Protein AF-A0A959CTS1-F1 (afdb_monomer_lite)

Structure (mmCIF, N/CA/C/O backbone):
data_AF-A0A959CTS1-F1
#
_entry.id   AF-A0A959CTS1-F1
#
loop_
_atom_site.group_PDB
_atom_site.id
_atom_site.type_symbol
_atom_site.label_atom_id
_atom_site.label_alt_id
_atom_site.label_comp_id
_atom_site.label_asym_id
_atom_site.label_entity_id
_atom_site.label_seq_id
_atom_site.pdbx_PDB_ins_code
_atom_site.Cartn_x
_atom_site.Cartn_y
_atom_site.Cartn_z
_atom_site.occupancy
_atom_site.B_iso_or_equiv
_atom_site.auth_seq_id
_atom_site.auth_comp_id
_atom_site.auth_asym_id
_atom_site.auth_atom_id
_atom_site.pdbx_PDB_model_num
ATOM 1 N N . MET A 1 1 ? -26.932 -37.177 -55.170 1.00 55.19 1 MET A N 1
ATOM 2 C CA . MET A 1 1 ? -25.486 -37.437 -55.421 1.00 55.19 1 MET A CA 1
ATOM 3 C C . MET A 1 1 ? -25.008 -38.273 -54.249 1.00 55.19 1 MET A C 1
ATOM 5 O O . MET A 1 1 ? -25.279 -37.885 -53.121 1.00 55.19 1 MET A O 1
ATOM 9 N N . GLN A 1 2 ? -24.387 -39.423 -54.513 1.00 57.25 2 GLN A N 1
ATOM 10 C CA . GLN A 1 2 ? -24.033 -40.409 -53.486 1.00 57.25 2 GLN A CA 1
ATOM 11 C C . GLN A 1 2 ? -22.601 -40.176 -52.992 1.00 57.25 2 GLN A C 1
ATOM 13 O O . GLN A 1 2 ? -21.675 -40.120 -53.804 1.00 57.25 2 GLN A O 1
ATOM 18 N N . TYR A 1 3 ? -22.421 -40.042 -51.678 1.00 61.25 3 TYR A N 1
ATOM 19 C CA . TYR A 1 3 ? -21.113 -39.843 -51.053 1.00 61.25 3 TYR A CA 1
ATOM 20 C C . TYR A 1 3 ? -20.567 -41.145 -50.492 1.00 61.25 3 TYR A C 1
ATOM 22 O O . TYR A 1 3 ? -21.161 -41.728 -49.591 1.00 61.25 3 TYR A O 1
ATOM 30 N N . TYR A 1 4 ? -19.418 -41.577 -51.005 1.00 59.66 4 TYR A N 1
ATOM 31 C CA . TYR A 1 4 ? -18.782 -42.829 -50.610 1.00 59.66 4 TYR A CA 1
ATOM 32 C C . TYR A 1 4 ? -17.663 -42.598 -49.591 1.00 59.66 4 TYR A C 1
ATOM 34 O O . TYR A 1 4 ? -16.793 -41.746 -49.786 1.00 59.66 4 TYR A O 1
ATOM 42 N N . CYS A 1 5 ? -17.616 -43.425 -48.546 1.00 59.94 5 CYS A N 1
ATOM 43 C CA . CYS A 1 5 ? -16.468 -43.496 -47.643 1.00 59.94 5 CYS A CA 1
ATOM 44 C C . CYS A 1 5 ? -15.209 -43.953 -48.412 1.00 59.94 5 CYS A C 1
ATOM 46 O O . CYS A 1 5 ? -15.248 -44.930 -49.162 1.00 59.94 5 CYS A O 1
ATOM 48 N N . LYS A 1 6 ? -14.064 -43.283 -48.207 1.00 58.62 6 LYS A N 1
ATOM 49 C CA . LYS A 1 6 ? -12.810 -43.431 -48.990 1.00 58.62 6 LYS A CA 1
ATOM 50 C C . LYS A 1 6 ? -12.077 -44.793 -48.868 1.00 58.62 6 LYS A C 1
ATOM 52 O O . LYS A 1 6 ? -10.918 -44.893 -49.256 1.00 58.62 6 LYS A O 1
ATOM 57 N N . ASN A 1 7 ? -12.722 -45.859 -48.381 1.00 66.62 7 ASN A N 1
ATOM 58 C CA . ASN A 1 7 ? -12.091 -47.140 -48.021 1.00 66.62 7 ASN A CA 1
ATOM 59 C C . ASN A 1 7 ? -12.757 -48.367 -48.687 1.00 66.62 7 ASN A C 1
ATOM 61 O O . ASN A 1 7 ? -13.314 -49.233 -48.008 1.00 66.62 7 ASN A O 1
ATOM 65 N N . LEU A 1 8 ? -12.672 -48.473 -50.020 1.00 68.12 8 LEU A N 1
ATOM 66 C CA . LEU A 1 8 ? -13.325 -49.532 -50.818 1.00 68.12 8 LEU A CA 1
ATOM 67 C C . LEU A 1 8 ? -12.950 -50.967 -50.394 1.00 68.12 8 LEU A C 1
ATOM 69 O O . LEU A 1 8 ? -13.828 -51.816 -50.253 1.00 68.12 8 LEU A O 1
ATOM 73 N N . GLU A 1 9 ? -11.670 -51.253 -50.135 1.00 75.81 9 GLU A N 1
ATOM 74 C CA . GLU A 1 9 ? -11.243 -52.601 -49.721 1.00 75.81 9 GLU A CA 1
ATOM 75 C C . GLU A 1 9 ? -11.728 -52.977 -48.314 1.00 75.81 9 GLU A C 1
ATOM 77 O O . GLU A 1 9 ? -12.069 -54.133 -48.057 1.00 75.81 9 GLU A O 1
ATOM 82 N N . ARG A 1 10 ? -11.775 -52.009 -47.390 1.00 78.31 10 ARG A N 1
ATOM 83 C CA . ARG A 1 10 ? -12.283 -52.227 -46.029 1.00 78.31 10 ARG A CA 1
ATOM 84 C C . ARG A 1 10 ? -13.792 -52.440 -46.044 1.00 78.31 10 ARG A C 1
ATOM 86 O O . ARG A 1 10 ? -14.276 -53.333 -45.361 1.00 78.31 10 ARG A O 1
ATOM 93 N N . ARG A 1 11 ? -14.510 -51.692 -46.884 1.00 77.25 11 ARG A N 1
ATOM 94 C CA . ARG A 1 11 ? -15.945 -51.860 -47.123 1.00 77.25 11 ARG A CA 1
ATOM 95 C C . ARG A 1 11 ? -16.284 -53.265 -47.627 1.00 77.25 11 ARG A C 1
ATOM 97 O O . ARG A 1 11 ? -17.176 -53.893 -47.071 1.00 77.25 11 ARG A O 1
ATOM 104 N N . LEU A 1 12 ? -15.545 -53.781 -48.616 1.00 75.94 12 LEU A N 1
ATOM 105 C CA . LEU A 1 12 ? -15.721 -55.155 -49.117 1.00 75.94 12 LEU A CA 1
ATOM 106 C C . LEU A 1 12 ? -15.462 -56.217 -48.041 1.00 75.94 12 LEU A C 1
ATOM 108 O O . LEU A 1 12 ? -16.138 -57.242 -47.997 1.00 75.94 12 LEU A O 1
ATOM 112 N N . LYS A 1 13 ? -14.484 -55.984 -47.160 1.00 79.94 13 LYS A N 1
ATOM 113 C CA . LYS A 1 13 ? -14.218 -56.877 -46.026 1.00 79.94 13 LYS A CA 1
ATOM 114 C C . LYS A 1 13 ? -15.348 -56.833 -44.999 1.00 79.94 13 LYS A C 1
ATOM 116 O O . LYS A 1 13 ? -15.823 -57.886 -44.605 1.00 79.94 13 LYS A O 1
ATOM 121 N N . VAL A 1 14 ? -15.823 -55.651 -44.608 1.00 80.44 14 VAL A N 1
ATOM 122 C CA . VAL A 1 14 ? -16.937 -55.500 -43.652 1.00 80.44 14 VAL A CA 1
ATOM 123 C C . VAL A 1 14 ? -18.252 -56.062 -44.214 1.00 80.44 14 VAL A C 1
ATOM 125 O O . VAL A 1 14 ? -19.011 -56.687 -43.478 1.00 80.44 14 VAL A O 1
ATOM 128 N N . SER A 1 15 ? -18.503 -55.946 -45.522 1.00 76.44 15 SER A N 1
ATOM 129 C CA . SER A 1 15 ? -19.715 -56.503 -46.140 1.00 76.44 15 SER A CA 1
ATOM 130 C C . SER A 1 15 ? -19.718 -58.033 -46.264 1.00 76.44 15 SER A C 1
ATOM 132 O O . SER A 1 15 ? -20.784 -58.621 -46.417 1.00 76.44 15 SER A O 1
ATOM 134 N N . THR A 1 16 ? -18.555 -58.691 -46.198 1.00 78.75 16 THR A N 1
ATOM 135 C CA . THR A 1 16 ? -18.416 -60.149 -46.393 1.00 78.75 16 THR A CA 1
ATOM 136 C C . THR A 1 16 ? -17.989 -60.912 -45.138 1.00 78.75 16 THR A C 1
ATOM 138 O O . THR A 1 16 ? -18.051 -62.140 -45.124 1.00 78.75 16 THR A O 1
ATOM 141 N N . LEU A 1 17 ? -17.563 -60.216 -44.079 1.00 79.06 17 LEU 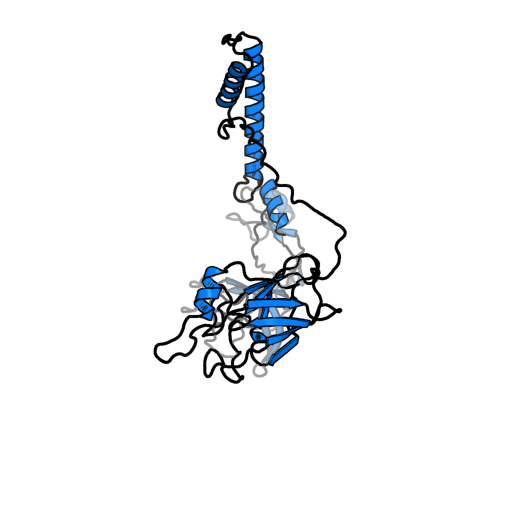A N 1
ATOM 142 C CA . LEU A 1 17 ? -17.059 -60.832 -42.854 1.00 79.06 17 LEU A CA 1
ATOM 143 C C . LEU A 1 17 ? -18.199 -61.456 -42.035 1.00 79.06 17 LEU A C 1
ATOM 145 O O . LEU A 1 17 ? -19.020 -60.741 -41.458 1.00 79.06 17 LEU A O 1
ATOM 149 N N . GLN A 1 18 ? -18.201 -62.788 -41.954 1.00 77.69 18 GLN A N 1
ATOM 150 C CA . GLN A 1 18 ? -19.162 -63.583 -41.187 1.00 77.69 18 GLN A CA 1
ATOM 151 C C . GLN A 1 18 ? -18.480 -64.354 -40.047 1.00 77.69 18 GLN A C 1
ATOM 153 O O . GLN A 1 18 ? -17.307 -64.724 -40.146 1.00 77.69 18 GLN A O 1
ATOM 158 N N . ASP A 1 19 ? -19.215 -64.598 -38.964 1.00 72.69 19 ASP A N 1
ATOM 159 C CA . ASP A 1 19 ? -18.812 -65.490 -37.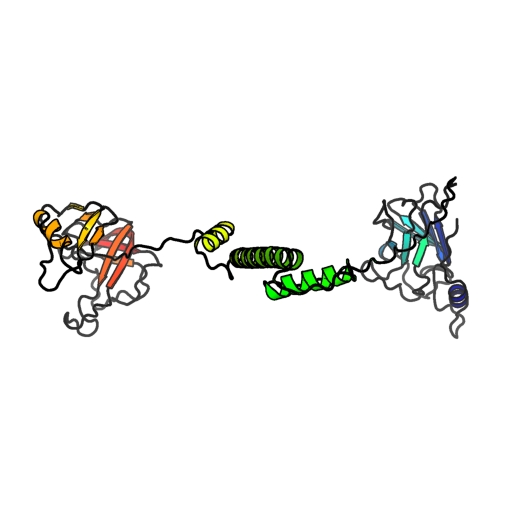881 1.00 72.69 19 ASP A CA 1
ATOM 160 C C . ASP A 1 19 ? -18.908 -66.973 -38.299 1.00 72.69 19 ASP A C 1
ATOM 162 O O . ASP A 1 19 ? -19.404 -67.321 -39.372 1.00 72.69 19 ASP A O 1
ATOM 166 N N . GLY A 1 20 ? -18.436 -67.886 -37.441 1.00 62.38 20 GLY A N 1
ATOM 167 C CA . GLY A 1 20 ? -18.503 -69.333 -37.696 1.00 62.38 20 GLY A CA 1
ATOM 168 C C . GLY A 1 20 ? -19.927 -69.907 -37.811 1.00 62.38 20 GLY A C 1
ATOM 169 O O . GLY A 1 20 ? -20.068 -71.085 -38.134 1.00 62.38 20 GLY A O 1
ATOM 170 N N . GLY A 1 21 ? -20.962 -69.098 -37.547 1.00 63.62 21 GLY A N 1
ATOM 171 C CA . GLY A 1 21 ? -22.381 -69.414 -37.708 1.00 63.62 21 GLY A CA 1
ATOM 172 C C . GLY A 1 21 ? -23.039 -68.766 -38.936 1.00 63.62 21 GLY A C 1
ATOM 173 O O . GLY A 1 21 ? -24.224 -69.001 -39.156 1.00 63.62 21 GLY A O 1
ATOM 174 N N . GLY A 1 22 ? -22.295 -67.999 -39.745 1.00 68.19 22 GLY A N 1
ATOM 175 C CA . GLY A 1 22 ? -22.786 -67.340 -40.960 1.00 68.19 22 GLY A CA 1
ATOM 176 C C . GLY A 1 22 ? -23.405 -65.951 -40.751 1.00 68.19 22 GLY A C 1
ATOM 177 O O . GLY A 1 22 ? -23.967 -65.405 -41.700 1.00 68.19 22 GLY A O 1
ATOM 178 N N . ASN A 1 23 ? -23.306 -65.359 -39.556 1.00 73.81 23 ASN A N 1
ATOM 179 C CA . ASN A 1 23 ? -23.830 -64.018 -39.268 1.00 73.81 23 ASN A CA 1
ATOM 180 C C . ASN A 1 23 ? -22.762 -62.945 -39.491 1.00 73.81 23 ASN A C 1
ATOM 182 O O . ASN A 1 23 ? -21.593 -63.154 -39.173 1.00 73.81 23 ASN A O 1
ATOM 186 N N . PHE A 1 24 ? -23.148 -61.774 -39.995 1.00 79.12 24 PHE A N 1
ATOM 187 C CA . PHE A 1 24 ? -22.215 -60.661 -40.179 1.00 79.12 24 PHE A CA 1
ATOM 188 C C . PHE A 1 24 ? -21.793 -60.041 -38.840 1.00 79.12 24 PHE A C 1
ATOM 190 O O . PHE A 1 24 ? -22.606 -59.888 -37.931 1.00 79.12 24 PHE A O 1
ATOM 197 N N . ILE A 1 25 ? -20.510 -59.686 -38.726 1.00 77.75 25 ILE A N 1
ATOM 198 C CA . ILE A 1 25 ? -19.901 -59.263 -37.449 1.00 77.75 25 ILE A CA 1
ATOM 199 C C . ILE A 1 25 ? -19.929 -57.739 -37.262 1.00 77.75 25 ILE A C 1
ATOM 201 O O . ILE A 1 25 ? -20.053 -57.256 -36.138 1.00 77.75 25 ILE A O 1
ATOM 205 N N . LEU A 1 26 ? -19.774 -56.976 -38.349 1.00 82.25 26 LEU A N 1
ATOM 206 C CA . LEU A 1 26 ? -19.629 -55.520 -38.316 1.00 82.25 26 LEU A CA 1
ATOM 207 C C . LEU A 1 26 ? -20.550 -54.853 -39.334 1.00 82.25 26 LEU A C 1
ATOM 209 O O . LEU A 1 26 ? -20.695 -55.338 -40.456 1.00 82.25 26 LEU A O 1
ATOM 213 N N . ASN A 1 27 ? -21.100 -53.704 -38.957 1.00 83.88 27 ASN A N 1
ATOM 214 C CA . ASN A 1 27 ? -21.840 -52.808 -39.832 1.00 83.88 27 ASN A CA 1
ATOM 215 C C . ASN A 1 27 ? -21.045 -51.514 -40.091 1.00 83.88 27 ASN A C 1
ATOM 217 O O . ASN A 1 27 ? -20.070 -51.197 -39.404 1.00 83.88 27 ASN A O 1
ATOM 221 N N . GLY A 1 28 ? -21.437 -50.766 -41.113 1.00 85.94 28 GLY A N 1
ATOM 222 C CA . GLY A 1 28 ? -20.795 -49.515 -41.498 1.00 85.94 28 GLY A CA 1
ATOM 223 C C . GLY A 1 28 ? -21.607 -48.774 -42.548 1.00 85.94 28 GLY A C 1
ATOM 224 O O . GLY A 1 28 ? -22.454 -49.367 -43.220 1.00 85.94 28 GLY A O 1
ATOM 225 N N . ILE A 1 29 ? -21.337 -47.479 -42.684 1.00 87.06 29 ILE A N 1
ATOM 226 C CA . ILE A 1 29 ? -21.952 -46.633 -43.703 1.00 87.06 29 ILE A CA 1
ATOM 227 C C . ILE A 1 29 ? -21.437 -47.075 -45.077 1.00 87.06 29 ILE A C 1
ATOM 229 O O . ILE A 1 29 ? -20.227 -47.167 -45.307 1.00 87.06 29 ILE A O 1
ATOM 233 N N . ASP A 1 30 ? -22.363 -47.341 -45.994 1.00 82.56 30 ASP A N 1
ATOM 234 C CA . ASP A 1 30 ? -22.070 -47.537 -47.410 1.00 82.56 30 ASP A CA 1
ATOM 235 C C . ASP A 1 30 ? -21.902 -46.170 -48.089 1.00 82.56 30 ASP A C 1
ATOM 237 O O . ASP A 1 30 ? -20.810 -45.814 -48.552 1.00 82.56 30 ASP A O 1
ATOM 241 N N . TYR A 1 31 ? -22.985 -45.392 -48.088 1.00 82.94 31 TYR A N 1
ATOM 242 C CA . TYR A 1 31 ? -23.016 -44.038 -48.613 1.00 82.94 31 TYR A CA 1
ATOM 243 C C . TYR A 1 31 ? -24.092 -43.197 -47.927 1.00 82.94 31 TYR A C 1
ATOM 245 O O . TYR A 1 31 ? -25.035 -43.716 -47.328 1.00 82.94 31 TYR A O 1
ATOM 253 N N . LEU A 1 32 ? -23.949 -41.881 -48.046 1.00 86.25 32 LEU A N 1
ATOM 254 C CA . LEU A 1 32 ? -24.951 -40.907 -47.620 1.00 86.25 32 LEU A CA 1
ATOM 255 C C . LEU A 1 32 ? -25.483 -40.156 -48.839 1.00 86.25 32 LEU A C 1
ATOM 257 O O . LEU A 1 32 ? -24.717 -39.786 -49.735 1.00 86.25 32 LEU A O 1
ATOM 261 N N . GLU A 1 33 ? -26.790 -39.920 -48.866 1.00 85.81 33 GLU A N 1
ATOM 262 C CA . GLU A 1 33 ? -27.458 -39.064 -49.839 1.00 85.81 33 GLU A CA 1
ATOM 263 C C . GLU A 1 33 ? -28.292 -37.979 -49.140 1.00 85.81 33 GLU A C 1
ATOM 265 O O . GLU A 1 33 ? -28.895 -38.193 -48.094 1.00 85.81 33 GLU A O 1
ATOM 270 N N . VAL A 1 34 ? -28.312 -36.778 -49.718 1.00 85.56 34 VAL A N 1
ATOM 271 C CA . VAL A 1 34 ? -29.203 -35.693 -49.290 1.00 85.56 34 VAL A CA 1
ATOM 272 C C . VAL A 1 34 ? -30.479 -35.811 -50.121 1.00 85.56 34 VAL A C 1
ATOM 274 O O . VAL A 1 34 ? -30.475 -35.460 -51.302 1.00 85.56 34 VAL A O 1
ATOM 277 N N . ALA A 1 35 ? -31.539 -36.358 -49.528 1.00 82.00 35 ALA A N 1
ATOM 278 C CA . ALA A 1 35 ? -32.724 -36.816 -50.256 1.00 82.00 35 ALA A CA 1
ATOM 279 C C . ALA A 1 35 ? -33.737 -35.700 -50.548 1.00 82.00 35 ALA A C 1
ATOM 281 O O . ALA A 1 35 ? -34.434 -35.727 -51.564 1.00 82.00 35 ALA A O 1
ATOM 282 N N . SER A 1 36 ? -33.837 -34.700 -49.670 1.00 78.88 36 SER A N 1
ATOM 283 C CA . SER A 1 36 ? -34.871 -33.671 -49.773 1.00 78.88 36 SER A CA 1
ATOM 284 C C . SER A 1 36 ? -34.406 -32.404 -50.497 1.00 78.88 36 SER A C 1
ATOM 286 O O . SER A 1 36 ? -33.254 -31.978 -50.407 1.00 78.88 36 SER A O 1
ATOM 288 N N . THR A 1 37 ? -35.336 -31.736 -51.188 1.00 73.12 37 THR A N 1
ATOM 289 C CA . THR A 1 37 ? -35.076 -30.465 -51.893 1.00 73.12 37 THR A CA 1
ATOM 290 C C . THR A 1 37 ? -34.772 -29.301 -50.951 1.00 73.12 37 THR A C 1
ATOM 292 O O . THR A 1 37 ? -34.119 -28.343 -51.354 1.00 73.12 37 THR A O 1
ATOM 295 N N . ASP A 1 38 ? -35.238 -29.376 -49.702 1.00 78.81 38 ASP A N 1
ATOM 296 C CA . ASP A 1 38 ? -34.898 -28.433 -48.630 1.00 78.81 38 ASP A CA 1
ATOM 297 C C . ASP A 1 38 ? -33.564 -28.771 -47.936 1.00 78.81 38 ASP A C 1
ATOM 299 O O . ASP A 1 38 ? -33.119 -28.008 -47.083 1.00 78.81 38 ASP A O 1
ATOM 303 N N . GLN A 1 39 ? -32.912 -29.875 -48.333 1.00 82.25 39 GLN A N 1
ATOM 304 C CA . GLN A 1 39 ? -31.601 -30.330 -47.859 1.00 82.25 39 GLN A CA 1
ATOM 305 C C . GLN A 1 39 ? -31.537 -30.585 -46.346 1.00 82.25 39 GLN A C 1
ATOM 307 O O . GLN A 1 39 ? -30.468 -30.517 -45.748 1.00 82.25 39 GLN A O 1
ATOM 312 N N . LYS A 1 40 ? -32.682 -30.882 -45.723 1.00 86.44 40 LYS A N 1
ATOM 313 C CA . LYS A 1 40 ? -32.780 -31.217 -44.295 1.00 86.44 40 LYS A CA 1
ATOM 314 C C . LYS A 1 40 ? -32.941 -32.708 -44.017 1.00 86.44 40 LYS A C 1
ATOM 316 O O . LYS A 1 40 ? -32.849 -33.116 -42.865 1.00 86.44 40 LYS A O 1
ATOM 321 N N . THR A 1 41 ? -33.181 -33.518 -45.044 1.00 88.00 41 THR A N 1
ATOM 322 C CA . THR A 1 41 ? -33.335 -34.971 -44.911 1.00 88.00 41 THR A CA 1
ATOM 323 C C . THR A 1 41 ? -32.107 -35.665 -45.481 1.00 88.00 41 THR A C 1
ATOM 325 O O . THR A 1 41 ? -31.831 -35.563 -46.680 1.00 88.00 41 THR A O 1
ATOM 328 N N . LEU A 1 42 ? -31.374 -36.357 -44.614 1.00 88.62 42 LEU A N 1
ATOM 329 C CA . LEU A 1 42 ? -30.211 -37.166 -44.957 1.00 88.62 42 LEU A CA 1
ATOM 330 C C . LEU A 1 42 ? -30.611 -38.643 -44.922 1.00 88.62 42 LEU A C 1
ATOM 332 O O . LEU A 1 42 ? -31.155 -39.128 -43.932 1.00 88.62 42 LEU A O 1
ATOM 336 N N . GLU A 1 43 ? -30.330 -39.355 -46.002 1.00 89.75 43 GLU A N 1
ATOM 337 C CA . GLU A 1 43 ? -30.519 -40.793 -46.136 1.00 89.75 43 GLU A CA 1
ATOM 338 C C . GLU A 1 43 ? -29.154 -41.471 -46.032 1.00 89.75 43 GLU A C 1
ATOM 340 O O . GLU A 1 43 ? -28.308 -41.363 -46.922 1.00 89.75 43 GLU A O 1
ATOM 345 N N . VAL A 1 44 ? -28.911 -42.133 -44.902 1.00 89.00 44 VAL A N 1
ATOM 346 C CA . VAL A 1 44 ? -27.665 -42.853 -44.639 1.00 89.00 44 VAL A CA 1
ATOM 347 C C . VAL A 1 44 ? -27.905 -44.333 -44.890 1.00 89.00 44 VAL A C 1
ATOM 349 O O . VAL A 1 44 ? -28.671 -44.981 -44.175 1.00 89.00 44 VAL A O 1
ATOM 352 N N . HIS A 1 45 ? -27.251 -44.872 -45.911 1.00 88.50 45 HIS A N 1
ATOM 353 C CA . HIS A 1 45 ? -27.349 -46.279 -46.270 1.00 88.50 45 HIS A CA 1
ATOM 354 C C . HIS A 1 45 ? -26.237 -47.075 -45.602 1.00 88.50 45 HIS A C 1
ATOM 356 O O . HIS A 1 45 ? -25.061 -46.713 -45.672 1.00 88.50 45 HIS A O 1
ATOM 362 N N . PHE A 1 46 ? -26.612 -48.190 -44.991 1.00 87.62 46 PHE A N 1
ATOM 363 C CA . PHE A 1 46 ? -25.706 -49.113 -44.323 1.00 87.62 46 PHE A CA 1
ATOM 364 C C . PHE A 1 46 ? -25.480 -50.372 -45.156 1.00 87.62 46 PHE A C 1
ATOM 366 O O . PHE A 1 46 ? -26.313 -50.766 -45.980 1.00 87.62 46 PHE A O 1
ATOM 373 N N . LEU A 1 47 ? -24.335 -51.014 -44.920 1.00 85.69 47 LEU A N 1
ATOM 374 C CA . LEU A 1 47 ? -23.965 -52.266 -45.585 1.00 85.69 47 LEU A CA 1
ATOM 375 C C . LEU A 1 47 ? -24.901 -53.419 -45.207 1.00 85.69 47 LEU A C 1
ATOM 377 O O . LEU A 1 47 ? -25.181 -54.269 -46.050 1.00 85.69 47 LEU A O 1
ATOM 381 N N . HIS A 1 48 ? -25.396 -53.425 -43.968 1.00 85.62 48 HIS A N 1
ATOM 382 C CA . HIS A 1 48 ? -26.300 -54.444 -43.432 1.00 85.62 48 HIS A CA 1
ATOM 383 C C . HIS A 1 48 ? -27.513 -53.804 -42.738 1.00 85.62 48 HIS A C 1
ATOM 385 O O . HIS A 1 48 ? -27.425 -52.636 -42.340 1.00 85.62 48 HIS A O 1
ATOM 391 N N . PRO A 1 49 ? -28.635 -54.536 -42.566 1.00 84.50 49 PRO A N 1
ATOM 392 C CA . PRO A 1 49 ? -29.802 -54.038 -41.843 1.00 84.50 49 PRO A CA 1
ATOM 393 C C . PRO A 1 49 ? -29.454 -53.562 -40.430 1.00 84.50 49 PRO A C 1
ATOM 395 O O . PRO A 1 49 ? -28.623 -54.156 -39.739 1.00 84.50 49 PRO A O 1
ATOM 398 N N . LEU A 1 50 ? -30.079 -52.467 -40.016 1.00 84.38 50 LEU A N 1
ATOM 399 C CA . LEU A 1 50 ? -29.821 -51.808 -38.744 1.00 84.38 50 LEU A CA 1
ATOM 400 C C . LEU A 1 50 ? -30.434 -52.574 -37.561 1.00 84.38 50 LEU A C 1
ATOM 402 O O . LEU A 1 50 ? -31.390 -53.329 -37.749 1.00 84.38 50 LEU A O 1
ATOM 406 N N . PRO A 1 51 ? -29.919 -52.366 -36.337 1.00 78.25 51 PRO A N 1
ATOM 407 C CA . PRO A 1 51 ? -30.536 -52.894 -35.123 1.00 78.25 51 PRO A CA 1
ATOM 408 C C . PRO A 1 51 ? -32.003 -52.463 -34.972 1.00 78.25 51 PRO A C 1
ATOM 410 O O . PRO A 1 51 ? -32.319 -51.282 -35.116 1.00 78.25 51 PRO A O 1
ATOM 413 N N . GLY A 1 52 ? -32.889 -53.418 -34.685 1.00 72.25 52 GLY A N 1
ATOM 414 C CA . GLY A 1 52 ? -34.347 -53.259 -34.644 1.00 72.25 52 GLY A CA 1
ATOM 415 C C . GLY A 1 52 ? -35.092 -53.801 -35.874 1.00 72.25 52 GLY A C 1
ATOM 416 O O . GLY A 1 52 ? -36.321 -53.882 -35.846 1.00 72.25 52 GLY A O 1
ATOM 417 N N . GLU A 1 53 ? -34.377 -54.211 -36.926 1.00 78.31 53 GLU A N 1
ATOM 418 C CA . GLU A 1 53 ? -34.939 -54.681 -38.201 1.00 78.31 53 GLU A CA 1
ATOM 419 C C . GLU A 1 53 ? -34.691 -56.185 -38.445 1.00 78.31 53 GLU A C 1
ATOM 421 O O . GLU A 1 53 ? -33.849 -56.832 -37.819 1.00 78.31 53 GLU A O 1
ATOM 426 N N . ALA A 1 54 ? -35.425 -56.782 -39.391 1.00 71.06 54 ALA A N 1
ATOM 427 C CA . ALA A 1 54 ? -35.235 -58.189 -39.746 1.00 71.06 54 ALA A CA 1
ATOM 428 C C . ALA A 1 54 ? -33.854 -58.416 -40.398 1.00 71.06 54 ALA A C 1
ATOM 430 O O . ALA A 1 54 ? -33.579 -57.895 -41.478 1.00 71.06 54 ALA A O 1
ATOM 431 N N . GLY A 1 55 ? -33.002 -59.231 -39.764 1.00 70.44 55 GLY A N 1
ATOM 432 C CA . GLY A 1 55 ? -31.622 -59.463 -40.216 1.00 70.44 55 GLY A CA 1
ATOM 433 C C . GLY A 1 55 ? -30.617 -58.422 -39.710 1.00 70.44 55 GLY A C 1
ATOM 434 O O . GLY A 1 55 ? -29.605 -58.195 -40.369 1.00 70.44 55 GLY A O 1
ATOM 435 N N . GLU A 1 56 ? -30.919 -57.784 -38.576 1.00 78.94 56 GLU A N 1
ATOM 436 C CA . GLU A 1 56 ? -30.093 -56.771 -37.916 1.00 78.94 56 GLU A CA 1
ATOM 437 C C . GLU A 1 56 ? -28.631 -57.177 -37.677 1.00 78.94 56 GLU A C 1
ATOM 439 O O . GLU A 1 56 ? -28.313 -58.293 -37.255 1.00 78.94 56 GLU A O 1
ATOM 444 N N . VAL A 1 57 ? -27.737 -56.211 -37.892 1.00 77.62 57 VAL A N 1
ATOM 445 C CA . VAL A 1 57 ? -26.309 -56.317 -37.595 1.00 77.62 57 VAL A CA 1
ATOM 446 C C . VAL A 1 57 ? -25.871 -55.061 -36.833 1.00 77.62 57 VAL A C 1
ATOM 448 O O . VAL A 1 57 ? -25.903 -53.964 -37.406 1.00 77.62 57 VAL A O 1
ATOM 451 N N . PRO A 1 58 ? -25.417 -55.195 -35.572 1.00 72.00 58 PRO A N 1
ATOM 452 C CA . PRO A 1 58 ? -25.270 -56.433 -34.786 1.00 72.00 58 PRO A CA 1
ATOM 453 C C . PRO A 1 58 ? -26.603 -57.031 -34.290 1.00 72.00 58 PRO A C 1
ATOM 455 O O . PRO A 1 58 ? -27.534 -56.301 -33.955 1.00 72.00 58 PRO A O 1
ATOM 458 N N . ALA A 1 59 ? -26.666 -58.363 -34.176 1.00 70.25 59 ALA A N 1
ATOM 459 C CA . ALA A 1 59 ? -27.835 -59.070 -33.646 1.00 70.25 59 ALA A CA 1
ATOM 460 C C . ALA A 1 59 ? -28.105 -58.704 -32.173 1.00 70.25 59 ALA A C 1
ATOM 462 O O . ALA A 1 59 ? -27.212 -58.815 -31.329 1.00 70.25 59 ALA A O 1
ATOM 463 N N . GLY A 1 60 ? -29.333 -58.287 -31.857 1.00 66.62 60 GLY A N 1
ATOM 464 C CA . GLY A 1 60 ? -29.754 -57.819 -30.536 1.00 66.62 60 GLY A CA 1
ATOM 465 C C . GLY A 1 60 ? -29.245 -56.424 -30.156 1.00 66.62 60 GLY A C 1
ATOM 466 O O . GLY A 1 60 ? -29.247 -56.087 -28.970 1.00 66.62 60 GLY A O 1
ATOM 467 N N . GLY A 1 61 ? -28.762 -55.634 -31.120 1.00 69.62 61 GLY A N 1
ATOM 468 C CA . GLY A 1 61 ? -28.307 -54.264 -30.885 1.00 69.62 61 GLY A CA 1
ATOM 469 C C . GLY A 1 61 ? -29.450 -53.309 -30.514 1.00 69.62 61 GLY A C 1
ATOM 470 O O . GLY A 1 61 ? -30.606 -53.522 -30.872 1.00 69.62 61 GLY A O 1
ATOM 471 N N . ALA A 1 62 ? -29.126 -52.225 -29.807 1.00 77.19 62 ALA A N 1
ATOM 472 C CA . ALA A 1 62 ? -30.080 -51.139 -29.583 1.00 77.19 62 ALA A CA 1
ATOM 473 C C . ALA A 1 62 ? -30.269 -50.316 -30.876 1.00 77.19 62 ALA A C 1
ATOM 475 O O . ALA A 1 62 ? -29.278 -50.092 -31.582 1.00 77.19 62 ALA A O 1
ATOM 476 N N . PRO A 1 63 ? -31.497 -49.856 -31.188 1.00 80.88 63 PRO A N 1
ATOM 477 C CA . PRO A 1 63 ? -31.740 -48.991 -32.338 1.00 80.88 63 PRO A CA 1
ATOM 478 C C . PRO A 1 63 ? -30.968 -47.673 -32.195 1.00 80.88 63 PRO A C 1
ATOM 480 O O . PRO A 1 63 ? -30.778 -47.172 -31.087 1.00 80.88 63 PRO A O 1
ATOM 483 N N . LEU A 1 64 ? -30.513 -47.116 -33.319 1.00 82.94 64 LEU A N 1
ATOM 484 C CA . LEU A 1 64 ? -29.784 -45.846 -33.334 1.00 82.94 64 LEU A CA 1
ATOM 485 C C . LEU A 1 64 ? -30.732 -44.686 -33.014 1.00 82.94 64 LEU A C 1
ATOM 487 O O . LEU A 1 64 ? -31.744 -44.497 -33.690 1.00 82.94 64 LEU A O 1
ATOM 491 N N . GLU A 1 65 ? -30.374 -43.882 -32.019 1.00 85.75 65 GLU A N 1
ATOM 492 C CA . GLU A 1 65 ? -31.137 -42.708 -31.606 1.00 85.75 65 GLU A CA 1
ATOM 493 C C . GLU A 1 65 ? -30.458 -41.409 -32.065 1.00 85.75 65 GLU A C 1
ATOM 495 O O . GLU A 1 65 ? -29.308 -41.389 -32.504 1.00 85.75 65 GLU A O 1
ATOM 500 N N . VAL A 1 66 ? -31.166 -40.285 -31.918 1.00 85.25 66 VAL A N 1
ATOM 501 C CA . VAL A 1 66 ? -30.653 -38.938 -32.228 1.00 85.25 66 VAL A CA 1
ATOM 502 C C . VAL A 1 66 ? -29.311 -38.663 -31.535 1.00 85.25 66 VAL A C 1
ATOM 504 O O . VAL A 1 66 ? -28.407 -38.098 -32.142 1.00 85.25 66 VAL A O 1
ATOM 507 N N . GLY A 1 67 ? -29.152 -39.115 -30.286 1.00 81.62 67 GLY A N 1
ATOM 508 C CA . GLY A 1 67 ? -27.928 -38.919 -29.501 1.00 81.62 67 GLY A CA 1
ATOM 509 C C . GLY A 1 67 ? -26.695 -39.659 -30.029 1.00 81.62 67 GLY A C 1
ATOM 510 O O . GLY A 1 67 ? -25.596 -39.405 -29.540 1.00 81.62 67 GLY A O 1
ATOM 511 N N . ASN A 1 68 ? -26.861 -40.551 -31.011 1.00 84.88 68 ASN A N 1
ATOM 512 C CA . ASN A 1 68 ? -25.768 -41.268 -31.659 1.00 84.88 68 ASN A CA 1
ATOM 513 C C . ASN A 1 68 ? -25.248 -40.572 -32.918 1.00 84.88 68 ASN A C 1
ATOM 515 O O . ASN A 1 68 ? -24.329 -41.093 -33.544 1.00 84.88 68 ASN A O 1
ATOM 519 N N . ILE A 1 69 ? -25.835 -39.444 -33.325 1.00 87.88 69 ILE A N 1
ATOM 520 C CA . ILE A 1 69 ? -25.479 -38.746 -34.561 1.00 87.88 69 ILE A CA 1
ATOM 521 C C . ILE A 1 69 ? -24.793 -37.433 -34.221 1.00 87.88 69 ILE A C 1
ATOM 523 O O . ILE A 1 69 ? -25.373 -36.562 -33.577 1.00 87.88 69 ILE A O 1
ATOM 527 N N . GLN A 1 70 ? -23.577 -37.268 -34.727 1.00 88.12 70 GLN A N 1
ATOM 528 C CA . GLN A 1 70 ? -22.827 -36.030 -34.620 1.00 88.12 70 GLN A CA 1
ATOM 529 C C . GLN A 1 70 ? -22.455 -35.538 -36.018 1.00 88.12 70 GLN A C 1
ATOM 531 O O . GLN A 1 70 ? -21.887 -36.284 -36.814 1.00 88.12 70 GLN A O 1
ATOM 536 N N . ILE A 1 71 ? -22.780 -34.283 -36.327 1.00 88.00 71 ILE A N 1
ATOM 537 C CA . ILE A 1 71 ? -22.412 -33.646 -37.593 1.00 88.00 71 ILE A CA 1
ATOM 538 C C . ILE A 1 71 ? -21.411 -32.538 -37.280 1.00 88.00 71 ILE A C 1
ATOM 540 O O . ILE A 1 71 ? -21.728 -31.564 -36.600 1.00 88.00 71 ILE A O 1
ATOM 544 N N . GLU A 1 72 ? -20.191 -32.697 -37.776 1.00 85.38 72 GLU A N 1
ATOM 545 C CA . GLU A 1 72 ? -19.094 -31.750 -37.585 1.00 85.38 72 GLU A CA 1
ATOM 546 C C . GLU A 1 72 ? -18.727 -31.092 -38.919 1.00 85.38 72 GLU A C 1
ATOM 548 O O . GLU A 1 72 ? -18.893 -31.679 -39.987 1.00 85.38 72 GLU A O 1
ATOM 553 N N . GLY A 1 73 ? -18.216 -29.863 -38.876 1.00 84.06 73 GLY A N 1
ATOM 554 C CA . GLY A 1 73 ? -17.806 -29.116 -40.066 1.00 84.06 73 GLY A CA 1
ATOM 555 C C . GLY A 1 73 ? -18.672 -27.890 -40.345 1.00 84.06 73 GLY A C 1
ATOM 556 O O . GLY A 1 73 ? -19.417 -27.417 -39.486 1.00 84.06 73 GLY A O 1
ATOM 557 N N . GLY A 1 74 ? -18.529 -27.351 -41.556 1.00 78.75 74 GLY A N 1
ATOM 558 C CA . GLY A 1 74 ? -19.129 -26.076 -41.946 1.00 78.75 74 GLY A CA 1
ATOM 559 C C . GLY A 1 74 ? -18.265 -24.861 -41.598 1.00 78.75 74 GLY A C 1
ATOM 560 O O . GLY A 1 74 ? -17.713 -24.739 -40.502 1.00 78.75 74 GLY A O 1
ATOM 561 N N . VAL A 1 75 ? -18.149 -23.925 -42.543 1.00 77.88 75 VAL A N 1
ATOM 562 C CA . VAL A 1 75 ? -17.433 -22.653 -42.327 1.00 77.88 75 VAL A CA 1
ATOM 563 C C . VAL A 1 75 ? -18.402 -21.550 -41.904 1.00 77.88 75 VAL A C 1
ATOM 565 O O . VAL A 1 75 ? -18.077 -20.754 -41.027 1.00 77.88 75 VAL A O 1
ATOM 568 N N . ARG A 1 76 ? -19.593 -21.485 -42.512 1.00 78.19 76 ARG A N 1
ATOM 569 C CA . ARG A 1 76 ? -20.602 -20.447 -42.237 1.00 78.19 76 ARG A CA 1
ATOM 570 C C . ARG A 1 76 ? -21.758 -20.950 -41.386 1.00 78.19 76 ARG A C 1
ATOM 572 O O . ARG A 1 76 ? -22.300 -20.176 -40.605 1.00 78.19 76 ARG A O 1
ATOM 579 N N . ILE A 1 77 ? -22.150 -22.210 -41.560 1.00 80.50 77 ILE A N 1
ATOM 580 C CA . ILE A 1 77 ? -23.231 -22.843 -40.797 1.00 80.50 77 ILE A CA 1
ATOM 581 C C . ILE A 1 77 ? -22.621 -24.012 -40.032 1.00 80.50 77 ILE A C 1
ATOM 583 O O . ILE A 1 77 ? -22.258 -25.018 -40.637 1.00 80.50 77 ILE A O 1
ATOM 587 N N . GLN A 1 78 ? -22.476 -23.839 -38.722 1.00 82.94 78 GLN A N 1
ATOM 588 C CA . GLN A 1 78 ? -21.887 -24.806 -37.793 1.00 82.94 78 GLN A CA 1
ATOM 589 C C . GLN A 1 78 ? -22.950 -25.306 -36.813 1.00 82.94 78 GLN A C 1
ATOM 591 O O . GLN A 1 78 ? -23.991 -24.667 -36.667 1.00 82.94 78 GLN A O 1
ATOM 596 N N . ASN A 1 79 ? -22.649 -26.403 -36.114 1.00 83.75 79 ASN A N 1
ATOM 597 C CA . ASN A 1 79 ? -23.506 -27.003 -35.084 1.00 83.75 79 ASN A CA 1
ATOM 598 C C . ASN A 1 79 ? -24.880 -27.434 -35.621 1.00 83.75 79 ASN A C 1
ATOM 600 O O . ASN A 1 79 ? -25.912 -27.059 -35.078 1.00 83.75 79 ASN A O 1
ATOM 604 N N . ILE A 1 80 ? -24.878 -28.192 -36.719 1.00 86.19 80 ILE A N 1
ATOM 605 C CA . ILE A 1 80 ? -26.097 -28.803 -37.257 1.00 86.19 80 ILE A CA 1
ATOM 606 C C . ILE A 1 80 ? -26.431 -30.021 -36.398 1.00 86.19 80 ILE A C 1
ATOM 608 O O . ILE A 1 80 ? -25.592 -30.907 -36.227 1.00 86.19 80 ILE A O 1
ATOM 612 N N . GLU A 1 81 ? -27.654 -30.075 -35.884 1.00 87.62 81 GLU A N 1
ATOM 613 C CA . GLU A 1 81 ? -28.106 -31.140 -34.992 1.00 87.62 81 GLU A CA 1
ATOM 614 C C . GLU A 1 81 ? -29.149 -32.027 -35.677 1.00 87.62 81 GLU A C 1
ATOM 616 O O . GLU A 1 81 ? -29.989 -31.572 -36.462 1.00 87.62 81 GLU A O 1
ATOM 621 N N . ALA A 1 82 ? -29.109 -33.324 -35.366 1.00 86.81 82 ALA A N 1
ATOM 622 C CA . ALA A 1 82 ? -30.169 -34.242 -35.749 1.00 86.81 82 ALA A CA 1
ATOM 623 C C . ALA A 1 82 ? -31.404 -33.992 -34.865 1.00 86.81 82 ALA A C 1
ATOM 625 O O . ALA A 1 82 ? -31.318 -33.961 -33.644 1.00 86.81 82 ALA A O 1
ATOM 626 N N . VAL A 1 83 ? -32.568 -33.819 -35.488 1.00 89.06 83 VAL A N 1
ATOM 627 C CA . VAL A 1 83 ? -33.860 -33.582 -34.824 1.00 89.06 83 VAL A CA 1
ATOM 628 C C . VAL A 1 83 ? -34.637 -34.882 -34.665 1.00 89.06 83 VAL A C 1
ATOM 630 O O . VAL A 1 83 ? -35.294 -35.105 -33.651 1.00 89.06 83 VAL A O 1
ATOM 633 N N . SER A 1 84 ? -34.588 -35.749 -35.675 1.00 87.44 84 SER A N 1
ATOM 634 C CA . SER A 1 84 ? -35.240 -37.056 -35.617 1.00 87.44 84 SER A CA 1
ATOM 635 C C . SER A 1 84 ? -34.525 -38.071 -36.490 1.00 87.44 84 SER A C 1
ATOM 637 O O . SER A 1 84 ? -33.877 -37.715 -37.476 1.00 87.44 84 SER A O 1
ATOM 639 N N . VAL A 1 85 ? -34.653 -39.334 -36.096 1.00 88.81 85 VAL A N 1
ATOM 640 C CA . VAL A 1 85 ? -34.022 -40.477 -36.743 1.00 88.81 85 VAL A CA 1
ATOM 641 C C . VAL A 1 85 ? -35.069 -41.571 -36.902 1.00 88.81 85 VAL A C 1
ATOM 643 O O . VAL A 1 85 ? -35.811 -41.856 -35.963 1.00 88.81 85 VAL A O 1
ATOM 646 N N . ALA A 1 86 ? -35.136 -42.169 -38.087 1.00 87.38 86 ALA A N 1
ATOM 647 C CA . ALA A 1 86 ? -35.986 -43.317 -38.374 1.00 87.38 86 ALA A CA 1
ATOM 648 C C . ALA A 1 86 ? -35.186 -44.374 -39.142 1.00 87.38 86 ALA A C 1
ATOM 650 O O . ALA A 1 86 ? -34.545 -44.060 -40.143 1.00 87.38 86 ALA A O 1
ATOM 651 N N . SER A 1 87 ? -35.223 -45.621 -38.679 1.00 85.81 87 SER A N 1
ATOM 652 C CA . SER A 1 87 ? -34.612 -46.766 -39.355 1.00 85.81 87 SER A CA 1
ATOM 653 C C . SER A 1 87 ? -35.652 -47.539 -40.165 1.00 85.81 87 SER A C 1
ATOM 655 O O . SER A 1 87 ? -36.796 -47.685 -39.738 1.00 85.81 87 SER A O 1
ATOM 657 N N . SER A 1 88 ? -35.256 -48.040 -41.333 1.00 85.81 88 SER A N 1
ATOM 658 C CA . SER A 1 88 ? -36.035 -48.999 -42.118 1.00 85.81 88 SER A CA 1
ATOM 659 C C . SER A 1 88 ? -35.083 -49.912 -42.887 1.00 85.81 88 SER A C 1
ATOM 661 O O . SER A 1 88 ? -34.372 -49.464 -43.788 1.00 85.81 88 SER A O 1
ATOM 663 N N . GLY A 1 89 ? -35.023 -51.195 -42.523 1.00 85.19 89 GLY A N 1
ATOM 664 C CA . GLY A 1 89 ? -34.034 -52.125 -43.073 1.00 85.19 89 GLY A CA 1
ATOM 665 C C . GLY A 1 89 ? -32.591 -51.624 -42.908 1.00 85.19 89 GLY A C 1
ATOM 666 O O . GLY A 1 89 ? -32.085 -51.523 -41.796 1.00 85.19 89 GLY A O 1
ATOM 667 N N . ASN A 1 90 ? -31.909 -51.323 -44.018 1.00 86.94 90 ASN A N 1
ATOM 668 C CA . ASN A 1 90 ? -30.533 -50.799 -44.050 1.00 86.94 90 ASN A CA 1
ATOM 669 C C . ASN A 1 90 ? -30.449 -49.278 -44.287 1.00 86.94 90 ASN A C 1
ATOM 671 O O . ASN A 1 90 ? -29.371 -48.761 -44.582 1.00 86.94 90 ASN A O 1
ATOM 675 N N . LEU A 1 91 ? -31.575 -48.571 -44.202 1.00 87.81 91 LEU A N 1
ATOM 676 C CA . LEU A 1 91 ? -31.662 -47.130 -44.393 1.00 87.81 91 LEU A CA 1
ATOM 677 C C . LEU A 1 91 ? -31.932 -46.437 -43.058 1.00 87.81 91 LEU A C 1
ATOM 679 O O . LEU A 1 91 ? -32.860 -46.805 -42.337 1.00 87.81 91 LEU A O 1
ATOM 683 N N . LEU A 1 92 ? -31.148 -45.402 -42.763 1.00 89.06 92 LEU A N 1
ATOM 684 C CA . LEU A 1 92 ? -31.403 -44.465 -41.678 1.00 89.06 92 LEU A CA 1
ATOM 685 C C . LEU A 1 92 ? -31.766 -43.099 -42.259 1.00 89.06 92 LEU A C 1
ATOM 687 O O . LEU A 1 92 ? -30.939 -42.445 -42.895 1.00 89.06 92 LEU A O 1
ATOM 691 N N . THR A 1 93 ? -32.993 -42.657 -42.015 1.00 89.94 93 THR A N 1
ATOM 692 C CA . THR A 1 93 ? -33.443 -41.308 -42.349 1.00 89.94 93 THR A CA 1
ATOM 693 C C . THR A 1 93 ? -33.170 -40.388 -41.167 1.00 89.94 93 THR A C 1
ATOM 695 O O . THR A 1 93 ? -33.714 -40.584 -40.081 1.00 89.94 93 THR A O 1
ATOM 698 N N . VAL A 1 94 ? -32.338 -39.373 -41.384 1.00 89.44 94 VAL A N 1
ATOM 699 C CA . VAL A 1 94 ? -31.943 -38.378 -40.385 1.00 89.44 94 VAL A CA 1
ATOM 700 C C . VAL A 1 94 ? -32.470 -37.019 -40.823 1.00 89.44 94 VAL A C 1
ATOM 702 O O . VAL A 1 94 ? -32.103 -36.515 -41.884 1.00 89.44 94 VAL A O 1
ATOM 705 N N . ILE A 1 95 ? -33.329 -36.414 -40.008 1.00 90.50 95 ILE A N 1
ATOM 706 C CA . ILE A 1 95 ? -33.811 -35.048 -40.230 1.00 90.50 95 ILE A CA 1
ATOM 707 C C . ILE A 1 95 ? -32.963 -34.109 -39.386 1.00 90.50 95 ILE A C 1
ATOM 709 O O . ILE A 1 95 ? -32.909 -34.279 -38.169 1.00 90.50 95 ILE A O 1
ATOM 713 N N . VAL A 1 96 ? -32.335 -33.120 -40.016 1.00 90.94 96 VAL A N 1
ATOM 714 C CA . VAL A 1 96 ? -31.526 -32.096 -39.343 1.00 90.94 96 VAL A CA 1
ATOM 715 C C . VAL A 1 96 ? -32.290 -30.784 -39.169 1.00 90.94 96 VAL A C 1
ATOM 717 O O . VAL A 1 96 ? -33.234 -30.480 -39.904 1.00 90.94 96 VAL A O 1
ATOM 720 N N . ASP A 1 97 ? -31.882 -29.989 -38.187 1.00 88.81 97 ASP A N 1
ATOM 721 C CA . ASP A 1 97 ? -32.507 -28.709 -37.847 1.00 88.81 97 ASP A CA 1
ATOM 722 C C . ASP A 1 97 ? -32.317 -27.651 -38.954 1.00 88.81 97 ASP A C 1
ATOM 724 O O . ASP A 1 97 ? -33.254 -26.924 -39.321 1.00 88.81 97 ASP A O 1
ATOM 728 N N . ASN A 1 98 ? -31.128 -27.618 -39.556 1.00 84.94 98 ASN A N 1
ATOM 729 C CA . ASN A 1 98 ? -30.707 -26.639 -40.547 1.00 84.94 98 ASN A CA 1
ATOM 730 C C . ASN A 1 98 ? -29.993 -27.287 -41.742 1.00 84.94 98 ASN A C 1
ATOM 732 O O . ASN A 1 98 ? -29.264 -28.263 -41.606 1.00 84.94 98 ASN A O 1
ATOM 736 N N . ALA A 1 99 ? -30.181 -26.707 -42.931 1.00 83.50 99 ALA A N 1
ATOM 737 C CA . ALA A 1 99 ? -29.409 -27.086 -44.113 1.00 83.50 99 ALA A CA 1
ATOM 738 C C . ALA A 1 99 ? -28.045 -26.376 -44.085 1.00 83.50 99 ALA A C 1
ATOM 740 O O . ALA A 1 99 ? -27.992 -25.160 -43.887 1.00 83.50 99 ALA A O 1
ATOM 741 N N . GLY A 1 100 ? -26.956 -27.116 -44.300 1.00 82.56 100 GLY A N 1
ATOM 742 C CA . GLY A 1 100 ? -25.597 -26.566 -44.307 1.00 82.56 100 GLY A CA 1
ATOM 743 C C . GLY A 1 100 ? -25.226 -25.752 -45.555 1.00 82.56 100 GLY A C 1
ATOM 744 O O . GLY A 1 100 ? -26.037 -25.512 -46.458 1.00 82.56 100 GLY A O 1
ATOM 745 N N . ASP A 1 101 ? -23.970 -25.304 -45.596 1.00 80.94 101 ASP A N 1
ATOM 746 C CA . ASP A 1 101 ? -23.381 -24.524 -46.692 1.00 80.94 101 ASP A CA 1
ATOM 747 C C . ASP A 1 101 ? -22.632 -25.405 -47.730 1.00 80.94 101 ASP A C 1
ATOM 749 O O . ASP A 1 101 ? -22.849 -26.614 -47.808 1.00 80.94 101 ASP A O 1
ATOM 753 N N . PHE A 1 102 ? -21.799 -24.796 -48.588 1.00 77.62 102 PHE A N 1
ATOM 754 C CA . PHE A 1 102 ? -20.995 -25.488 -49.617 1.00 77.62 102 PHE A CA 1
ATOM 755 C C . PHE A 1 102 ? -19.744 -26.192 -49.070 1.00 77.62 102 PHE A C 1
ATOM 757 O O . PHE A 1 102 ? -18.979 -26.770 -49.838 1.00 77.62 102 PHE A O 1
ATOM 764 N N . SER A 1 103 ? -19.510 -26.124 -47.764 1.00 81.94 103 SER A N 1
ATOM 765 C CA . SER A 1 103 ? -18.369 -26.758 -47.116 1.00 81.94 103 SER A CA 1
ATOM 766 C C . SER A 1 103 ? -18.601 -28.265 -46.979 1.00 81.94 103 SER A C 1
ATOM 768 O O . SER A 1 103 ? -19.718 -28.773 -47.137 1.00 81.94 103 SER A O 1
ATOM 770 N N . THR A 1 104 ? -17.524 -28.984 -46.682 1.00 83.69 104 THR A N 1
ATOM 771 C CA . THR A 1 104 ? -17.579 -30.401 -46.322 1.00 83.69 104 THR A CA 1
ATOM 772 C C . THR A 1 104 ? -17.994 -30.529 -44.858 1.00 83.69 104 THR A C 1
ATOM 774 O O . THR A 1 104 ? -17.420 -29.880 -43.981 1.00 83.69 104 THR A O 1
ATOM 777 N N . TYR A 1 105 ? -18.994 -31.365 -44.614 1.00 86.62 105 TYR A N 1
ATOM 778 C CA . TYR A 1 105 ? -19.470 -31.790 -43.305 1.00 86.62 105 TYR A CA 1
ATOM 779 C C . TYR A 1 105 ? -19.144 -33.268 -43.125 1.00 86.62 105 TYR A C 1
ATOM 781 O O . TYR A 1 105 ? -19.185 -34.033 -44.083 1.00 86.62 105 TYR A O 1
ATOM 789 N N . THR A 1 106 ? -18.862 -33.686 -41.903 1.00 88.44 106 THR A N 1
ATOM 790 C CA . THR A 1 106 ? -18.629 -35.084 -41.555 1.00 88.44 106 THR A CA 1
ATOM 791 C C . THR A 1 106 ? -19.752 -35.532 -40.632 1.00 88.44 106 THR A C 1
ATOM 793 O O . THR A 1 106 ? -19.878 -35.027 -39.518 1.00 88.44 106 THR A O 1
ATOM 796 N N . LEU A 1 107 ? -20.574 -36.480 -41.086 1.00 88.19 107 LEU A N 1
ATOM 797 C CA . LEU A 1 107 ? -21.521 -37.178 -40.217 1.00 88.19 107 LEU A CA 1
ATOM 798 C C . LEU A 1 107 ? -20.792 -38.351 -39.573 1.00 88.19 107 LEU A C 1
ATOM 800 O O . LEU A 1 107 ? -20.230 -39.183 -40.284 1.00 88.19 107 LEU A O 1
ATOM 804 N N . ARG A 1 108 ? -20.813 -38.426 -38.243 1.00 88.56 108 ARG A N 1
ATOM 805 C CA . ARG A 1 108 ? -20.195 -39.480 -37.437 1.00 88.56 108 ARG A CA 1
ATOM 806 C C . ARG A 1 108 ? -21.229 -40.122 -36.517 1.00 88.56 108 ARG A C 1
ATOM 808 O O . ARG A 1 108 ? -22.016 -39.420 -35.887 1.00 88.56 108 ARG A O 1
ATOM 815 N N . PHE A 1 109 ? -21.172 -41.446 -36.401 1.00 85.06 109 PHE A N 1
ATOM 816 C CA . PHE A 1 109 ? -21.901 -42.184 -35.376 1.00 85.06 109 PHE A CA 1
ATOM 817 C C . PHE A 1 109 ? -21.059 -42.346 -34.116 1.00 85.06 109 PHE A C 1
ATOM 819 O O . PHE A 1 109 ? -19.930 -42.836 -34.177 1.00 85.06 109 PHE A O 1
ATOM 826 N N . THR A 1 110 ? -21.624 -41.949 -32.982 1.00 84.88 110 THR A N 1
ATOM 827 C CA . THR A 1 110 ? -20.971 -41.945 -31.672 1.00 84.88 110 THR A CA 1
ATOM 828 C C . THR A 1 110 ? -21.826 -42.665 -30.629 1.00 84.88 110 THR A C 1
ATOM 830 O O . THR A 1 110 ? -23.043 -42.806 -30.765 1.00 84.88 110 THR A O 1
ATOM 833 N N . LEU A 1 111 ? -21.191 -43.187 -29.581 1.00 80.56 111 LEU A N 1
ATOM 834 C CA . LEU A 1 111 ? -21.870 -43.899 -28.498 1.00 80.56 111 LEU A CA 1
ATOM 835 C C . LEU A 1 111 ? -22.656 -42.934 -27.597 1.00 80.56 111 LEU A C 1
ATOM 837 O O . LEU A 1 111 ? -23.717 -43.283 -27.085 1.00 80.56 111 LEU A O 1
ATOM 841 N N . SER A 1 112 ? -22.148 -41.714 -27.433 1.00 73.38 112 SER A N 1
ATOM 842 C CA . SER A 1 112 ? -22.843 -40.591 -26.805 1.00 73.38 112 SER A CA 1
ATOM 843 C C . SER A 1 112 ? -22.259 -39.265 -27.318 1.00 73.38 112 SER A C 1
ATOM 845 O O . SER A 1 112 ? -21.140 -39.257 -27.834 1.00 73.38 112 SER A O 1
ATOM 847 N N . PRO A 1 113 ? -22.920 -38.113 -27.095 1.00 67.44 113 PRO A N 1
ATOM 848 C CA . PRO A 1 113 ? -22.370 -36.800 -27.463 1.00 67.44 113 PRO A CA 1
ATOM 849 C C . PRO A 1 113 ? -21.011 -36.476 -26.816 1.00 67.44 113 PRO A C 1
ATOM 851 O O . PRO A 1 113 ? -20.318 -35.558 -27.239 1.00 67.44 113 PRO A O 1
ATOM 854 N N . THR A 1 114 ? -20.633 -37.207 -25.764 1.00 72.06 114 THR A N 1
ATOM 855 C CA . THR A 1 114 ? -19.378 -37.040 -25.021 1.00 72.06 114 THR A CA 1
ATOM 856 C C . THR A 1 114 ? -18.354 -38.144 -25.288 1.00 72.06 114 THR A C 1
ATOM 858 O O . THR A 1 114 ? -17.221 -38.030 -24.822 1.00 72.06 114 THR A O 1
ATOM 861 N N . ASN A 1 115 ? -18.721 -39.200 -26.022 1.00 77.56 115 ASN A N 1
ATOM 862 C CA . ASN A 1 115 ? -17.832 -40.298 -26.384 1.00 77.56 115 ASN A CA 1
ATOM 863 C C . ASN A 1 115 ? -17.852 -40.514 -27.901 1.00 77.56 115 ASN A C 1
ATOM 865 O O . ASN A 1 115 ? -18.813 -41.053 -28.445 1.00 77.56 115 ASN A O 1
ATOM 869 N N . SER A 1 116 ? -16.761 -40.128 -28.563 1.00 75.44 116 SER A N 1
ATOM 870 C CA . SER A 1 116 ? -16.598 -40.190 -30.017 1.00 75.44 116 SER A CA 1
ATOM 871 C C . SER A 1 116 ? -16.347 -41.597 -30.577 1.00 75.44 116 SER A C 1
ATOM 873 O O . SER A 1 116 ? -16.197 -41.747 -31.792 1.00 75.44 116 SER A O 1
ATOM 875 N N . GLU A 1 117 ? -16.304 -42.629 -29.728 1.00 81.19 117 GLU A N 1
ATOM 876 C CA . GLU A 1 117 ? -16.250 -44.021 -30.174 1.00 81.19 117 GLU A CA 1
ATOM 877 C C . GLU A 1 117 ? -17.580 -44.453 -30.812 1.00 81.19 117 GLU A C 1
ATOM 879 O O . GLU A 1 117 ? -18.648 -44.070 -30.330 1.00 81.19 117 GLU A O 1
ATOM 884 N N . PRO A 1 118 ? -17.548 -45.260 -31.887 1.00 81.31 118 PRO A N 1
ATOM 885 C CA . PRO A 1 118 ? -18.764 -45.762 -32.513 1.00 81.31 118 PRO A CA 1
ATOM 886 C C . PRO A 1 118 ? -19.487 -46.777 -31.606 1.00 81.31 118 PRO A C 1
ATOM 888 O O . PRO A 1 118 ? -18.840 -47.457 -30.802 1.00 81.31 118 PRO A O 1
ATOM 891 N N . PRO A 1 119 ? -20.813 -46.951 -31.759 1.00 81.19 119 PRO A N 1
ATOM 892 C CA . PRO A 1 119 ? -21.548 -48.010 -31.075 1.00 81.19 119 PRO A CA 1
ATOM 893 C C . PRO A 1 119 ? -20.969 -49.407 -31.358 1.00 81.19 119 PRO A C 1
ATOM 895 O O . PRO A 1 119 ? -20.406 -49.669 -32.426 1.00 81.19 119 PRO A O 1
ATOM 898 N N . ALA A 1 120 ? -21.123 -50.328 -30.403 1.00 78.44 120 ALA A N 1
ATOM 899 C CA . ALA A 1 120 ? -20.628 -51.695 -30.545 1.00 78.44 120 ALA A CA 1
ATOM 900 C C . ALA A 1 120 ? -21.209 -52.366 -31.805 1.00 78.44 120 ALA A C 1
ATOM 902 O O . ALA A 1 120 ? -22.402 -52.262 -32.074 1.00 78.44 120 ALA A O 1
ATOM 903 N N . GLY A 1 121 ? -20.362 -53.056 -32.574 1.00 77.38 121 GLY A N 1
ATOM 904 C CA . GLY A 1 121 ? -20.757 -53.689 -33.838 1.00 77.38 121 GLY A CA 1
ATOM 905 C C . GLY A 1 121 ? -20.641 -52.793 -35.077 1.00 77.38 121 GLY A C 1
ATOM 906 O O . GLY A 1 121 ? -20.908 -53.276 -36.173 1.00 77.38 121 GLY A O 1
ATOM 907 N N . PHE A 1 122 ? -20.193 -51.538 -34.948 1.00 82.62 122 PHE A N 1
ATOM 908 C CA . PHE A 1 122 ? -19.871 -50.665 -36.084 1.00 82.62 122 PHE A CA 1
ATOM 909 C C . PHE A 1 122 ? -18.355 -50.533 -36.296 1.00 82.62 122 PHE A C 1
ATOM 911 O O . PHE A 1 122 ? -17.584 -50.430 -35.342 1.00 82.62 122 PHE A O 1
ATOM 918 N N . ASP A 1 123 ? -17.907 -50.528 -37.555 1.00 83.44 123 ASP A N 1
ATOM 919 C CA . ASP A 1 123 ? -16.492 -50.323 -37.887 1.00 83.44 123 ASP A CA 1
ATOM 920 C C . ASP A 1 123 ? -16.086 -48.844 -37.693 1.00 83.44 123 ASP A C 1
ATOM 922 O O . ASP A 1 123 ? -16.672 -47.970 -38.336 1.00 83.44 123 ASP A O 1
ATOM 926 N N . PRO A 1 124 ? -15.047 -48.526 -36.891 1.00 82.19 124 PRO A N 1
ATOM 927 C CA . PRO A 1 124 ? -14.661 -47.139 -36.608 1.00 82.19 124 PRO A CA 1
ATOM 928 C C . PRO A 1 124 ? -14.261 -46.302 -37.826 1.00 82.19 124 PRO A C 1
ATOM 930 O O . PRO A 1 124 ? -14.347 -45.077 -37.779 1.00 82.19 124 PRO A O 1
ATOM 933 N N . GLN A 1 125 ? -13.813 -46.933 -38.915 1.00 80.56 125 GLN A N 1
ATOM 934 C CA . GLN A 1 125 ? -13.446 -46.226 -40.145 1.00 80.56 125 GLN A CA 1
ATOM 935 C C . GLN A 1 125 ? -14.619 -46.070 -41.114 1.00 80.56 125 GLN A C 1
ATOM 937 O O . GLN A 1 125 ? -14.528 -45.253 -42.028 1.00 80.56 125 GLN A O 1
ATOM 942 N N . LEU A 1 126 ? -15.695 -46.841 -40.938 1.00 83.38 126 LEU A N 1
ATOM 943 C CA . LEU A 1 126 ? -16.937 -46.727 -41.709 1.00 83.38 126 LEU A CA 1
ATOM 944 C C . LEU A 1 126 ? -18.081 -46.115 -40.884 1.00 83.38 126 LEU A C 1
ATOM 946 O O . LEU A 1 126 ? -19.214 -46.087 -41.348 1.00 83.38 126 LEU A O 1
ATOM 950 N N . ALA A 1 127 ? -17.794 -45.615 -39.680 1.00 84.25 127 ALA A N 1
ATOM 951 C CA . ALA A 1 127 ? -18.739 -44.908 -38.817 1.00 84.25 127 ALA A CA 1
ATOM 952 C C . ALA A 1 127 ? -18.788 -43.391 -39.078 1.00 84.25 127 ALA A C 1
ATOM 954 O O . ALA A 1 127 ? -19.506 -42.680 -38.379 1.00 84.25 127 ALA A O 1
ATOM 955 N N . ALA A 1 128 ? -18.023 -42.885 -40.051 1.00 86.44 128 ALA A N 1
ATOM 956 C CA . ALA A 1 128 ? -18.046 -41.484 -40.451 1.00 86.44 128 ALA A CA 1
ATOM 957 C C . ALA A 1 128 ? -18.037 -41.333 -41.975 1.00 86.44 128 ALA A C 1
ATOM 959 O O . ALA A 1 128 ? -17.344 -42.082 -42.665 1.00 86.44 128 ALA A O 1
ATOM 960 N N . VAL A 1 129 ? -18.777 -40.349 -42.482 1.00 86.62 129 VAL A N 1
ATOM 961 C CA . VAL A 1 129 ? -18.864 -40.027 -43.909 1.00 86.62 129 VAL A CA 1
ATOM 962 C C . VAL A 1 129 ? -18.809 -38.518 -44.120 1.00 86.62 129 VAL A C 1
ATOM 964 O O . VAL A 1 129 ? -19.528 -37.757 -43.471 1.00 86.62 129 VAL A O 1
ATOM 967 N N . ASP A 1 130 ? -17.953 -38.096 -45.049 1.00 86.06 130 ASP A N 1
ATOM 968 C CA . ASP A 1 130 ? -17.865 -36.706 -45.485 1.00 86.06 130 ASP A CA 1
ATOM 969 C C . ASP A 1 130 ? -18.906 -36.453 -46.582 1.00 86.06 130 ASP A C 1
ATOM 971 O O . ASP A 1 130 ? -18.954 -37.169 -47.585 1.00 86.06 130 ASP A O 1
ATOM 975 N N . PHE A 1 131 ? -19.729 -35.425 -46.410 1.00 85.56 131 PHE A N 1
ATOM 976 C CA . PHE A 1 131 ? -20.766 -35.022 -47.348 1.00 85.56 131 PHE A CA 1
ATOM 977 C C . PHE A 1 131 ? -20.884 -33.495 -47.414 1.00 85.56 131 PHE A C 1
ATOM 979 O O . PHE A 1 131 ? -20.423 -32.768 -46.542 1.00 85.56 131 PHE A O 1
ATOM 986 N N . SER A 1 132 ? -21.519 -32.985 -48.463 1.00 84.00 132 SER A N 1
ATOM 987 C CA . SER A 1 132 ? -21.907 -31.577 -48.579 1.00 84.00 132 SER A CA 1
ATOM 988 C C . SER A 1 132 ? -23.405 -31.460 -48.847 1.00 84.00 132 SER A C 1
ATOM 990 O O . SER A 1 132 ? -23.977 -32.197 -49.659 1.00 84.00 132 SER A O 1
ATOM 992 N N . PHE A 1 133 ? -24.052 -30.489 -48.205 1.00 79.38 133 PHE A N 1
ATOM 993 C CA . PHE A 1 133 ? -25.476 -30.214 -48.399 1.00 79.38 133 PHE A CA 1
ATOM 994 C C . PHE A 1 133 ? -25.797 -29.718 -49.817 1.00 79.38 133 PHE A C 1
ATOM 996 O O . PHE A 1 133 ? -26.930 -29.852 -50.278 1.00 79.38 133 PHE A O 1
ATOM 1003 N N . LYS A 1 134 ? -24.808 -29.166 -50.538 1.00 74.81 134 LYS A N 1
ATOM 1004 C CA . LYS A 1 134 ? -25.005 -28.495 -51.835 1.00 74.81 134 LYS A CA 1
ATOM 1005 C C . LYS A 1 134 ? -24.574 -29.299 -53.068 1.00 74.81 134 LYS A C 1
ATOM 1007 O O . LYS A 1 134 ? -24.650 -28.766 -54.168 1.00 74.81 134 LYS A O 1
ATOM 1012 N N . ALA A 1 135 ? -24.200 -30.577 -52.955 1.00 61.59 135 ALA A N 1
ATOM 1013 C CA . ALA A 1 135 ? -23.774 -31.373 -54.125 1.00 61.59 135 ALA A CA 1
ATOM 1014 C C . ALA A 1 135 ? -24.841 -31.639 -55.192 1.00 61.59 135 ALA A C 1
ATOM 1016 O O . ALA A 1 135 ? -24.508 -31.991 -56.320 1.00 61.59 135 ALA A O 1
ATOM 1017 N N . GLY A 1 136 ? -26.124 -31.526 -54.846 1.00 57.16 136 GLY A N 1
ATOM 1018 C CA . GLY A 1 136 ? -27.212 -31.614 -55.822 1.00 57.16 136 GLY A CA 1
ATOM 1019 C C . GLY A 1 136 ? -27.442 -30.316 -56.599 1.00 57.16 136 GLY A C 1
ATOM 1020 O O . GLY A 1 136 ? -28.274 -30.294 -57.503 1.00 57.16 136 GLY A O 1
ATOM 1021 N N . CYS A 1 137 ? -26.755 -29.224 -56.247 1.00 58.75 137 CYS A N 1
ATOM 1022 C CA . CYS A 1 137 ? -26.886 -27.962 -56.958 1.00 58.75 137 CYS A CA 1
ATOM 1023 C C . CYS A 1 137 ? -26.052 -28.014 -58.250 1.00 58.75 137 CYS A C 1
ATOM 1025 O O . CYS A 1 137 ? -24.855 -28.290 -58.173 1.00 58.75 137 CYS A O 1
ATOM 1027 N N . PRO A 1 138 ? -26.628 -27.721 -59.431 1.00 51.59 138 PRO A N 1
ATOM 1028 C CA . PRO A 1 138 ? -25.828 -27.503 -60.630 1.00 51.59 138 PRO A CA 1
ATOM 1029 C C . PRO A 1 138 ? -24.914 -26.296 -60.378 1.00 51.59 138 PRO A C 1
ATOM 1031 O O . PRO A 1 138 ? -25.398 -25.179 -60.196 1.00 51.59 138 PRO A O 1
ATOM 1034 N N . SER A 1 139 ? -23.604 -26.521 -60.280 1.00 52.81 139 SER A N 1
ATOM 1035 C CA . SER A 1 139 ? -22.624 -25.451 -60.092 1.00 52.81 139 SER A CA 1
ATOM 1036 C C . SER A 1 139 ? -21.961 -25.113 -61.426 1.00 52.81 139 SER A C 1
ATOM 1038 O O . SER A 1 139 ? -21.215 -25.927 -61.961 1.00 52.81 139 SER A O 1
ATOM 1040 N N . ASP A 1 140 ? -22.163 -23.891 -61.919 1.00 50.81 140 ASP A N 1
ATOM 1041 C CA . ASP A 1 140 ? -21.478 -23.337 -63.103 1.00 50.81 140 ASP A CA 1
ATOM 1042 C C . ASP A 1 140 ? -20.007 -22.927 -62.829 1.00 50.81 140 ASP A C 1
ATOM 1044 O O . ASP A 1 140 ? -19.399 -22.208 -63.620 1.00 50.81 140 ASP A O 1
ATOM 1048 N N . PHE A 1 141 ? -19.420 -23.343 -61.699 1.00 47.69 141 PHE A N 1
ATOM 1049 C CA . PHE A 1 141 ? -18.099 -22.897 -61.243 1.00 47.69 141 PHE A CA 1
ATOM 1050 C C . PHE A 1 141 ? -17.112 -24.065 -61.104 1.00 47.69 141 PHE A C 1
ATOM 1052 O O . PHE A 1 141 ? -17.183 -24.851 -60.163 1.00 47.69 141 PHE A O 1
ATOM 1059 N N . ASP A 1 142 ? -16.180 -24.138 -62.055 1.00 51.38 142 ASP A N 1
ATOM 1060 C CA . ASP A 1 142 ? -15.032 -25.048 -62.107 1.00 51.38 142 ASP A CA 1
ATOM 1061 C C . ASP A 1 142 ? -13.829 -24.397 -61.398 1.00 51.38 142 ASP A C 1
ATOM 1063 O O . ASP A 1 142 ? -13.059 -23.644 -61.999 1.00 51.38 142 ASP A O 1
ATOM 1067 N N . CYS A 1 143 ? -13.701 -24.604 -60.085 1.00 55.97 143 CYS A N 1
ATOM 1068 C CA . CYS A 1 143 ? -12.605 -24.035 -59.299 1.00 55.97 143 CYS A CA 1
ATOM 1069 C C . CYS A 1 143 ? -11.529 -25.093 -59.028 1.00 55.97 143 CYS A C 1
ATOM 1071 O O . CYS A 1 143 ? -11.642 -25.898 -58.106 1.00 55.97 143 CYS A O 1
ATOM 1073 N N . LYS A 1 144 ? -10.459 -25.059 -59.827 1.00 50.19 144 LYS A N 1
ATOM 1074 C CA . LYS A 1 144 ? -9.210 -25.797 -59.602 1.00 50.19 144 LYS A CA 1
ATOM 1075 C C . LYS A 1 144 ? -8.482 -25.223 -58.378 1.00 50.19 144 LYS A C 1
ATOM 1077 O O . LYS A 1 144 ? -8.197 -24.030 -58.350 1.00 50.19 144 LYS A O 1
ATOM 1082 N N . GLU A 1 145 ? -8.168 -26.053 -57.385 1.00 55.78 145 GLU A N 1
ATOM 1083 C CA . GLU A 1 145 ? -7.409 -25.632 -56.198 1.00 55.78 145 GLU A CA 1
ATOM 1084 C C . GLU A 1 145 ? -5.961 -25.259 -56.569 1.00 55.78 145 GLU A C 1
ATOM 1086 O O . GLU A 1 145 ? -5.230 -26.056 -57.163 1.00 55.78 145 GLU A O 1
ATOM 1091 N N . GLU A 1 146 ? -5.538 -24.039 -56.226 1.00 56.44 146 GLU A N 1
ATOM 1092 C CA . GLU A 1 146 ? -4.155 -23.581 -56.385 1.00 56.44 146 GLU A CA 1
ATOM 1093 C C . GLU A 1 146 ? -3.323 -23.946 -55.146 1.00 56.44 146 GLU A C 1
ATOM 1095 O O . GLU A 1 146 ? -3.562 -23.462 -54.041 1.00 56.44 146 GLU A O 1
ATOM 1100 N N . THR A 1 147 ? -2.310 -24.796 -55.325 1.00 52.78 147 THR A N 1
ATOM 1101 C CA . THR A 1 147 ? -1.277 -25.065 -54.314 1.00 52.78 147 THR A CA 1
ATOM 1102 C C . THR A 1 147 ? -0.195 -23.986 -54.352 1.00 52.78 147 THR A C 1
ATOM 1104 O O . THR A 1 147 ? 0.517 -23.871 -55.351 1.00 52.78 147 THR A O 1
ATOM 1107 N N . PHE A 1 148 ? -0.030 -23.237 -53.260 1.00 58.91 148 PHE A N 1
ATOM 1108 C CA . PHE A 1 148 ? 1.052 -22.259 -53.095 1.00 58.91 148 PHE A CA 1
ATOM 1109 C C . PHE A 1 148 ? 2.357 -22.926 -52.626 1.00 58.91 148 PHE A C 1
ATOM 1111 O O . PHE A 1 148 ? 2.342 -23.768 -51.728 1.00 58.91 148 PHE A O 1
ATOM 1118 N N . CYS A 1 149 ? 3.493 -22.517 -53.202 1.00 60.56 149 CYS A N 1
ATOM 1119 C CA . CYS A 1 149 ? 4.826 -22.883 -52.712 1.00 60.56 149 CYS A CA 1
ATOM 1120 C C . CYS A 1 149 ? 5.254 -21.940 -51.570 1.00 60.56 149 CYS A C 1
ATOM 1122 O O . CYS A 1 149 ? 5.052 -20.732 -51.703 1.00 60.56 149 CYS A O 1
ATOM 1124 N N . PRO A 1 150 ? 5.863 -22.443 -50.478 1.00 71.31 150 PRO A N 1
ATOM 1125 C CA . PRO A 1 150 ? 6.415 -21.583 -49.431 1.00 71.31 150 PRO A CA 1
ATOM 1126 C C . PRO A 1 150 ? 7.622 -20.785 -49.953 1.00 71.31 150 PRO A C 1
ATOM 1128 O O . PRO A 1 150 ? 8.422 -21.311 -50.728 1.00 71.31 150 PRO A O 1
ATOM 1131 N N . GLU A 1 151 ? 7.747 -19.523 -49.532 1.00 77.06 151 GLU A N 1
ATOM 1132 C CA . GLU A 1 151 ? 8.891 -18.664 -49.870 1.00 77.06 151 GLU A CA 1
ATOM 1133 C C . GLU A 1 151 ? 10.198 -19.198 -49.258 1.00 77.06 151 GLU A C 1
ATOM 1135 O O . GLU A 1 151 ? 10.204 -19.757 -48.157 1.00 77.06 151 GLU A O 1
ATOM 1140 N N . GLU A 1 152 ? 11.317 -19.020 -49.971 1.00 75.19 152 GLU A N 1
ATOM 1141 C CA . GLU A 1 152 ? 12.647 -19.339 -49.442 1.00 75.19 152 GLU A CA 1
ATOM 1142 C C . GLU A 1 152 ? 12.981 -18.417 -48.256 1.00 75.19 152 GLU A C 1
ATOM 1144 O O . GLU A 1 152 ? 12.859 -17.194 -48.377 1.00 75.19 152 GLU A O 1
ATOM 1149 N N . PRO A 1 153 ? 13.416 -18.967 -47.108 1.00 70.25 153 PRO A N 1
ATOM 1150 C CA . PRO A 1 153 ? 13.780 -18.154 -45.958 1.00 70.25 153 PRO A CA 1
ATOM 1151 C C . PRO A 1 153 ? 15.023 -17.309 -46.266 1.00 70.25 153 PRO A C 1
ATOM 1153 O O . PRO A 1 153 ? 16.022 -17.808 -46.785 1.00 70.25 153 PRO A O 1
ATOM 1156 N N . VAL A 1 154 ? 14.967 -16.023 -45.917 1.00 75.31 154 VAL A N 1
ATOM 1157 C CA . VAL A 1 154 ? 16.109 -15.103 -46.003 1.00 75.31 154 VAL A CA 1
ATOM 1158 C C . VAL A 1 154 ? 17.048 -15.360 -44.820 1.00 75.31 154 VAL A C 1
ATOM 1160 O O . VAL A 1 154 ? 16.593 -15.462 -43.683 1.00 75.31 154 VAL A O 1
ATOM 1163 N N . ASP A 1 155 ? 18.356 -15.444 -45.076 1.00 73.88 155 ASP A N 1
ATOM 1164 C CA . ASP A 1 155 ? 19.367 -15.545 -44.016 1.00 73.88 155 ASP A CA 1
ATOM 1165 C C . ASP A 1 155 ? 19.455 -14.220 -43.236 1.00 73.88 155 ASP A C 1
ATOM 1167 O O . ASP A 1 155 ? 19.962 -13.208 -43.736 1.00 73.88 155 ASP A O 1
ATOM 1171 N N . ASP A 1 156 ? 18.969 -14.228 -41.995 1.00 71.81 156 ASP A N 1
ATOM 1172 C CA . ASP A 1 156 ? 19.041 -13.075 -41.100 1.00 71.81 156 ASP A CA 1
ATOM 1173 C C . ASP A 1 156 ? 20.492 -12.758 -40.691 1.00 71.81 156 ASP A C 1
ATOM 1175 O O . ASP A 1 156 ? 21.325 -13.657 -40.503 1.00 71.81 156 ASP A O 1
ATOM 1179 N N . PRO A 1 157 ? 20.835 -11.470 -40.496 1.00 73.12 157 PRO A N 1
ATOM 1180 C CA . PRO A 1 157 ? 22.140 -11.111 -39.964 1.00 73.12 157 PRO A CA 1
ATOM 1181 C C . PRO A 1 157 ? 22.329 -11.733 -38.575 1.00 73.12 157 PRO A C 1
ATOM 1183 O O . PRO A 1 157 ? 21.452 -11.663 -37.717 1.00 73.12 157 PRO A O 1
ATOM 1186 N N . ARG A 1 158 ? 23.515 -12.297 -38.313 1.00 74.12 158 ARG A N 1
ATOM 1187 C CA . ARG A 1 158 ? 23.869 -12.777 -36.970 1.00 74.12 158 ARG A CA 1
ATOM 1188 C C . ARG A 1 158 ? 23.988 -11.590 -36.011 1.00 74.12 158 ARG A C 1
ATOM 1190 O O . ARG A 1 158 ? 24.975 -10.859 -36.058 1.00 74.12 158 ARG A O 1
ATOM 1197 N N . ILE A 1 159 ? 22.986 -11.412 -35.154 1.00 78.44 159 ILE A N 1
ATOM 1198 C CA . ILE A 1 159 ? 22.969 -10.397 -34.097 1.00 78.44 159 ILE A CA 1
ATOM 1199 C C . ILE A 1 159 ? 23.565 -11.008 -32.826 1.00 78.44 159 ILE A C 1
ATOM 1201 O O . ILE A 1 159 ? 23.050 -11.996 -32.304 1.00 78.44 159 ILE A O 1
ATOM 1205 N N . ASP A 1 160 ? 24.648 -10.417 -32.320 1.00 81.75 160 ASP A N 1
ATOM 1206 C CA . ASP A 1 160 ? 25.180 -10.736 -30.995 1.00 81.75 160 ASP A CA 1
ATOM 1207 C C . ASP A 1 160 ? 24.510 -9.839 -29.946 1.00 81.75 160 ASP A C 1
ATOM 1209 O O . ASP A 1 160 ? 24.814 -8.653 -29.832 1.00 81.75 160 ASP A O 1
ATOM 1213 N N . TYR A 1 161 ? 23.582 -10.408 -29.180 1.00 81.38 161 TYR A N 1
ATOM 1214 C CA . TYR A 1 161 ? 22.824 -9.688 -28.152 1.00 81.38 161 TYR A CA 1
ATOM 1215 C C . TYR A 1 161 ? 23.647 -9.342 -26.900 1.00 81.38 161 TYR A C 1
ATOM 1217 O O . TYR A 1 161 ? 23.175 -8.575 -26.059 1.00 81.38 161 TYR A O 1
ATOM 1225 N N . LEU A 1 162 ? 24.854 -9.901 -26.758 1.00 86.31 162 LEU A N 1
ATOM 1226 C CA . LEU A 1 162 ? 25.770 -9.583 -25.661 1.00 86.31 162 LEU A CA 1
ATOM 1227 C C . LEU A 1 162 ? 26.708 -8.420 -26.004 1.00 86.31 162 LEU A C 1
ATOM 1229 O O . LEU A 1 162 ? 27.335 -7.864 -25.102 1.00 86.31 162 LEU A O 1
ATOM 1233 N N . ALA A 1 163 ? 26.791 -8.027 -27.279 1.00 87.00 163 ALA A N 1
ATOM 1234 C CA . ALA A 1 163 ? 27.578 -6.882 -27.714 1.00 87.00 163 ALA A CA 1
ATOM 1235 C C . ALA A 1 163 ? 26.903 -5.573 -27.275 1.00 87.00 163 ALA A C 1
ATOM 1237 O O . ALA A 1 163 ? 26.022 -5.044 -27.953 1.00 87.00 163 ALA A O 1
ATOM 1238 N N . LYS A 1 164 ? 27.297 -5.084 -26.098 1.00 90.69 164 LYS A N 1
ATOM 1239 C CA . LYS A 1 164 ? 26.687 -3.928 -25.430 1.00 90.69 164 LYS A CA 1
ATOM 1240 C C . LYS A 1 164 ? 27.679 -2.883 -24.931 1.00 90.69 164 LYS A C 1
ATOM 1242 O O . LYS A 1 164 ? 27.236 -1.884 -24.371 1.00 90.69 164 LYS A O 1
ATOM 1247 N N . ASP A 1 165 ? 28.973 -3.110 -25.127 1.00 93.25 165 ASP A N 1
ATOM 1248 C CA . ASP A 1 165 ? 30.049 -2.221 -24.689 1.00 93.25 165 ASP A CA 1
ATOM 1249 C C . ASP A 1 165 ? 30.827 -1.646 -25.882 1.00 93.25 165 ASP A C 1
ATOM 1251 O O . ASP A 1 165 ? 30.718 -2.111 -27.021 1.00 93.25 165 ASP A O 1
ATOM 1255 N N . TYR A 1 166 ? 31.648 -0.627 -25.630 1.00 95.88 166 TYR A N 1
ATOM 1256 C CA . TYR A 1 166 ? 32.461 0.013 -26.666 1.00 95.88 166 TYR A CA 1
ATOM 1257 C C . TYR A 1 166 ? 33.287 -0.986 -27.497 1.00 95.88 166 TYR A C 1
ATOM 1259 O O . TYR A 1 166 ? 33.331 -0.901 -28.728 1.00 95.88 166 TYR A O 1
ATOM 1267 N N . ALA A 1 167 ? 33.951 -1.940 -26.838 1.00 94.94 167 ALA A N 1
ATOM 1268 C CA . ALA A 1 167 ? 34.859 -2.872 -27.500 1.00 94.94 167 ALA A CA 1
ATOM 1269 C C . ALA A 1 167 ? 34.107 -3.833 -28.433 1.00 94.94 167 ALA A C 1
ATOM 1271 O O . ALA A 1 167 ? 34.547 -4.077 -29.560 1.00 94.94 167 ALA A O 1
ATOM 1272 N N . SER A 1 168 ? 32.963 -4.343 -27.982 1.00 93.94 168 SER A N 1
ATOM 1273 C CA . SER A 1 168 ? 32.091 -5.228 -28.748 1.00 93.94 168 SER A CA 1
ATOM 1274 C C . SER A 1 168 ? 31.401 -4.497 -29.898 1.00 93.94 168 SER A C 1
ATOM 1276 O O . SER A 1 168 ? 31.415 -5.018 -31.013 1.00 93.94 168 SER A O 1
ATOM 1278 N N . PHE A 1 169 ? 30.915 -3.263 -29.708 1.00 93.69 169 PHE A N 1
ATOM 1279 C CA . PHE A 1 169 ? 30.367 -2.457 -30.807 1.00 93.69 169 PHE A CA 1
ATOM 1280 C C . PHE A 1 169 ? 31.415 -2.119 -31.865 1.00 93.69 169 PHE A C 1
ATOM 1282 O O . PHE A 1 169 ? 31.165 -2.298 -33.058 1.00 93.69 169 PHE A O 1
ATOM 1289 N N . ARG A 1 170 ? 32.611 -1.689 -31.445 1.00 93.88 170 ARG A N 1
ATOM 1290 C CA . ARG A 1 170 ? 33.728 -1.415 -32.359 1.00 93.88 170 ARG A CA 1
ATOM 1291 C C . ARG A 1 170 ? 34.077 -2.657 -33.174 1.00 93.88 170 ARG A C 1
ATOM 1293 O O . ARG A 1 170 ? 34.223 -2.570 -34.391 1.00 93.88 170 ARG A O 1
ATOM 1300 N N . ARG A 1 171 ? 34.185 -3.816 -32.518 1.00 91.50 171 ARG A N 1
ATOM 1301 C CA . ARG A 1 171 ? 34.455 -5.094 -33.186 1.00 91.50 171 ARG A CA 1
ATOM 1302 C C . ARG A 1 171 ? 33.356 -5.448 -34.187 1.00 91.50 171 ARG A C 1
ATOM 1304 O O . ARG A 1 171 ? 33.673 -5.719 -35.337 1.00 91.50 171 ARG A O 1
ATOM 1311 N N . LEU A 1 172 ? 32.089 -5.382 -33.781 1.00 91.19 172 LEU A N 1
ATOM 1312 C CA . LEU A 1 172 ? 30.941 -5.700 -34.634 1.00 91.19 172 LEU A CA 1
ATOM 1313 C C . LEU A 1 172 ? 30.930 -4.833 -35.898 1.00 91.19 172 LEU A C 1
ATOM 1315 O O . LEU A 1 172 ? 30.764 -5.347 -37.005 1.00 91.19 172 LEU A O 1
ATOM 1319 N N . MET A 1 173 ? 31.153 -3.526 -35.750 1.00 90.75 173 MET A N 1
ATOM 1320 C CA . MET A 1 173 ? 31.187 -2.599 -36.881 1.00 90.75 173 MET A CA 1
ATOM 1321 C C . MET A 1 173 ? 32.369 -2.874 -37.821 1.00 90.75 173 MET A C 1
ATOM 1323 O O . MET A 1 173 ? 32.177 -2.885 -39.036 1.00 90.75 173 MET A O 1
ATOM 1327 N N . LEU A 1 174 ? 33.569 -3.148 -37.294 1.00 90.56 174 LEU A N 1
ATOM 1328 C CA . LEU A 1 174 ? 34.746 -3.487 -38.110 1.00 90.56 174 LEU A CA 1
ATOM 1329 C C . LEU A 1 174 ? 34.601 -4.839 -38.827 1.00 90.56 174 LEU A C 1
ATOM 1331 O O . LEU A 1 174 ? 34.970 -4.958 -40.001 1.00 90.56 174 LEU A O 1
ATOM 1335 N N . ASP A 1 175 ? 34.039 -5.842 -38.152 1.00 89.12 175 ASP A N 1
ATOM 1336 C CA . ASP A 1 175 ? 33.764 -7.162 -38.726 1.00 89.12 175 ASP A CA 1
ATOM 1337 C C . ASP A 1 175 ? 32.740 -7.029 -39.864 1.00 89.12 175 ASP A C 1
ATOM 1339 O O . ASP A 1 175 ? 32.945 -7.548 -40.965 1.00 89.12 175 ASP A O 1
ATOM 1343 N N . ARG A 1 176 ? 31.678 -6.236 -39.656 1.00 88.75 176 ARG A N 1
ATOM 1344 C CA . ARG A 1 176 ? 30.681 -5.949 -40.695 1.00 88.75 176 ARG A CA 1
ATOM 1345 C C . ARG A 1 176 ? 31.275 -5.178 -41.872 1.00 88.75 176 ARG A C 1
ATOM 1347 O O . ARG A 1 176 ? 30.958 -5.494 -43.019 1.00 88.75 176 ARG A O 1
ATOM 1354 N N . LEU A 1 177 ? 32.138 -4.198 -41.615 1.00 88.50 177 LEU A N 1
ATOM 1355 C CA . LEU A 1 177 ? 32.767 -3.406 -42.670 1.00 88.50 177 LEU A CA 1
ATOM 1356 C C . LEU A 1 177 ? 33.718 -4.254 -43.526 1.00 88.50 177 LEU A C 1
ATOM 1358 O O . LEU A 1 177 ? 33.753 -4.076 -44.740 1.00 88.50 177 LEU A O 1
ATOM 1362 N N . SER A 1 178 ? 34.385 -5.244 -42.927 1.00 88.12 178 SER A N 1
ATOM 1363 C CA . SER A 1 178 ? 35.231 -6.208 -43.648 1.00 88.12 178 SER A CA 1
ATOM 1364 C C . SER A 1 178 ? 34.434 -7.108 -44.607 1.00 88.12 178 SER A C 1
ATOM 1366 O O . SER A 1 178 ? 34.970 -7.538 -45.625 1.00 88.12 178 SER A O 1
ATOM 1368 N N . LEU A 1 179 ? 33.152 -7.371 -44.320 1.00 88.12 179 LEU A N 1
ATOM 1369 C CA . LEU A 1 179 ? 32.257 -8.116 -45.217 1.00 88.12 179 LEU A CA 1
ATOM 1370 C C . LEU A 1 179 ? 31.709 -7.246 -46.355 1.00 88.12 179 LEU A C 1
ATOM 1372 O O . LEU A 1 179 ? 31.592 -7.715 -47.483 1.00 88.12 179 LEU A O 1
ATOM 1376 N N . ILE A 1 180 ? 31.351 -5.993 -46.059 1.00 89.69 180 ILE A N 1
ATOM 1377 C CA . ILE A 1 180 ? 30.763 -5.071 -47.044 1.00 89.69 180 ILE A CA 1
ATOM 1378 C C . ILE A 1 180 ? 31.833 -4.529 -48.000 1.00 89.69 180 ILE A C 1
ATOM 1380 O O . ILE A 1 180 ? 31.573 -4.374 -49.191 1.00 89.69 180 ILE A O 1
ATOM 1384 N N . ASN A 1 181 ? 33.036 -4.249 -47.492 1.00 88.62 181 ASN A N 1
ATOM 1385 C CA . ASN A 1 181 ? 34.152 -3.730 -48.274 1.00 88.62 181 ASN A CA 1
ATOM 1386 C C . ASN A 1 181 ? 35.449 -4.517 -47.997 1.00 88.62 181 ASN A C 1
ATOM 1388 O O . ASN A 1 181 ? 36.321 -4.035 -47.270 1.00 88.62 181 ASN A O 1
ATOM 1392 N N . PRO A 1 182 ? 35.622 -5.705 -48.611 1.00 87.06 182 PRO A N 1
ATOM 1393 C CA . PRO A 1 182 ? 36.802 -6.550 -48.398 1.00 87.06 182 PRO A CA 1
ATOM 1394 C C . PRO A 1 182 ? 38.133 -5.903 -48.813 1.00 87.06 182 PRO A C 1
ATOM 1396 O O . PRO A 1 182 ? 39.192 -6.335 -48.367 1.00 87.06 182 PRO A O 1
ATOM 1399 N N . GLY A 1 183 ? 38.096 -4.874 -49.669 1.00 86.94 183 GLY A N 1
ATOM 1400 C CA . GLY A 1 183 ? 39.285 -4.134 -50.103 1.00 86.94 183 GLY A CA 1
ATOM 1401 C C . GLY A 1 183 ? 39.828 -3.157 -49.057 1.00 86.94 183 GLY A C 1
ATOM 1402 O O . GLY A 1 183 ? 40.932 -2.642 -49.224 1.00 86.94 183 GLY A O 1
ATOM 1403 N N . TRP A 1 184 ? 39.080 -2.892 -47.982 1.00 85.06 184 TRP A N 1
ATOM 1404 C CA . TRP A 1 184 ? 39.525 -2.021 -46.902 1.00 85.06 184 TRP A CA 1
ATOM 1405 C C . TRP A 1 184 ? 40.235 -2.814 -45.799 1.00 85.06 184 TRP A C 1
ATOM 1407 O O . TRP A 1 184 ? 39.621 -3.518 -44.994 1.00 85.06 184 TRP A O 1
ATOM 1417 N N . THR A 1 185 ? 41.557 -2.669 -45.742 1.00 85.00 185 THR A N 1
ATOM 1418 C CA . THR A 1 185 ? 42.425 -3.385 -44.793 1.00 85.00 185 THR A CA 1
ATOM 1419 C C . THR A 1 185 ? 43.026 -2.487 -43.715 1.00 85.00 185 THR A C 1
ATOM 1421 O O . THR A 1 185 ? 43.818 -2.969 -42.908 1.00 85.00 185 THR A O 1
ATOM 1424 N N . GLU A 1 186 ? 42.694 -1.194 -43.697 1.00 84.00 186 GLU A N 1
ATOM 1425 C CA . GLU A 1 186 ? 43.282 -0.242 -42.752 1.00 84.00 186 GLU A CA 1
ATOM 1426 C C . GLU A 1 186 ? 42.827 -0.545 -41.318 1.00 84.00 186 GLU A C 1
ATOM 1428 O O . GLU A 1 186 ? 41.677 -0.923 -41.069 1.00 84.00 186 GLU A O 1
ATOM 1433 N N . ARG A 1 187 ? 43.761 -0.455 -40.368 1.00 82.69 187 ARG A N 1
ATOM 1434 C CA . ARG A 1 187 ? 43.535 -0.771 -38.945 1.00 82.69 187 ARG A CA 1
ATOM 1435 C C . ARG A 1 187 ? 44.186 0.249 -38.010 1.00 82.69 187 ARG A C 1
ATOM 1437 O O . ARG A 1 187 ? 44.100 0.094 -36.792 1.00 82.69 187 ARG A O 1
ATOM 1444 N N . ASN A 1 188 ? 44.846 1.269 -38.555 1.00 89.31 188 ASN A N 1
ATOM 1445 C CA . ASN A 1 188 ? 45.472 2.321 -37.775 1.00 89.31 188 ASN A CA 1
ATOM 1446 C C . ASN A 1 188 ? 44.415 3.187 -37.075 1.00 89.31 188 ASN A C 1
ATOM 1448 O O . ASN A 1 188 ? 43.457 3.634 -37.696 1.00 89.31 188 ASN A O 1
ATOM 1452 N N . ALA A 1 189 ? 44.622 3.473 -35.791 1.00 86.38 189 ALA A N 1
ATOM 1453 C CA . ALA A 1 189 ? 43.758 4.366 -35.020 1.00 86.38 189 ALA A CA 1
ATOM 1454 C C . ALA A 1 189 ? 43.729 5.805 -35.575 1.00 86.38 189 ALA A C 1
ATOM 1456 O O . ALA A 1 189 ? 42.771 6.532 -35.349 1.00 86.38 189 ALA A O 1
ATOM 1457 N N . ALA A 1 190 ? 44.767 6.219 -36.311 1.00 90.38 190 ALA A N 1
ATOM 1458 C CA . ALA A 1 190 ? 44.817 7.526 -36.965 1.00 90.38 190 ALA A CA 1
ATOM 1459 C C . ALA A 1 190 ? 44.015 7.595 -38.280 1.00 90.38 190 ALA A C 1
ATOM 1461 O O . ALA A 1 190 ? 43.916 8.673 -38.867 1.00 90.38 190 ALA A O 1
ATOM 1462 N N . ASP A 1 191 ? 43.471 6.474 -38.767 1.00 92.62 191 ASP A N 1
ATOM 1463 C CA . ASP A 1 191 ? 42.619 6.474 -39.952 1.00 92.62 191 ASP A CA 1
ATOM 1464 C C . ASP A 1 191 ? 41.248 7.098 -39.655 1.00 92.62 191 ASP A C 1
ATOM 1466 O O . ASP A 1 191 ? 40.631 6.856 -38.616 1.00 92.62 191 ASP A O 1
ATOM 1470 N N . LEU A 1 192 ? 40.740 7.880 -40.608 1.00 90.94 192 LEU A N 1
ATOM 1471 C CA . LEU A 1 192 ? 39.473 8.589 -40.461 1.00 90.94 192 LEU A CA 1
ATOM 1472 C C . LEU A 1 192 ? 38.285 7.624 -40.340 1.00 90.94 192 LEU A C 1
ATOM 1474 O O . LEU A 1 192 ? 37.344 7.904 -39.596 1.00 90.94 192 LEU A O 1
ATOM 1478 N N . GLN A 1 193 ? 38.306 6.497 -41.060 1.00 89.38 193 GLN A N 1
ATOM 1479 C CA . GLN A 1 193 ? 37.203 5.534 -41.020 1.00 89.38 193 GLN A CA 1
ATOM 1480 C C . GLN A 1 193 ? 37.204 4.771 -39.696 1.00 89.38 193 GLN A C 1
ATOM 1482 O O . GLN A 1 193 ? 36.143 4.585 -39.101 1.00 89.38 193 GLN A O 1
ATOM 1487 N N . VAL A 1 194 ? 38.387 4.412 -39.186 1.00 92.62 194 VAL A N 1
ATOM 1488 C CA . VAL A 1 194 ? 38.532 3.844 -37.837 1.00 92.62 194 VAL A CA 1
ATOM 1489 C C . VAL A 1 194 ? 38.025 4.827 -36.779 1.00 92.62 194 VAL A C 1
ATOM 1491 O O . VAL A 1 194 ? 37.199 4.438 -35.957 1.00 92.62 194 VAL A O 1
ATOM 1494 N N . ALA A 1 195 ? 38.412 6.104 -36.844 1.00 93.88 195 ALA A N 1
ATOM 1495 C CA . ALA A 1 195 ? 37.935 7.124 -35.908 1.00 93.88 195 ALA A CA 1
ATOM 1496 C C . ALA A 1 195 ? 36.402 7.290 -35.933 1.00 93.88 195 ALA A C 1
ATOM 1498 O O . ALA A 1 195 ? 35.774 7.451 -34.885 1.00 93.88 195 ALA A O 1
ATOM 1499 N N . LEU A 1 196 ? 35.773 7.209 -37.113 1.00 94.12 196 LEU A N 1
ATOM 1500 C CA . LEU A 1 196 ? 34.313 7.250 -37.236 1.00 94.12 196 LEU A CA 1
ATOM 1501 C C . LEU A 1 196 ? 33.651 6.030 -36.580 1.00 94.12 196 LEU A C 1
ATOM 1503 O O . LEU A 1 196 ? 32.659 6.182 -35.867 1.00 94.12 196 LEU A O 1
ATOM 1507 N N . VAL A 1 197 ? 34.203 4.831 -36.789 1.00 94.44 197 VAL A N 1
ATOM 1508 C CA . VAL A 1 197 ? 33.715 3.605 -36.139 1.00 94.44 197 VAL A CA 1
ATOM 1509 C C . VAL A 1 197 ? 33.841 3.707 -34.620 1.00 94.44 197 VAL A C 1
ATOM 1511 O O . VAL A 1 197 ? 32.916 3.339 -33.902 1.00 94.44 197 VAL A O 1
ATOM 1514 N N . GLU A 1 198 ? 34.947 4.248 -34.118 1.00 94.88 198 GLU A N 1
ATOM 1515 C CA . GLU A 1 198 ? 35.160 4.457 -32.684 1.00 94.88 198 GLU A CA 1
ATOM 1516 C C . GLU A 1 198 ? 34.166 5.470 -32.099 1.00 94.88 198 GLU A C 1
ATOM 1518 O O . GLU A 1 198 ? 33.587 5.220 -31.043 1.00 94.88 198 GLU A O 1
ATOM 1523 N N . LEU A 1 199 ? 33.870 6.563 -32.807 1.00 96.62 199 LEU A N 1
ATOM 1524 C CA . LEU A 1 199 ? 32.853 7.532 -32.385 1.00 96.62 199 LEU A CA 1
ATOM 1525 C C . LEU A 1 199 ? 31.449 6.907 -32.308 1.00 96.62 199 LEU A C 1
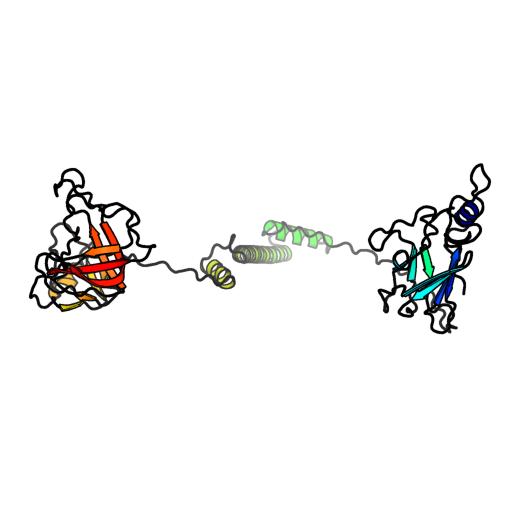ATOM 1527 O O . LEU A 1 199 ? 30.692 7.160 -31.362 1.00 96.62 199 LEU A O 1
ATOM 1531 N N . LEU A 1 200 ? 31.098 6.078 -33.295 1.00 96.44 200 LEU A N 1
ATOM 1532 C CA . LEU A 1 200 ? 29.826 5.359 -33.316 1.00 96.44 200 LEU A CA 1
ATOM 1533 C C . LEU A 1 200 ? 29.757 4.322 -32.192 1.00 96.44 200 LEU A C 1
ATOM 1535 O O . LEU A 1 200 ? 28.739 4.249 -31.507 1.00 96.44 200 LEU A O 1
ATOM 1539 N N . ALA A 1 201 ? 30.835 3.574 -31.955 1.00 96.19 201 ALA A N 1
ATOM 1540 C CA . ALA A 1 201 ? 30.922 2.610 -30.862 1.00 96.19 201 ALA A CA 1
ATOM 1541 C C . ALA A 1 201 ? 30.808 3.285 -29.487 1.00 96.19 201 ALA A C 1
ATOM 1543 O O . ALA A 1 201 ? 30.091 2.790 -28.622 1.00 96.19 201 ALA A O 1
ATOM 1544 N N . TYR A 1 202 ? 31.450 4.443 -29.299 1.00 96.69 202 TYR A N 1
ATOM 1545 C CA . TYR A 1 202 ? 31.337 5.246 -28.077 1.00 96.69 202 TYR A CA 1
ATOM 1546 C C . TYR A 1 202 ? 29.895 5.701 -27.830 1.00 96.69 202 TYR A C 1
ATOM 1548 O O . TYR A 1 202 ? 29.365 5.572 -26.727 1.00 96.69 202 TYR A O 1
ATOM 1556 N N . THR A 1 203 ? 29.229 6.188 -28.878 1.00 97.50 203 THR A N 1
ATOM 1557 C CA . THR A 1 203 ? 27.820 6.590 -28.788 1.00 97.50 203 THR A CA 1
ATOM 1558 C C . THR A 1 203 ? 26.916 5.384 -28.508 1.00 97.50 203 THR A C 1
ATOM 1560 O O . THR A 1 203 ? 26.003 5.477 -27.690 1.00 97.50 203 THR A O 1
ATOM 1563 N N . GLY A 1 204 ? 27.188 4.243 -29.148 1.00 95.44 204 GLY A N 1
ATOM 1564 C CA . GLY A 1 204 ? 26.480 2.982 -28.930 1.00 95.44 204 GLY A CA 1
ATOM 1565 C C . GLY A 1 204 ? 26.567 2.494 -27.485 1.00 95.44 204 GLY A C 1
ATOM 1566 O O . GLY A 1 204 ? 25.541 2.157 -26.903 1.00 95.44 204 GLY A O 1
ATOM 1567 N N . ASP A 1 205 ? 27.755 2.538 -26.880 1.00 95.88 205 ASP A N 1
ATOM 1568 C CA . ASP A 1 205 ? 27.978 2.182 -25.473 1.00 95.88 205 ASP A CA 1
ATOM 1569 C C . ASP A 1 205 ? 27.160 3.075 -24.523 1.00 95.88 205 ASP A C 1
ATOM 1571 O O . ASP A 1 205 ? 26.396 2.594 -23.684 1.00 95.88 205 ASP A O 1
ATOM 1575 N N . HIS A 1 206 ? 27.199 4.395 -24.730 1.00 96.31 206 HIS A N 1
ATOM 1576 C CA . HIS A 1 206 ? 26.398 5.336 -23.942 1.00 96.31 206 HIS A CA 1
ATOM 1577 C C . HIS A 1 206 ? 24.886 5.090 -24.053 1.00 96.31 206 HIS A C 1
ATOM 1579 O O . HIS A 1 206 ? 24.169 5.176 -23.050 1.00 96.31 206 HIS A O 1
ATOM 1585 N N . LEU A 1 207 ? 24.390 4.790 -25.256 1.00 96.31 207 LEU A N 1
ATOM 1586 C CA . LEU A 1 207 ? 22.979 4.469 -25.477 1.00 96.31 207 LEU A CA 1
ATOM 1587 C C . LEU A 1 207 ? 22.597 3.125 -24.847 1.00 96.31 207 LEU A C 1
ATOM 1589 O O . LEU A 1 207 ? 21.543 3.036 -24.219 1.00 96.31 207 LEU A O 1
ATOM 1593 N N . SER A 1 208 ? 23.460 2.117 -24.969 1.00 94.81 208 SER A N 1
ATOM 1594 C CA . SER A 1 208 ? 23.299 0.794 -24.358 1.00 94.81 208 SER A CA 1
ATOM 1595 C C . SER A 1 208 ? 23.188 0.903 -22.835 1.00 94.81 208 SER A C 1
ATOM 1597 O O . SER A 1 208 ? 22.206 0.450 -22.241 1.00 94.81 208 SER A O 1
ATOM 1599 N N . TYR A 1 209 ? 24.105 1.642 -22.202 1.00 94.19 209 TYR A N 1
ATOM 1600 C CA . TYR A 1 209 ? 24.043 1.930 -20.770 1.00 94.19 209 TYR A CA 1
ATOM 1601 C C . TYR A 1 209 ? 22.739 2.637 -20.374 1.00 94.19 209 TYR A C 1
ATOM 1603 O O . TYR A 1 209 ? 22.112 2.291 -19.369 1.00 94.19 209 TYR A O 1
ATOM 1611 N N . TYR A 1 210 ? 22.306 3.630 -21.157 1.00 95.38 210 TYR A N 1
ATOM 1612 C CA . TYR A 1 210 ? 21.070 4.357 -20.875 1.00 95.38 210 TYR A CA 1
ATOM 1613 C C . TYR A 1 210 ? 19.837 3.446 -20.947 1.00 95.38 210 TYR A C 1
ATOM 1615 O O . TYR A 1 210 ? 18.969 3.527 -20.077 1.00 95.38 210 TYR A O 1
ATOM 1623 N N . GLN A 1 211 ? 19.771 2.555 -21.939 1.00 94.12 211 GLN A N 1
ATOM 1624 C CA . GLN A 1 211 ? 18.695 1.570 -22.063 1.00 94.12 211 GLN A CA 1
ATOM 1625 C C . GLN A 1 211 ? 18.638 0.645 -20.845 1.00 94.12 211 GLN A C 1
ATOM 1627 O O . GLN A 1 211 ? 17.565 0.480 -20.265 1.00 94.12 211 GLN A O 1
ATOM 1632 N N . ASP A 1 212 ? 19.778 0.111 -20.407 1.00 92.75 212 ASP A N 1
ATOM 1633 C CA . ASP A 1 212 ? 19.841 -0.778 -19.243 1.00 92.75 212 ASP A CA 1
ATOM 1634 C C . ASP A 1 212 ? 19.464 -0.040 -17.943 1.00 92.75 212 ASP A C 1
ATOM 1636 O O . ASP A 1 212 ? 18.747 -0.577 -17.091 1.00 92.75 212 ASP A O 1
ATOM 1640 N N . ALA A 1 213 ? 19.866 1.228 -17.801 1.00 94.06 213 ALA A N 1
ATOM 1641 C CA . ALA A 1 213 ? 19.476 2.067 -16.670 1.00 94.06 213 ALA A CA 1
ATOM 1642 C C . ALA A 1 213 ? 17.961 2.342 -16.644 1.00 94.06 213 ALA A C 1
ATOM 1644 O O . ALA A 1 213 ? 17.342 2.287 -15.580 1.00 94.06 213 ALA A O 1
ATOM 1645 N N . VAL A 1 214 ? 17.345 2.609 -17.799 1.00 95.50 214 VAL A N 1
ATOM 1646 C CA . VAL A 1 214 ? 15.888 2.790 -17.912 1.00 95.50 214 VAL A CA 1
ATOM 1647 C C . VAL A 1 214 ? 15.152 1.476 -17.645 1.00 95.50 214 VAL A C 1
ATOM 1649 O O . VAL A 1 214 ? 14.185 1.474 -16.885 1.00 95.50 214 VAL A O 1
ATOM 1652 N N . ALA A 1 215 ? 15.628 0.357 -18.197 1.00 94.31 215 ALA A N 1
ATOM 1653 C CA . ALA A 1 215 ? 15.048 -0.966 -17.977 1.00 94.31 215 ALA A CA 1
ATOM 1654 C C . ALA A 1 215 ? 15.107 -1.382 -16.499 1.00 94.31 215 ALA A C 1
ATOM 1656 O O . ALA A 1 215 ? 14.142 -1.929 -15.969 1.00 94.31 215 ALA A O 1
ATOM 1657 N N . THR A 1 216 ? 16.196 -1.044 -15.802 1.00 95.62 216 THR A N 1
ATOM 1658 C CA . THR A 1 216 ? 16.326 -1.260 -14.354 1.00 95.62 216 THR A CA 1
ATOM 1659 C C . THR A 1 216 ? 15.231 -0.524 -13.577 1.00 95.62 216 THR A C 1
ATOM 1661 O O . THR A 1 216 ? 14.665 -1.072 -12.638 1.00 95.62 216 THR A O 1
ATOM 1664 N N . GLU A 1 217 ? 14.871 0.696 -13.976 1.00 97.00 217 GLU A N 1
ATOM 1665 C CA . GLU A 1 217 ? 13.812 1.483 -13.327 1.00 97.00 217 GLU A CA 1
ATOM 1666 C C . GLU A 1 217 ? 12.386 1.082 -13.757 1.00 97.00 217 GLU A C 1
ATOM 1668 O O . GLU A 1 217 ? 11.411 1.505 -13.126 1.00 97.00 217 GLU A O 1
ATOM 1673 N N . ALA A 1 218 ? 12.241 0.266 -14.806 1.00 94.81 218 ALA A N 1
ATOM 1674 C CA . ALA A 1 218 ? 10.948 -0.117 -15.374 1.00 94.81 218 ALA A CA 1
ATOM 1675 C C . ALA A 1 218 ? 10.141 -1.081 -14.488 1.00 94.81 218 ALA A C 1
ATOM 1677 O O . ALA A 1 218 ? 8.927 -1.162 -14.650 1.00 94.81 218 ALA A O 1
ATOM 1678 N N . TYR A 1 219 ? 10.776 -1.753 -13.525 1.00 91.50 219 TYR A N 1
ATOM 1679 C CA . TYR A 1 219 ? 10.112 -2.689 -12.617 1.00 91.50 219 TYR A CA 1
ATOM 1680 C C . TYR A 1 219 ? 10.380 -2.337 -11.154 1.00 91.50 219 TYR A C 1
ATOM 1682 O O . TYR A 1 219 ? 11.460 -1.868 -10.796 1.00 91.50 219 TYR A O 1
ATOM 1690 N N . LEU A 1 220 ? 9.402 -2.596 -10.281 1.00 90.94 220 LEU A N 1
ATOM 1691 C CA . LEU A 1 220 ? 9.493 -2.246 -8.860 1.00 90.94 220 LEU A CA 1
ATOM 1692 C C . LEU A 1 220 ? 10.637 -2.978 -8.137 1.00 90.94 220 LEU A C 1
ATOM 1694 O O . LEU A 1 220 ? 11.295 -2.380 -7.294 1.00 90.94 220 LEU A O 1
ATOM 1698 N N . PHE A 1 221 ? 10.887 -4.246 -8.480 1.00 92.81 221 PHE A N 1
ATOM 1699 C CA . PHE A 1 221 ? 11.925 -5.061 -7.835 1.00 92.81 221 PHE A CA 1
ATOM 1700 C C . PHE A 1 221 ? 13.351 -4.635 -8.218 1.00 92.81 221 PHE A C 1
ATOM 1702 O O . PHE A 1 221 ? 14.282 -4.806 -7.437 1.00 92.81 221 PHE A O 1
ATOM 1709 N N . THR A 1 222 ? 13.532 -4.077 -9.417 1.00 95.06 222 THR A N 1
ATOM 1710 C CA . THR A 1 222 ? 14.845 -3.661 -9.931 1.00 95.06 222 THR A CA 1
ATOM 1711 C C . THR A 1 222 ? 15.098 -2.161 -9.777 1.00 95.06 222 THR A C 1
ATOM 1713 O O . THR A 1 222 ? 16.254 -1.736 -9.782 1.00 95.06 222 THR A O 1
ATOM 1716 N N . GLY A 1 223 ? 14.041 -1.356 -9.633 1.00 93.50 223 GLY A N 1
ATOM 1717 C CA . GLY A 1 223 ? 14.127 0.098 -9.579 1.00 93.50 223 GLY A CA 1
ATOM 1718 C C . GLY A 1 223 ? 14.912 0.592 -8.370 1.00 93.50 223 GLY A C 1
ATOM 1719 O O . GLY A 1 223 ? 14.665 0.191 -7.235 1.00 93.50 223 GLY A O 1
ATOM 1720 N N . ARG A 1 224 ? 15.859 1.504 -8.604 1.00 94.12 224 ARG A N 1
ATOM 1721 C CA . ARG A 1 224 ? 16.729 2.047 -7.552 1.00 94.12 224 ARG A CA 1
ATOM 1722 C C . ARG A 1 224 ? 16.267 3.419 -7.085 1.00 94.12 224 ARG A C 1
ATOM 1724 O O . ARG A 1 224 ? 16.555 3.824 -5.958 1.00 94.12 224 ARG A O 1
ATOM 1731 N N . LYS A 1 225 ? 15.545 4.165 -7.925 1.00 93.56 225 LYS A N 1
ATOM 1732 C CA . LYS A 1 225 ? 15.058 5.501 -7.571 1.00 93.56 225 LYS A CA 1
ATOM 1733 C C . LYS A 1 225 ? 13.715 5.415 -6.855 1.00 93.56 225 LYS A C 1
ATOM 1735 O O . LYS A 1 225 ? 12.731 4.903 -7.387 1.00 93.56 225 LYS A O 1
ATOM 1740 N N . ARG A 1 226 ? 13.622 6.075 -5.694 1.00 91.94 226 ARG A N 1
ATOM 1741 C CA . ARG A 1 226 ? 12.365 6.222 -4.931 1.00 91.94 226 ARG A CA 1
ATOM 1742 C C . ARG A 1 226 ? 11.229 6.814 -5.774 1.00 91.94 226 ARG A C 1
ATOM 1744 O O . ARG A 1 226 ? 10.073 6.452 -5.587 1.00 91.94 226 ARG A O 1
ATOM 1751 N N . ILE A 1 227 ? 11.546 7.716 -6.709 1.00 93.94 227 ILE A N 1
ATOM 1752 C CA . ILE A 1 227 ? 10.551 8.324 -7.605 1.00 93.94 227 ILE A CA 1
ATOM 1753 C C . ILE A 1 227 ? 9.935 7.272 -8.539 1.00 93.94 227 ILE A C 1
ATOM 1755 O O . ILE A 1 227 ? 8.718 7.286 -8.712 1.00 93.94 227 ILE A O 1
ATOM 1759 N N . SER A 1 228 ? 10.736 6.361 -9.101 1.00 94.75 228 SER A N 1
ATOM 1760 C CA . SER A 1 228 ? 10.246 5.262 -9.944 1.00 94.75 228 SER A CA 1
ATOM 1761 C C . SER A 1 228 ? 9.386 4.303 -9.128 1.00 94.75 228 SER A C 1
ATOM 1763 O O . SER A 1 228 ? 8.249 4.041 -9.506 1.00 94.75 228 SER A O 1
ATOM 1765 N N . ALA A 1 229 ? 9.866 3.887 -7.950 1.00 93.25 229 ALA A N 1
ATOM 1766 C CA . ALA A 1 229 ? 9.107 3.028 -7.042 1.00 93.25 229 ALA A CA 1
ATOM 1767 C C . ALA A 1 229 ? 7.753 3.647 -6.653 1.00 93.25 229 ALA A C 1
ATOM 1769 O O . ALA A 1 229 ? 6.726 2.978 -6.698 1.00 93.25 229 ALA A O 1
ATOM 1770 N N . ARG A 1 230 ? 7.719 4.954 -6.355 1.00 94.00 230 ARG A N 1
ATOM 1771 C CA . ARG A 1 230 ? 6.474 5.675 -6.051 1.00 94.00 230 ARG A CA 1
ATOM 1772 C C . ARG A 1 230 ? 5.519 5.739 -7.248 1.00 94.00 230 ARG A C 1
ATOM 1774 O O . ARG A 1 230 ? 4.311 5.683 -7.050 1.00 94.00 230 ARG A O 1
ATOM 1781 N N . ARG A 1 231 ? 6.032 5.876 -8.477 1.00 93.38 231 ARG A N 1
ATOM 1782 C CA . ARG A 1 231 ? 5.207 5.860 -9.701 1.00 93.38 231 ARG A CA 1
ATOM 1783 C C . ARG A 1 231 ? 4.615 4.476 -9.961 1.00 93.38 231 ARG A C 1
ATOM 1785 O O . ARG A 1 231 ? 3.431 4.403 -10.262 1.00 93.38 231 ARG A O 1
ATOM 1792 N N . HIS A 1 232 ? 5.401 3.416 -9.777 1.00 94.69 232 HIS A N 1
ATOM 1793 C CA . HIS A 1 232 ? 4.925 2.031 -9.867 1.00 94.69 232 HIS A CA 1
ATOM 1794 C C . HIS A 1 232 ? 3.866 1.724 -8.815 1.00 94.69 232 HIS A C 1
ATOM 1796 O O . HIS A 1 232 ? 2.799 1.226 -9.145 1.00 94.69 232 HIS A O 1
ATOM 1802 N N . ALA A 1 233 ? 4.118 2.096 -7.561 1.00 93.88 233 ALA A N 1
ATOM 1803 C CA . ALA A 1 233 ? 3.174 1.888 -6.470 1.00 93.88 233 ALA A CA 1
ATOM 1804 C C . ALA A 1 233 ? 1.824 2.588 -6.700 1.00 93.88 233 ALA A C 1
ATOM 1806 O O . ALA A 1 233 ? 0.778 2.030 -6.384 1.00 93.88 233 ALA A O 1
ATOM 1807 N N . ARG A 1 234 ? 1.837 3.772 -7.328 1.00 93.12 234 ARG A N 1
ATOM 1808 C CA . ARG A 1 234 ? 0.614 4.501 -7.687 1.00 93.12 234 ARG A CA 1
ATOM 1809 C C . ARG A 1 234 ? -0.275 3.736 -8.676 1.00 93.12 234 ARG A C 1
ATOM 1811 O O . ARG A 1 234 ? -1.477 3.945 -8.647 1.00 93.12 234 ARG A O 1
ATOM 1818 N N . LEU A 1 235 ? 0.279 2.865 -9.526 1.00 92.62 235 LEU A N 1
ATOM 1819 C CA . LEU A 1 235 ? -0.521 2.013 -10.424 1.00 92.62 235 LEU A CA 1
ATOM 1820 C C . LEU A 1 235 ? -1.320 0.942 -9.666 1.00 92.62 235 LEU A C 1
ATOM 1822 O O . LEU A 1 235 ? -2.278 0.408 -10.209 1.00 92.62 235 LEU A O 1
ATOM 1826 N N . LEU A 1 236 ? -0.919 0.636 -8.430 1.00 93.50 236 LEU A N 1
ATOM 1827 C CA . LEU A 1 236 ? -1.598 -0.282 -7.513 1.00 93.50 236 LEU A CA 1
ATOM 1828 C C . LEU A 1 236 ? -2.421 0.474 -6.456 1.00 93.50 236 LEU A C 1
ATOM 1830 O O . LEU A 1 236 ? -2.706 -0.075 -5.396 1.00 93.50 236 LEU A O 1
ATOM 1834 N N . ASP A 1 237 ? -2.692 1.765 -6.684 1.00 94.25 237 ASP A N 1
ATOM 1835 C CA . ASP A 1 237 ? -3.324 2.687 -5.730 1.00 94.25 237 ASP A CA 1
ATOM 1836 C C . ASP A 1 237 ? -2.604 2.810 -4.370 1.00 94.25 237 ASP A C 1
ATOM 1838 O O . ASP A 1 237 ? -3.122 3.385 -3.407 1.00 94.25 237 ASP A O 1
ATOM 1842 N N . TYR A 1 238 ? -1.345 2.365 -4.294 1.00 93.56 238 TYR A N 1
ATOM 1843 C CA . TYR A 1 238 ? -0.533 2.452 -3.087 1.00 93.56 238 TYR A CA 1
ATOM 1844 C C . TYR A 1 238 ? 0.244 3.772 -3.023 1.00 93.56 238 TYR A C 1
ATOM 1846 O O . TYR A 1 238 ? 1.162 4.046 -3.804 1.00 93.56 238 TYR A O 1
ATOM 1854 N N . HIS A 1 239 ? -0.089 4.590 -2.026 1.00 90.88 239 HIS A N 1
ATOM 1855 C CA . HIS A 1 239 ? 0.572 5.865 -1.773 1.00 90.88 239 HIS A CA 1
ATOM 1856 C C . HIS A 1 239 ? 1.755 5.683 -0.816 1.00 90.88 239 HIS A C 1
ATOM 1858 O O . HIS A 1 239 ? 1.592 5.584 0.397 1.00 90.88 239 HIS A O 1
ATOM 1864 N N . VAL A 1 240 ? 2.975 5.687 -1.363 1.00 90.44 240 VAL A N 1
ATOM 1865 C CA . VAL A 1 240 ? 4.204 5.619 -0.556 1.00 90.44 240 VAL A CA 1
ATOM 1866 C C . VAL A 1 240 ? 4.312 6.862 0.340 1.00 90.44 240 VAL A C 1
ATOM 1868 O O . VAL A 1 240 ? 4.500 7.975 -0.162 1.00 90.44 240 VAL A O 1
ATOM 1871 N N . HIS A 1 241 ? 4.240 6.675 1.660 1.00 87.62 241 HIS A N 1
ATOM 1872 C CA . HIS A 1 241 ? 4.369 7.758 2.640 1.00 87.62 241 HIS A CA 1
ATOM 1873 C C . HIS A 1 241 ? 5.791 8.344 2.671 1.00 87.62 241 HIS A C 1
ATOM 1875 O O . HIS A 1 241 ? 6.779 7.660 2.397 1.00 87.62 241 HIS A O 1
ATOM 1881 N N . ASN A 1 242 ? 5.928 9.620 3.047 1.00 84.38 242 ASN A N 1
ATOM 1882 C CA . ASN A 1 242 ? 7.236 10.288 3.187 1.00 84.38 242 ASN A CA 1
ATOM 1883 C C . ASN A 1 242 ? 7.899 10.064 4.560 1.00 84.38 242 ASN A C 1
ATOM 1885 O O . ASN A 1 242 ? 8.943 10.644 4.834 1.00 84.38 242 ASN A O 1
ATOM 1889 N N . GLY A 1 243 ? 7.307 9.201 5.387 1.00 84.25 243 GLY A N 1
ATOM 1890 C CA . GLY A 1 243 ? 7.654 9.036 6.799 1.00 84.25 243 GLY A CA 1
ATOM 1891 C C . GLY A 1 243 ? 6.583 9.671 7.685 1.00 84.25 243 GLY A C 1
ATOM 1892 O O . GLY A 1 243 ? 5.761 10.450 7.199 1.00 84.25 243 GLY A O 1
ATOM 1893 N N . CYS A 1 244 ? 6.561 9.298 8.960 1.00 83.38 244 CYS A N 1
ATOM 1894 C CA . CYS A 1 244 ? 5.708 9.898 9.981 1.00 83.38 244 CYS A CA 1
ATOM 1895 C C . CYS A 1 244 ? 6.583 10.583 11.037 1.00 83.38 244 CYS A C 1
ATOM 1897 O O . CYS A 1 244 ? 7.680 10.113 11.342 1.00 83.38 244 CYS A O 1
ATOM 1899 N N . ASN A 1 245 ? 6.101 11.697 11.589 1.00 87.25 245 ASN A N 1
ATOM 1900 C CA . ASN A 1 245 ? 6.722 12.289 12.770 1.00 87.25 245 ASN A CA 1
ATOM 1901 C C . ASN A 1 245 ? 6.505 11.359 13.969 1.00 87.25 245 ASN A C 1
ATOM 1903 O O . ASN A 1 245 ? 5.472 10.687 14.048 1.00 87.25 245 ASN A O 1
ATOM 1907 N N . ALA A 1 246 ? 7.456 11.348 14.903 1.00 88.88 246 ALA A N 1
ATOM 1908 C CA . ALA A 1 246 ? 7.286 10.647 16.169 1.00 88.88 246 ALA A CA 1
ATOM 1909 C C . ALA A 1 246 ? 6.061 11.199 16.914 1.00 88.88 246 ALA A C 1
ATOM 1911 O O . ALA A 1 246 ? 5.818 12.407 16.922 1.00 88.88 246 ALA A O 1
ATOM 1912 N N . ARG A 1 247 ? 5.285 10.307 17.529 1.00 91.38 247 ARG A N 1
ATOM 1913 C CA . ARG A 1 247 ? 4.114 10.644 18.345 1.00 91.38 247 ARG A CA 1
ATOM 1914 C C . ARG A 1 247 ? 4.213 9.890 19.660 1.00 91.38 247 ARG A C 1
ATOM 1916 O O . ARG A 1 247 ? 4.654 8.745 19.673 1.00 91.38 247 ARG A O 1
ATOM 1923 N N . THR A 1 248 ? 3.802 10.539 20.738 1.00 91.12 248 THR A N 1
ATOM 1924 C CA . THR A 1 248 ? 3.732 9.946 22.073 1.00 91.12 248 THR A CA 1
ATOM 1925 C C . THR A 1 248 ? 2.529 10.510 22.809 1.00 91.12 248 THR A C 1
ATOM 1927 O O . THR A 1 248 ? 2.109 11.636 22.538 1.00 91.12 248 THR A O 1
ATOM 1930 N N . TRP A 1 249 ? 1.995 9.734 23.745 1.00 91.75 249 TRP A N 1
ATOM 1931 C CA . TRP A 1 249 ? 1.035 10.229 24.721 1.00 91.75 249 TRP A CA 1
ATOM 1932 C C . TRP A 1 249 ? 1.758 11.032 25.801 1.00 91.75 249 TRP A C 1
ATOM 1934 O O . TRP A 1 249 ? 2.904 10.730 26.144 1.00 91.75 249 TRP A O 1
ATOM 1944 N N . VAL A 1 250 ? 1.089 12.062 26.314 1.00 90.38 250 VAL A N 1
ATOM 1945 C CA . VAL A 1 250 ? 1.563 12.891 27.424 1.00 90.38 250 VAL A CA 1
ATOM 1946 C C . VAL A 1 250 ? 0.395 13.077 28.382 1.00 90.38 250 VAL A C 1
ATOM 1948 O O . VAL A 1 250 ? -0.669 13.529 27.965 1.00 90.38 250 VAL A O 1
ATOM 1951 N N . HIS A 1 251 ? 0.604 12.717 29.645 1.00 90.81 251 HIS A N 1
ATOM 1952 C CA . HIS A 1 251 ? -0.317 13.012 30.736 1.00 90.81 251 HIS A CA 1
ATOM 1953 C C . HIS A 1 251 ? 0.065 14.360 31.358 1.00 90.81 251 HIS A C 1
ATOM 1955 O O . HIS A 1 251 ? 1.251 14.623 31.571 1.00 90.81 251 HIS A O 1
ATOM 1961 N N . LEU A 1 252 ? -0.922 15.223 31.601 1.00 89.50 252 LEU A N 1
ATOM 1962 C CA . LEU A 1 252 ? -0.727 16.558 32.161 1.00 89.50 252 LEU A CA 1
ATOM 1963 C C . LEU A 1 252 ? -1.564 16.683 33.429 1.00 89.50 252 LEU A C 1
ATOM 1965 O O . LEU A 1 252 ? -2.787 16.631 33.361 1.00 89.50 252 LEU A O 1
ATOM 1969 N N . GLU A 1 253 ? -0.904 16.901 34.559 1.00 91.75 253 GLU A N 1
ATOM 1970 C CA . GLU A 1 253 ? -1.578 17.218 35.815 1.00 91.75 253 GLU A CA 1
ATOM 1971 C C . GLU A 1 253 ? -1.886 18.715 35.882 1.00 91.75 253 GLU A C 1
ATOM 1973 O O . GLU A 1 253 ? -1.027 19.565 35.621 1.00 91.75 253 GLU A O 1
ATOM 1978 N N . VAL A 1 254 ? -3.125 19.039 36.239 1.00 92.19 254 VAL A N 1
ATOM 1979 C CA . VAL A 1 254 ? -3.619 20.416 36.315 1.00 92.19 254 VAL A CA 1
ATOM 1980 C C . VAL A 1 254 ? -3.769 20.817 37.774 1.00 92.19 254 VAL A C 1
ATOM 1982 O O . VAL A 1 254 ? -4.447 20.138 38.542 1.00 92.19 254 VAL A O 1
ATOM 1985 N N . GLU A 1 255 ? -3.170 21.937 38.171 1.00 91.88 255 GLU A N 1
ATOM 1986 C CA . GLU A 1 255 ? -3.327 22.458 39.530 1.00 91.88 255 GLU A CA 1
ATOM 1987 C C . GLU A 1 255 ? -4.782 22.931 39.760 1.00 91.88 255 GLU A C 1
ATOM 1989 O O . GLU A 1 255 ? -5.269 23.764 38.978 1.00 91.88 255 GLU A O 1
ATOM 1994 N N . PRO A 1 256 ? -5.486 22.434 40.801 1.00 91.12 256 PRO A N 1
ATOM 1995 C CA . PRO A 1 256 ? -6.873 22.810 41.074 1.00 91.12 256 PRO A CA 1
ATOM 1996 C C . PRO A 1 256 ? -7.056 24.316 41.273 1.00 91.12 256 PRO A C 1
ATOM 1998 O O . PRO A 1 256 ? -6.322 24.948 42.033 1.00 91.12 256 PRO A O 1
ATOM 2001 N N . GLY A 1 257 ? -8.050 24.902 40.598 1.00 87.69 257 GLY A N 1
ATOM 2002 C CA . GLY A 1 257 ? -8.329 26.342 40.672 1.00 87.69 257 GLY A CA 1
ATOM 2003 C C . GLY A 1 257 ? -7.318 27.242 39.946 1.00 87.69 257 GLY A C 1
ATOM 2004 O O . GLY A 1 257 ? -7.411 28.469 40.039 1.00 87.69 257 GLY A O 1
ATOM 2005 N N . SER A 1 258 ? -6.359 26.665 39.215 1.00 89.38 258 SER A N 1
ATOM 2006 C CA . SER A 1 258 ? -5.499 27.422 38.304 1.00 89.38 258 SER A CA 1
ATOM 2007 C C . SER A 1 258 ? -6.286 27.937 37.091 1.00 89.38 258 SER A C 1
ATOM 2009 O O . SER A 1 258 ? -7.367 27.452 36.772 1.00 89.38 258 SER A O 1
ATOM 2011 N N . ALA A 1 259 ? -5.722 28.893 36.346 1.00 87.31 259 ALA A N 1
ATOM 2012 C CA . ALA A 1 259 ? -6.337 29.383 35.105 1.00 87.31 259 ALA A CA 1
ATOM 2013 C C . ALA A 1 259 ? -6.434 28.313 33.996 1.00 87.31 259 ALA A C 1
ATOM 2015 O O . ALA A 1 259 ? -7.112 28.535 32.994 1.00 87.31 259 ALA A O 1
ATOM 2016 N N . ALA A 1 260 ? -5.721 27.192 34.149 1.00 87.94 260 ALA A N 1
ATOM 2017 C CA . ALA A 1 260 ? -5.790 26.058 33.239 1.00 87.94 260 ALA A CA 1
ATOM 2018 C C . ALA A 1 260 ? -6.943 25.103 33.583 1.00 87.94 260 ALA A C 1
ATOM 2020 O O . ALA A 1 260 ? -7.384 24.374 32.700 1.00 87.94 260 ALA A O 1
ATOM 2021 N N . ASP A 1 261 ? -7.443 25.109 34.821 1.00 91.31 261 ASP A N 1
ATOM 2022 C CA . ASP A 1 261 ? -8.558 24.258 35.231 1.00 91.31 261 ASP A CA 1
ATOM 2023 C C . ASP A 1 261 ? -9.851 24.707 34.541 1.00 91.31 261 ASP A C 1
ATOM 2025 O O . ASP A 1 261 ? -10.191 25.891 34.534 1.00 91.31 261 ASP A O 1
ATOM 2029 N N . THR A 1 262 ? -10.543 23.770 33.892 1.00 90.12 262 THR A N 1
ATOM 2030 C CA . THR A 1 262 ? -11.635 23.988 32.919 1.00 90.12 262 THR A CA 1
ATOM 2031 C C . THR A 1 262 ? -11.243 24.788 31.667 1.00 90.12 262 THR A C 1
ATOM 2033 O O . THR A 1 262 ? -12.087 25.097 30.818 1.00 90.12 262 THR A O 1
ATOM 2036 N N . GLY A 1 263 ? -9.956 25.113 31.524 1.00 90.88 263 GLY A N 1
ATOM 2037 C CA . GLY A 1 263 ? -9.388 25.836 30.396 1.00 90.88 263 GLY A CA 1
ATOM 2038 C C . GLY A 1 263 ? -9.184 24.950 29.168 1.00 90.88 263 GLY A C 1
ATOM 2039 O O . GLY A 1 263 ? -9.199 23.720 29.235 1.00 90.88 263 GLY A O 1
ATOM 2040 N N . LEU A 1 264 ? -8.976 25.590 28.017 1.00 92.62 264 LEU A N 1
ATOM 2041 C CA . LEU A 1 264 ? -8.675 24.909 26.760 1.00 92.62 264 LEU A CA 1
ATOM 2042 C C . LEU A 1 264 ? -7.167 24.948 26.493 1.00 92.62 264 LEU A C 1
ATOM 2044 O O . LEU A 1 264 ? -6.583 26.025 26.373 1.00 92.62 264 LEU A O 1
ATOM 2048 N N . LEU A 1 265 ? -6.553 23.777 26.345 1.00 91.75 265 LEU A N 1
ATOM 2049 C CA . LEU A 1 265 ? -5.208 23.619 25.807 1.00 91.75 265 LEU A CA 1
ATOM 2050 C C . LEU A 1 265 ? -5.297 23.620 24.274 1.00 91.75 265 LEU A C 1
ATOM 2052 O O . LEU A 1 265 ? -5.875 22.687 23.714 1.00 91.75 265 LEU A O 1
ATOM 2056 N N . PRO A 1 266 ? -4.759 24.629 23.570 1.00 93.44 266 PRO A N 1
ATOM 2057 C CA . PRO A 1 266 ? -4.839 24.675 22.116 1.00 93.44 266 PRO A CA 1
ATOM 2058 C C . PRO A 1 266 ? -3.937 23.616 21.465 1.00 93.44 266 PRO A C 1
ATOM 2060 O O . PRO A 1 266 ? -2.896 23.229 22.012 1.00 93.44 266 PRO A O 1
ATOM 2063 N N . ALA A 1 267 ? -4.312 23.194 20.255 1.00 94.12 267 ALA A N 1
ATOM 2064 C CA . ALA A 1 267 ? -3.421 22.448 19.368 1.00 94.12 267 ALA A CA 1
ATOM 2065 C C . ALA A 1 267 ? -2.194 23.304 18.996 1.00 94.12 267 ALA A C 1
ATOM 2067 O O . ALA A 1 267 ? -2.293 24.527 18.879 1.00 94.12 267 ALA A O 1
ATOM 2068 N N . GLY A 1 268 ? -1.040 22.669 18.799 1.00 92.25 268 GLY A N 1
ATOM 2069 C CA . GLY A 1 268 ? 0.229 23.348 18.522 1.00 92.25 268 GLY A CA 1
ATOM 2070 C C . GLY A 1 268 ? 0.950 23.880 19.765 1.00 92.25 268 GLY A C 1
ATOM 2071 O O . GLY A 1 268 ? 1.914 24.631 19.635 1.00 92.25 268 GLY A O 1
ATOM 2072 N N . THR A 1 269 ? 0.508 23.522 20.974 1.00 91.81 269 THR A N 1
ATOM 2073 C CA . THR A 1 269 ? 1.214 23.908 22.202 1.00 91.81 269 THR A CA 1
ATOM 2074 C C . THR A 1 269 ? 2.537 23.137 22.285 1.00 91.81 269 THR A C 1
ATOM 2076 O O . THR A 1 269 ? 2.510 21.904 22.216 1.00 91.81 269 THR A O 1
ATOM 2079 N N . PRO A 1 270 ? 3.689 23.819 22.433 1.00 91.25 270 PRO A N 1
ATOM 2080 C CA . PRO A 1 270 ? 4.990 23.168 22.449 1.00 91.25 270 PRO A CA 1
ATOM 2081 C C . PRO A 1 270 ? 5.237 22.449 23.780 1.00 91.25 270 PRO A C 1
ATOM 2083 O O . PRO A 1 270 ? 5.136 23.038 24.856 1.00 91.25 270 PRO A O 1
ATOM 2086 N N . LEU A 1 271 ? 5.629 21.183 23.687 1.00 91.38 271 LEU A N 1
ATOM 2087 C CA . LEU A 1 271 ? 6.097 20.335 24.775 1.00 91.38 271 LEU A CA 1
ATOM 2088 C C . LEU A 1 271 ? 7.563 19.997 24.517 1.00 91.38 271 LEU A C 1
ATOM 2090 O O . LEU A 1 271 ? 7.931 19.591 23.416 1.00 91.38 271 LEU A O 1
ATOM 2094 N N . LEU A 1 272 ? 8.413 20.181 25.520 1.00 90.88 272 LEU A N 1
ATOM 2095 C CA . LEU A 1 272 ? 9.855 19.998 25.381 1.00 90.88 272 LEU A CA 1
ATOM 2096 C C . LEU A 1 272 ? 10.302 18.715 26.073 1.00 90.88 272 LEU A C 1
ATOM 2098 O O . LEU A 1 272 ? 9.811 18.383 27.153 1.00 90.88 272 LEU A O 1
ATOM 2102 N N . THR A 1 273 ? 11.282 18.024 25.494 1.00 88.94 273 THR A N 1
ATOM 2103 C CA . THR A 1 273 ? 12.004 16.987 26.237 1.00 88.94 273 THR A CA 1
ATOM 2104 C C . THR A 1 273 ? 12.775 17.612 27.392 1.00 88.94 273 THR A C 1
ATOM 2106 O O . THR A 1 273 ? 13.351 18.693 27.271 1.00 88.94 273 THR A O 1
ATOM 2109 N N . ARG A 1 274 ? 12.783 16.921 28.531 1.00 83.81 274 ARG A N 1
ATOM 2110 C CA . ARG A 1 274 ? 13.382 17.418 29.769 1.00 83.81 274 ARG A CA 1
ATOM 2111 C C . ARG A 1 274 ? 14.879 17.110 29.821 1.00 83.81 274 ARG A C 1
ATOM 2113 O O . ARG A 1 274 ? 15.252 15.939 29.763 1.00 83.81 274 ARG A O 1
ATOM 2120 N N . ASN A 1 275 ? 15.716 18.128 30.026 1.00 83.19 275 ASN A N 1
ATOM 2121 C CA . ASN A 1 275 ? 17.125 17.927 30.369 1.00 83.19 275 ASN A CA 1
ATOM 2122 C C . ASN A 1 275 ? 17.299 17.692 31.885 1.00 83.19 275 ASN A C 1
ATOM 2124 O O . ASN A 1 275 ? 16.467 18.134 32.688 1.00 83.19 275 ASN A O 1
ATOM 2128 N N . PRO A 1 276 ? 18.370 17.003 32.328 1.00 80.31 276 PRO A N 1
ATOM 2129 C CA . PRO A 1 276 ? 18.641 16.819 33.752 1.00 80.31 276 PRO A CA 1
ATOM 2130 C C . PRO A 1 276 ? 18.713 18.161 34.497 1.00 80.31 276 PRO A C 1
ATOM 2132 O O . PRO A 1 276 ? 19.526 19.019 34.166 1.00 80.31 276 PRO A O 1
ATOM 2135 N N . GLY A 1 277 ? 17.872 18.331 35.522 1.00 79.81 277 GLY A N 1
ATOM 2136 C CA . GLY A 1 277 ? 17.793 19.561 36.322 1.00 79.81 277 GLY A CA 1
ATOM 2137 C C . GLY A 1 277 ? 16.736 20.571 35.865 1.00 79.81 277 GLY A C 1
ATOM 2138 O O . GLY A 1 277 ? 16.492 21.540 36.581 1.00 79.81 277 GLY A O 1
ATOM 2139 N N . ASP A 1 278 ? 16.061 20.334 34.737 1.00 81.88 278 ASP A N 1
ATOM 2140 C CA . ASP A 1 278 ? 14.977 21.206 34.289 1.00 81.88 278 ASP A CA 1
ATOM 2141 C C . ASP A 1 278 ? 13.737 21.096 35.178 1.00 81.88 278 ASP A C 1
ATOM 2143 O O . ASP A 1 278 ? 13.371 20.015 35.663 1.00 81.88 278 ASP A O 1
ATOM 2147 N N . ALA A 1 279 ? 13.073 22.238 35.359 1.00 83.25 279 ALA A N 1
ATOM 2148 C CA . ALA A 1 279 ? 11.739 22.305 35.935 1.00 83.25 279 ALA A CA 1
ATOM 2149 C C . ALA A 1 279 ? 10.713 21.654 34.991 1.00 83.25 279 ALA A C 1
ATOM 2151 O O . ALA A 1 279 ? 10.907 21.619 33.777 1.00 83.25 279 ALA A O 1
ATOM 2152 N N . VAL A 1 280 ? 9.613 21.154 35.559 1.00 83.50 280 VAL A N 1
ATOM 2153 C CA . VAL A 1 280 ? 8.520 20.523 34.794 1.00 83.50 280 VAL A CA 1
ATOM 2154 C C . VAL A 1 280 ? 7.802 21.545 33.906 1.00 83.50 280 VAL A C 1
ATOM 2156 O O . VAL A 1 280 ? 7.366 21.214 32.809 1.00 83.50 280 VAL A O 1
ATOM 2159 N N . THR A 1 281 ? 7.725 22.802 34.347 1.00 85.81 281 THR A N 1
ATOM 2160 C CA . THR A 1 281 ? 7.092 23.894 33.608 1.00 85.81 281 THR A CA 1
ATOM 2161 C C . THR A 1 281 ? 8.123 24.929 33.162 1.00 85.81 281 THR A C 1
ATOM 2163 O O . THR A 1 281 ? 9.034 25.307 33.903 1.00 85.81 281 THR A O 1
ATOM 2166 N N . VAL A 1 282 ? 7.972 25.412 31.927 1.00 85.44 282 VAL A N 1
ATOM 2167 C CA . VAL A 1 282 ? 8.811 26.468 31.352 1.00 85.44 282 VAL A CA 1
ATOM 2168 C C . VAL A 1 282 ? 7.943 27.704 31.121 1.00 85.44 282 VAL A C 1
ATOM 2170 O O . VAL A 1 282 ? 6.999 27.639 30.335 1.00 85.44 282 VAL A O 1
ATOM 2173 N N . PRO A 1 283 ? 8.242 28.852 31.757 1.00 86.00 283 PRO A N 1
ATOM 2174 C CA . PRO A 1 283 ? 7.534 30.093 31.471 1.00 86.00 283 PRO A CA 1
ATOM 2175 C C . PRO A 1 283 ? 7.692 30.480 29.999 1.00 86.00 283 PRO A C 1
ATOM 2177 O O . PRO A 1 283 ? 8.810 30.465 29.481 1.00 86.00 283 PRO A O 1
ATOM 2180 N N . THR A 1 284 ? 6.615 30.922 29.346 1.00 85.25 284 THR A N 1
ATOM 2181 C CA . THR A 1 284 ? 6.605 31.267 27.910 1.00 85.25 284 THR A CA 1
ATOM 2182 C C . THR A 1 284 ? 7.710 32.253 27.521 1.00 85.25 284 THR A C 1
ATOM 2184 O O . THR A 1 284 ? 8.310 32.131 26.458 1.00 85.25 284 THR A O 1
ATOM 2187 N N . ALA A 1 285 ? 8.053 33.191 28.410 1.00 88.31 285 ALA A N 1
ATOM 2188 C CA . ALA A 1 285 ? 9.131 34.157 28.190 1.00 88.31 285 ALA A CA 1
ATOM 2189 C C . ALA A 1 285 ? 10.527 33.516 28.045 1.00 88.31 285 ALA A C 1
ATOM 2191 O O . ALA A 1 285 ? 11.389 34.086 27.385 1.00 88.31 285 ALA A O 1
ATOM 2192 N N . LYS A 1 286 ? 10.753 32.341 28.648 1.00 87.25 286 LYS A N 1
ATOM 2193 C CA . LYS A 1 286 ? 12.021 31.591 28.600 1.00 87.25 286 LYS A CA 1
ATOM 2194 C C . LYS A 1 286 ? 12.034 30.500 27.528 1.00 87.25 286 LYS A C 1
ATOM 2196 O O . LYS A 1 286 ? 13.068 29.870 27.317 1.00 87.25 286 LYS A O 1
ATOM 2201 N N . LEU A 1 287 ? 10.913 30.282 26.837 1.00 86.50 287 LEU A N 1
ATOM 2202 C CA . LEU A 1 287 ? 10.806 29.283 25.777 1.00 86.50 287 LEU A CA 1
ATOM 2203 C C . LEU A 1 287 ? 11.862 29.481 24.668 1.00 86.50 287 LEU A C 1
ATOM 2205 O O . LEU A 1 287 ? 12.515 28.499 24.321 1.00 86.50 287 LEU A O 1
ATOM 2209 N N . PRO A 1 288 ? 12.130 30.704 24.155 1.00 87.94 288 PRO A N 1
ATOM 2210 C CA . PRO A 1 288 ? 13.148 30.897 23.118 1.00 87.94 288 PRO A CA 1
ATOM 2211 C C . PRO A 1 288 ? 14.563 30.519 23.563 1.00 87.94 288 PRO A C 1
ATOM 2213 O O . PRO A 1 288 ? 15.362 30.083 22.739 1.00 87.94 288 PRO A O 1
ATOM 2216 N N . ASP A 1 289 ? 14.880 30.686 24.849 1.00 87.38 289 ASP A N 1
ATOM 2217 C CA . ASP A 1 289 ? 16.185 30.312 25.391 1.00 87.38 289 ASP A CA 1
ATOM 2218 C C . ASP A 1 289 ? 16.302 28.792 25.521 1.00 87.38 289 ASP A C 1
ATOM 2220 O O . ASP A 1 289 ? 17.319 28.230 25.120 1.00 87.38 289 ASP A O 1
ATOM 2224 N N . LYS A 1 290 ? 15.231 28.117 25.964 1.00 85.06 290 LYS A N 1
ATOM 2225 C CA . LYS A 1 290 ? 15.164 26.649 26.000 1.00 85.06 290 LYS A CA 1
ATOM 2226 C C . LYS A 1 290 ? 15.300 26.012 24.622 1.00 85.06 290 LYS A C 1
ATOM 2228 O O . LYS A 1 290 ? 16.028 25.041 24.471 1.00 85.06 290 LYS A O 1
ATOM 2233 N N . LEU A 1 291 ? 14.681 26.598 23.600 1.00 86.31 291 LEU A N 1
ATOM 2234 C CA . LEU A 1 291 ? 14.788 26.116 22.219 1.00 86.31 291 LEU A CA 1
ATOM 2235 C C . LEU A 1 291 ? 16.202 26.241 21.621 1.00 86.31 291 LEU A C 1
ATOM 2237 O O . LEU A 1 291 ? 16.476 25.650 20.580 1.00 86.31 291 LEU A O 1
ATOM 2241 N N . ARG A 1 292 ? 17.098 27.018 22.244 1.00 87.25 292 ARG A N 1
ATOM 2242 C CA . ARG A 1 292 ? 18.509 27.131 21.835 1.00 87.25 292 ARG A CA 1
ATOM 2243 C C . ARG A 1 292 ? 19.419 26.135 22.551 1.00 87.25 292 ARG A C 1
ATOM 2245 O O . ARG A 1 292 ? 20.586 26.022 22.172 1.00 87.25 292 ARG A O 1
ATOM 2252 N N . GLU A 1 293 ? 18.934 25.464 23.594 1.00 86.19 293 GLU A N 1
ATOM 2253 C CA . GLU A 1 293 ? 19.707 24.441 24.292 1.00 86.19 293 GLU A CA 1
ATOM 2254 C C . GLU A 1 293 ? 19.942 23.235 23.375 1.00 86.19 293 GLU A C 1
ATOM 2256 O O . GLU A 1 293 ? 19.145 22.922 22.488 1.00 86.19 293 GLU A O 1
ATOM 2261 N N . LYS A 1 294 ? 21.076 22.557 23.571 1.00 79.88 294 LYS A N 1
ATOM 2262 C CA . LYS A 1 294 ? 21.354 21.316 22.846 1.00 79.88 294 LYS A CA 1
ATOM 2263 C C . LYS A 1 294 ? 20.437 20.206 23.363 1.00 79.88 294 LYS A C 1
ATOM 2265 O O . LYS A 1 294 ? 20.089 20.193 24.540 1.00 79.88 294 LYS A O 1
ATOM 2270 N N . ASP A 1 295 ? 20.075 19.293 22.467 1.00 84.38 295 ASP A N 1
ATOM 2271 C CA . ASP A 1 295 ? 19.318 18.066 22.759 1.00 84.38 295 ASP A CA 1
ATOM 2272 C C . ASP A 1 295 ? 17.871 18.268 23.252 1.00 84.38 295 ASP A C 1
ATOM 2274 O O . ASP A 1 295 ? 17.232 17.331 23.726 1.00 84.38 295 ASP A O 1
ATOM 2278 N N . VAL A 1 296 ? 17.308 19.466 23.066 1.00 87.00 296 VAL A N 1
ATOM 2279 C CA . VAL A 1 296 ? 15.879 19.717 23.289 1.00 87.00 296 VAL A CA 1
ATOM 2280 C C . VAL A 1 296 ? 15.097 19.383 22.021 1.00 87.00 296 VAL A C 1
ATOM 2282 O O . VAL A 1 296 ? 15.244 20.038 20.988 1.00 87.00 296 VAL A O 1
ATOM 2285 N N . LEU A 1 297 ? 14.241 18.366 22.102 1.00 90.44 297 LEU A N 1
ATOM 2286 C CA . LEU A 1 297 ? 13.258 18.053 21.072 1.00 90.44 297 LEU A CA 1
ATOM 2287 C C . LEU A 1 297 ? 11.927 18.717 21.420 1.00 90.44 297 LEU A C 1
ATOM 2289 O O . LEU A 1 297 ? 11.504 18.728 22.578 1.00 90.44 297 LEU A O 1
ATOM 2293 N N . VAL A 1 298 ? 11.266 19.249 20.394 1.00 91.38 298 VAL A N 1
ATOM 2294 C CA . VAL A 1 298 ? 9.958 19.893 20.509 1.00 91.38 298 VAL A CA 1
ATOM 2295 C C . VAL A 1 298 ? 8.900 18.956 19.951 1.00 91.38 298 VAL A C 1
ATOM 2297 O O . VAL A 1 298 ? 8.973 18.539 18.795 1.00 91.38 298 VAL A O 1
ATOM 2300 N N . PHE A 1 299 ? 7.913 18.652 20.778 1.00 93.19 299 PHE A N 1
ATOM 2301 C CA . PHE A 1 299 ? 6.647 18.064 20.378 1.00 93.19 299 PHE A CA 1
ATOM 2302 C C . PHE A 1 299 ? 5.572 19.144 20.405 1.00 93.19 299 PHE A C 1
ATOM 2304 O O . PHE A 1 299 ? 5.687 20.132 21.123 1.00 93.19 299 PHE A O 1
ATOM 2311 N N . GLU A 1 300 ? 4.513 18.949 19.635 1.00 93.25 300 GLU A N 1
ATOM 2312 C CA . GLU A 1 300 ? 3.368 19.852 19.604 1.00 93.25 300 GLU A CA 1
ATOM 2313 C C . GLU A 1 300 ? 2.101 19.055 19.897 1.00 93.25 300 GLU A C 1
ATOM 2315 O O . GLU A 1 300 ? 1.947 17.920 19.430 1.00 93.25 300 GLU A O 1
ATOM 2320 N N . THR A 1 301 ? 1.186 19.638 20.671 1.00 93.75 301 THR A N 1
ATOM 2321 C CA . THR A 1 301 ? -0.129 19.031 20.900 1.00 93.75 301 THR A CA 1
ATOM 2322 C C . THR A 1 301 ? -0.875 18.897 19.572 1.00 93.75 301 THR A C 1
ATOM 2324 O O . THR A 1 301 ? -1.006 19.853 18.809 1.00 93.75 301 THR A O 1
ATOM 2327 N N . MET A 1 302 ? -1.369 17.696 19.267 1.00 92.38 302 MET A N 1
ATOM 2328 C CA . MET A 1 302 ? -2.040 17.439 17.984 1.00 92.38 302 MET A CA 1
ATOM 2329 C C . MET A 1 302 ? -3.475 17.971 17.932 1.00 92.38 302 MET A C 1
ATOM 2331 O O . MET A 1 302 ? -3.984 18.264 16.851 1.00 92.38 302 MET A O 1
ATOM 2335 N N . HIS A 1 303 ? -4.127 18.062 19.088 1.00 90.31 303 HIS A N 1
ATOM 2336 C CA . HIS A 1 303 ? -5.535 18.409 19.220 1.00 90.31 303 HIS A CA 1
ATOM 2337 C C . HIS A 1 303 ? -5.714 19.420 20.345 1.00 90.31 303 HIS A C 1
ATOM 2339 O O . HIS A 1 303 ? -4.893 19.492 21.264 1.00 90.31 303 HIS A O 1
ATOM 2345 N N . GLU A 1 304 ? -6.789 20.195 20.255 1.00 91.94 304 GLU A N 1
ATOM 2346 C CA . GLU A 1 304 ? -7.262 20.965 21.395 1.00 91.94 304 GLU A CA 1
ATOM 2347 C C . GLU A 1 304 ? -7.858 20.021 22.446 1.00 91.94 304 GLU A C 1
ATOM 2349 O O . GLU A 1 304 ? -8.468 19.010 22.096 1.00 91.94 304 GLU A O 1
ATOM 2354 N N . SER A 1 305 ? -7.662 20.328 23.727 1.00 90.75 305 SER A N 1
ATOM 2355 C CA . SER A 1 305 ? -8.210 19.530 24.826 1.00 90.75 305 SER A CA 1
ATOM 2356 C C . SER A 1 305 ? -8.663 20.423 25.970 1.00 90.75 305 SER A C 1
ATOM 2358 O O . SER A 1 305 ? -7.966 21.374 26.329 1.00 90.75 305 SER A O 1
ATOM 2360 N N . LYS A 1 306 ? -9.828 20.129 26.550 1.00 92.00 306 LYS A N 1
ATOM 2361 C CA . LYS A 1 306 ? -10.261 20.766 27.797 1.00 92.00 306 LYS A CA 1
ATOM 2362 C C . LYS A 1 306 ? -9.572 20.079 28.965 1.00 92.00 306 LYS A C 1
ATOM 2364 O O . LYS A 1 306 ? -9.513 18.855 29.019 1.00 92.00 306 LYS A O 1
ATOM 2369 N N . LEU A 1 307 ? -9.048 20.880 29.875 1.00 92.50 307 LEU A N 1
ATOM 2370 C CA . LEU A 1 307 ? -8.306 20.416 31.034 1.00 92.50 307 LEU A CA 1
ATOM 2371 C C . LEU A 1 307 ? -9.208 20.459 32.267 1.00 92.50 307 LEU A C 1
ATOM 2373 O O . LEU A 1 307 ? -9.909 21.443 32.477 1.00 92.50 307 LEU A O 1
ATOM 2377 N N . PHE A 1 308 ? -9.178 19.412 33.085 1.00 92.50 308 PHE A N 1
ATOM 2378 C CA . PHE A 1 308 ? -9.972 19.320 34.308 1.00 92.50 308 PHE A CA 1
ATOM 2379 C C . PHE A 1 308 ? -9.095 18.776 35.429 1.00 92.50 308 PHE A C 1
ATOM 2381 O O . PHE A 1 308 ? -8.684 17.619 35.378 1.00 92.50 308 PHE A O 1
ATOM 2388 N N . SER A 1 309 ? -8.839 19.568 36.473 1.00 93.38 309 SER A N 1
ATOM 2389 C CA . SER A 1 309 ? -8.055 19.069 37.613 1.00 93.38 309 SER A CA 1
ATOM 2390 C C . SER A 1 309 ? -8.778 17.945 38.358 1.00 93.38 309 SER A C 1
ATOM 2392 O O . SER A 1 309 ? -8.144 17.082 38.958 1.00 93.38 309 SER A O 1
ATOM 2394 N N . VAL A 1 310 ? -10.114 17.920 38.275 1.00 91.81 310 VAL A N 1
ATOM 2395 C CA . VAL A 1 310 ? -10.978 16.843 38.790 1.00 91.81 310 VAL A CA 1
ATOM 2396 C C . VAL A 1 310 ? -10.807 15.511 38.046 1.00 91.81 310 VAL A C 1
ATOM 2398 O O . VAL A 1 310 ? -11.460 14.540 38.390 1.00 91.81 310 VAL A O 1
ATOM 2401 N N . GLN A 1 311 ? -9.976 15.435 37.008 1.00 91.69 311 GLN A N 1
ATOM 2402 C CA . GLN A 1 311 ? -9.700 14.196 36.271 1.00 91.69 311 GLN A CA 1
ATOM 2403 C C . GLN A 1 311 ? -8.216 13.813 36.296 1.00 91.69 311 GLN A C 1
ATOM 2405 O O . GLN A 1 311 ? -7.834 12.882 35.596 1.00 91.69 311 GLN A O 1
ATOM 2410 N N . ASN A 1 312 ? -7.388 14.497 37.101 1.00 92.38 312 ASN A N 1
ATOM 2411 C CA . ASN A 1 312 ? -5.982 14.118 37.282 1.00 92.38 312 ASN A CA 1
ATOM 2412 C C . ASN A 1 312 ? -5.851 12.695 37.849 1.00 92.38 312 ASN A C 1
ATOM 2414 O O . ASN A 1 312 ? -4.951 11.959 37.462 1.00 92.38 312 ASN A O 1
ATOM 2418 N N . GLU A 1 313 ? -6.747 12.333 38.771 1.00 92.31 313 GLU A N 1
ATOM 2419 C CA . GLU A 1 313 ? -6.798 11.025 39.422 1.00 92.31 313 GLU A CA 1
ATOM 2420 C C . GLU A 1 313 ? -8.253 10.538 39.471 1.00 92.31 313 GLU A C 1
ATOM 2422 O O . GLU A 1 313 ? -9.165 11.261 39.904 1.00 92.31 313 GLU A O 1
ATOM 2427 N N . ILE A 1 314 ? -8.462 9.313 38.988 1.00 93.12 314 ILE A N 1
ATOM 2428 C CA . ILE A 1 314 ? -9.750 8.619 38.929 1.00 93.12 314 ILE A CA 1
ATOM 2429 C C . ILE A 1 314 ? -9.518 7.193 39.428 1.00 93.12 314 ILE A C 1
ATOM 2431 O O . ILE A 1 314 ? -8.612 6.513 38.949 1.00 93.12 314 ILE A O 1
ATOM 2435 N N . ASP A 1 315 ? -10.349 6.743 40.364 1.00 91.81 315 ASP A N 1
ATOM 2436 C CA . ASP A 1 315 ? -10.220 5.434 40.996 1.00 91.81 315 ASP A CA 1
ATOM 2437 C C . ASP A 1 315 ? -11.149 4.400 40.339 1.00 91.81 315 ASP A C 1
ATOM 2439 O O . ASP A 1 315 ? -12.217 4.726 39.806 1.00 91.81 315 ASP A O 1
ATOM 2443 N N . PHE A 1 316 ? -10.780 3.120 40.431 1.00 91.44 316 PHE A N 1
ATOM 2444 C CA . PHE A 1 316 ? -11.666 2.013 40.072 1.00 91.44 316 PHE A CA 1
ATOM 2445 C C . PHE A 1 316 ? -12.690 1.748 41.169 1.00 91.44 316 PHE A C 1
ATOM 2447 O O . PHE A 1 316 ? -12.334 1.545 42.328 1.00 91.44 316 PHE A O 1
ATOM 2454 N N . TYR A 1 317 ? -13.964 1.668 40.798 1.00 90.94 317 TYR A N 1
ATOM 2455 C CA . TYR A 1 317 ? -15.025 1.303 41.726 1.00 90.94 317 TYR A CA 1
ATOM 2456 C C . TYR A 1 317 ? -15.222 -0.215 41.748 1.00 90.94 317 TYR A C 1
ATOM 2458 O O . TYR A 1 317 ? -15.671 -0.805 40.764 1.00 90.94 317 TYR A O 1
ATOM 2466 N N . THR A 1 318 ? -14.901 -0.855 42.874 1.00 88.38 318 THR A N 1
ATOM 2467 C CA . THR A 1 318 ? -14.900 -2.323 43.006 1.00 88.38 318 THR A CA 1
ATOM 2468 C C . THR A 1 318 ? -16.194 -2.917 43.569 1.00 88.38 318 THR A C 1
ATOM 2470 O O . THR A 1 318 ? -16.239 -4.122 43.803 1.00 88.38 318 THR A O 1
ATOM 2473 N N . TRP A 1 319 ? -17.251 -2.117 43.773 1.00 86.62 319 TRP A N 1
ATOM 2474 C CA . TRP A 1 319 ? -18.547 -2.579 44.307 1.00 86.62 319 TRP A CA 1
ATOM 2475 C C . TRP A 1 319 ? -18.423 -3.377 45.626 1.00 86.62 319 TRP A C 1
ATOM 2477 O O . TRP A 1 319 ? -19.009 -4.447 45.771 1.00 86.62 319 TRP A O 1
ATOM 2487 N N . ASP A 1 320 ? -17.636 -2.859 46.577 1.00 84.19 320 ASP A N 1
ATOM 2488 C CA . ASP A 1 320 ? -17.275 -3.489 47.865 1.00 84.19 320 ASP A CA 1
ATOM 2489 C C . ASP A 1 320 ? -16.455 -4.787 47.783 1.00 84.19 320 ASP A C 1
ATOM 2491 O O . ASP A 1 320 ? -16.192 -5.418 48.813 1.00 84.19 320 ASP A O 1
ATOM 2495 N N . ASP A 1 321 ? -16.000 -5.192 46.598 1.00 79.56 321 ASP A N 1
ATOM 2496 C CA . ASP A 1 321 ? -15.079 -6.317 46.480 1.00 79.56 321 ASP A CA 1
ATOM 2497 C C . ASP A 1 321 ? -13.644 -5.873 46.808 1.00 79.56 321 ASP A C 1
ATOM 2499 O O . ASP A 1 321 ? -13.138 -4.862 46.310 1.00 79.56 321 ASP A O 1
ATOM 2503 N N . ALA A 1 322 ? -12.983 -6.639 47.674 1.00 67.44 322 ALA A N 1
ATOM 2504 C CA . ALA A 1 322 ? -11.651 -6.349 48.194 1.00 67.44 322 ALA A CA 1
ATOM 2505 C C . ALA A 1 322 ? -10.519 -6.927 47.324 1.00 67.44 322 ALA A C 1
ATOM 2507 O O . ALA A 1 322 ? -9.353 -6.631 47.583 1.00 67.44 322 ALA A O 1
ATOM 2508 N N . ALA A 1 323 ? -10.835 -7.768 46.330 1.00 66.50 323 ALA A N 1
ATOM 2509 C CA . ALA A 1 323 ? -9.846 -8.435 45.478 1.00 66.50 323 ALA A CA 1
ATOM 2510 C C . ALA A 1 323 ? -10.239 -8.446 43.989 1.00 66.50 323 ALA A C 1
ATOM 2512 O O . ALA A 1 323 ? -9.912 -9.386 43.261 1.00 66.50 323 ALA A O 1
ATOM 2513 N N . CYS A 1 324 ? -10.943 -7.409 43.533 1.00 72.88 324 CYS A N 1
ATOM 2514 C CA . CYS A 1 324 ? -11.252 -7.236 42.119 1.00 72.88 324 CYS A CA 1
ATOM 2515 C C . CYS A 1 324 ? -9.996 -6.837 41.340 1.00 72.88 324 CYS A C 1
ATOM 2517 O O . CYS A 1 324 ? -9.370 -5.827 41.649 1.00 72.88 324 CYS A O 1
ATOM 2519 N N . CYS A 1 325 ? -9.662 -7.623 40.317 1.00 83.06 325 CYS A N 1
ATOM 2520 C CA . CYS A 1 325 ? -8.700 -7.248 39.292 1.00 83.06 325 CYS A CA 1
ATOM 2521 C C . CYS A 1 325 ? -9.429 -7.014 37.972 1.00 83.06 325 CYS A C 1
ATOM 2523 O O . CYS A 1 325 ? -10.395 -7.709 37.637 1.00 83.06 325 CYS A O 1
ATOM 2525 N N . LEU A 1 326 ? -8.950 -6.046 37.206 1.00 88.19 326 LEU A N 1
ATOM 2526 C CA . LEU A 1 326 ? -9.387 -5.834 35.842 1.00 88.19 326 LEU A CA 1
ATOM 2527 C C . LEU A 1 326 ? -8.526 -6.731 34.943 1.00 88.19 326 LEU A C 1
ATOM 2529 O O . LEU A 1 326 ? -7.322 -6.503 34.851 1.00 88.19 326 LEU A O 1
ATOM 2533 N N . PRO A 1 327 ? -9.069 -7.795 34.325 1.00 90.44 327 PRO A N 1
ATOM 2534 C CA . PRO A 1 327 ? -8.246 -8.772 33.621 1.00 90.44 327 PRO A CA 1
ATOM 2535 C C . PRO A 1 327 ? -7.646 -8.199 32.332 1.00 90.44 327 PRO A C 1
ATOM 2537 O O . PRO A 1 327 ? -8.207 -7.302 31.700 1.00 90.44 327 PRO A O 1
ATOM 2540 N N . ALA A 1 328 ? -6.544 -8.800 31.878 1.00 91.81 328 ALA A N 1
ATOM 2541 C CA . ALA A 1 328 ? -6.061 -8.574 30.520 1.00 91.81 328 ALA A CA 1
ATOM 2542 C C . ALA A 1 328 ? -7.164 -8.932 29.504 1.00 91.81 328 ALA A C 1
ATOM 2544 O O . ALA A 1 328 ? -7.829 -9.962 29.630 1.00 91.81 328 ALA A O 1
ATOM 2545 N N . GLY A 1 329 ? -7.358 -8.080 28.504 1.00 93.75 329 GLY A N 1
ATOM 2546 C CA . GLY A 1 329 ? -8.435 -8.163 27.525 1.00 93.75 329 GLY A CA 1
ATOM 2547 C C . GLY A 1 329 ? -9.710 -7.423 27.932 1.00 93.75 329 GLY A C 1
ATOM 2548 O O . GLY A 1 329 ? -10.649 -7.396 27.143 1.00 93.75 329 GLY A O 1
ATOM 2549 N N . ALA A 1 330 ? -9.772 -6.820 29.125 1.00 93.56 330 ALA A N 1
ATOM 2550 C CA . ALA A 1 330 ? -10.931 -6.026 29.513 1.00 93.56 330 ALA A CA 1
ATOM 2551 C C . ALA A 1 330 ? -11.104 -4.799 28.602 1.00 93.56 330 ALA A C 1
ATOM 2553 O O . ALA A 1 330 ? -10.129 -4.141 28.220 1.00 93.56 330 ALA A O 1
ATOM 2554 N N . THR A 1 331 ? -12.367 -4.513 28.289 1.00 96.06 331 THR A N 1
ATOM 2555 C CA . THR A 1 331 ? -12.835 -3.408 27.435 1.00 96.06 331 THR A CA 1
ATOM 2556 C C . THR A 1 331 ? -13.785 -2.454 28.161 1.00 96.06 331 THR A C 1
ATOM 2558 O O . THR A 1 331 ? -14.326 -1.535 27.554 1.00 96.06 331 THR A O 1
ATOM 2561 N N . GLN A 1 332 ? -14.012 -2.672 29.457 1.00 94.69 332 GLN A N 1
ATOM 2562 C CA . GLN A 1 332 ? -14.895 -1.850 30.275 1.00 94.69 332 GLN A CA 1
ATOM 2563 C C . GLN A 1 332 ? -14.420 -1.804 31.728 1.00 94.69 332 GLN A C 1
ATOM 2565 O O . GLN A 1 332 ? -13.869 -2.785 32.230 1.00 94.69 332 GLN A O 1
ATOM 2570 N N . ALA A 1 333 ? -14.679 -0.696 32.418 1.00 94.44 333 ALA A N 1
ATOM 2571 C CA . ALA A 1 333 ? -14.443 -0.545 33.851 1.00 94.44 333 ALA A CA 1
ATOM 2572 C C . ALA A 1 333 ? -15.451 0.422 34.483 1.00 94.44 333 ALA A C 1
ATOM 2574 O O . ALA A 1 333 ? -15.952 1.341 33.835 1.00 94.44 333 ALA A O 1
ATOM 2575 N N . THR A 1 334 ? -15.734 0.229 35.773 1.00 94.31 334 THR A N 1
ATOM 2576 C CA . THR A 1 334 ? -16.487 1.203 36.570 1.00 94.31 334 THR A CA 1
ATOM 2577 C C . THR A 1 334 ? -15.508 2.123 37.290 1.00 94.31 334 THR A C 1
ATOM 2579 O O . THR A 1 334 ? -14.624 1.662 38.009 1.00 94.31 334 THR A O 1
ATOM 2582 N N . LEU A 1 335 ? -15.671 3.423 37.087 1.00 94.31 335 LEU A N 1
ATOM 2583 C CA . LEU A 1 335 ? -14.814 4.476 37.610 1.00 94.31 335 LEU A CA 1
ATOM 2584 C C . LEU A 1 335 ? -15.589 5.317 38.618 1.00 94.31 335 LEU A C 1
ATOM 2586 O O . LEU A 1 335 ? -16.788 5.552 38.457 1.00 94.31 335 LEU A O 1
ATOM 2590 N N . TYR A 1 336 ? -14.904 5.806 39.640 1.00 93.19 336 TYR A N 1
ATOM 2591 C CA . TYR A 1 336 ? -15.464 6.757 40.590 1.00 93.19 336 TYR A CA 1
ATOM 2592 C C . TYR A 1 336 ? -14.382 7.699 41.107 1.00 93.19 336 TYR A C 1
ATOM 2594 O O . TYR A 1 336 ? -13.194 7.545 40.826 1.00 93.19 336 TYR A O 1
ATOM 2602 N N . ARG A 1 337 ? -14.809 8.696 41.879 1.00 91.31 337 ARG A N 1
ATOM 2603 C CA . ARG A 1 337 ? -13.898 9.570 42.611 1.00 91.31 337 ARG A CA 1
ATOM 2604 C C . ARG A 1 337 ? -14.289 9.620 44.071 1.00 91.31 337 ARG A C 1
ATOM 2606 O O . ARG A 1 337 ? -15.468 9.759 44.399 1.00 91.31 337 ARG A O 1
ATOM 2613 N N . GLN A 1 338 ? -13.298 9.564 44.951 1.00 86.00 338 GLN A N 1
ATOM 2614 C CA . GLN A 1 338 ? -13.525 9.641 46.396 1.00 86.00 338 GLN A CA 1
ATOM 2615 C C . GLN A 1 338 ? -14.151 10.975 46.826 1.00 86.00 338 GLN A C 1
ATOM 2617 O O . GLN A 1 338 ? -14.933 11.008 47.772 1.00 86.00 338 GLN A O 1
ATOM 2622 N N . ASP A 1 339 ? -13.845 12.066 46.119 1.00 87.62 339 ASP A N 1
ATOM 2623 C CA . ASP A 1 339 ? -14.381 13.404 46.394 1.00 87.62 339 ASP A CA 1
ATOM 2624 C C . ASP A 1 339 ? -15.800 13.636 45.839 1.00 87.62 339 ASP A C 1
ATOM 2626 O O . ASP A 1 339 ? -16.379 14.692 46.094 1.00 87.62 339 ASP A O 1
ATOM 2630 N N . GLN A 1 340 ? -16.358 12.669 45.096 1.00 85.69 340 GLN A N 1
ATOM 2631 C CA . GLN A 1 340 ? -17.671 12.748 44.439 1.00 85.69 340 GLN A CA 1
ATOM 2632 C C . GLN A 1 340 ? -17.850 13.987 43.543 1.00 85.69 340 GLN A C 1
ATOM 2634 O O . GLN A 1 340 ? -18.974 14.412 43.269 1.00 85.69 340 GLN A O 1
ATOM 2639 N N . ALA A 1 341 ? -16.756 14.586 43.064 1.00 86.38 341 ALA A N 1
ATOM 2640 C CA . ALA A 1 341 ? -16.864 15.676 42.108 1.00 86.38 341 ALA A CA 1
ATOM 2641 C C . ALA A 1 341 ? -17.287 15.130 40.727 1.00 86.38 341 ALA A C 1
ATOM 2643 O O . ALA A 1 341 ? -16.825 14.054 40.328 1.00 86.38 341 ALA A O 1
ATOM 2644 N N . PRO A 1 342 ? -18.125 15.860 39.964 1.00 86.06 342 PRO A N 1
ATOM 2645 C CA . PRO A 1 342 ? -18.595 15.404 38.660 1.00 86.06 342 PRO A CA 1
ATOM 2646 C C . PRO A 1 342 ? -17.441 15.123 37.692 1.00 86.06 342 PRO A C 1
ATOM 2648 O O . PRO A 1 342 ? -16.608 15.991 37.426 1.00 86.06 342 PRO A O 1
ATOM 2651 N N . MET A 1 343 ? -17.416 13.916 37.126 1.00 90.50 343 MET A N 1
ATOM 2652 C CA . MET A 1 343 ? -16.474 13.559 36.068 1.00 90.50 343 MET A CA 1
ATOM 2653 C C . MET A 1 343 ? -16.997 14.031 34.708 1.00 90.50 343 MET A C 1
ATOM 2655 O O . MET A 1 343 ? -18.107 13.691 34.303 1.00 90.50 343 MET A O 1
ATOM 2659 N N . HIS A 1 344 ? -16.176 14.777 33.973 1.00 90.25 344 HIS A N 1
ATOM 2660 C CA . HIS A 1 344 ? -16.486 15.285 32.633 1.00 90.25 344 HIS A CA 1
ATOM 2661 C C . HIS A 1 344 ? -15.923 14.365 31.537 1.00 90.25 344 HIS A C 1
ATOM 2663 O O . HIS A 1 344 ? -15.119 14.793 30.706 1.00 90.25 344 HIS A O 1
ATOM 2669 N N . LEU A 1 345 ? -16.269 13.075 31.599 1.00 92.69 345 LEU A N 1
ATOM 2670 C CA . LEU A 1 345 ? -15.819 12.083 30.620 1.00 92.69 345 LEU A CA 1
ATOM 2671 C C . LEU A 1 345 ? -16.728 12.089 29.387 1.00 92.69 345 LEU A C 1
ATOM 2673 O O . LEU A 1 345 ? -17.951 12.076 29.508 1.00 92.69 345 LEU A O 1
ATOM 2677 N N . GLU A 1 346 ? -16.127 12.090 28.200 1.00 92.62 346 GLU A N 1
ATOM 2678 C CA . GLU A 1 346 ? -16.836 12.104 26.916 1.00 92.62 346 GLU A CA 1
ATOM 2679 C C . GLU A 1 346 ? -16.302 11.016 25.975 1.00 92.62 346 GLU A C 1
ATOM 2681 O O . GLU A 1 346 ? -15.132 10.630 26.025 1.00 92.62 346 GLU A O 1
ATOM 2686 N N . VAL A 1 347 ? -17.160 10.540 25.068 1.00 94.81 347 VAL A N 1
ATOM 2687 C CA . VAL A 1 347 ? -16.763 9.588 24.021 1.00 94.81 347 VAL A CA 1
ATOM 2688 C C . VAL A 1 347 ? -15.660 10.197 23.151 1.00 94.81 347 VAL A C 1
ATOM 2690 O O . VAL A 1 347 ? -15.762 11.332 22.688 1.00 94.81 347 VAL A O 1
ATOM 2693 N N . GLY A 1 348 ? -14.602 9.424 22.909 1.00 91.56 348 GLY A N 1
ATOM 2694 C CA . GLY A 1 348 ? -13.416 9.829 22.158 1.00 91.56 348 GLY A CA 1
ATOM 2695 C C . GLY A 1 348 ? -12.275 10.382 23.015 1.00 91.56 348 GLY A C 1
ATOM 2696 O O . GLY A 1 348 ? -11.170 10.533 22.484 1.00 91.56 348 GLY A O 1
ATOM 2697 N N . GLN A 1 349 ? -12.501 10.645 24.308 1.00 91.25 349 GLN A N 1
ATOM 2698 C CA . GLN A 1 349 ? -11.430 10.983 25.246 1.00 91.25 349 GLN A CA 1
ATOM 2699 C C . GLN A 1 349 ? -10.533 9.776 25.535 1.00 91.25 349 GLN A C 1
ATOM 2701 O O . GLN A 1 349 ? -10.895 8.624 25.288 1.00 91.25 349 GLN A O 1
ATOM 2706 N N . LEU A 1 350 ? -9.337 10.065 26.039 1.00 93.00 350 LEU A N 1
ATOM 2707 C CA . LEU A 1 350 ? -8.315 9.073 26.338 1.00 93.00 350 LEU A CA 1
ATOM 2708 C C . LEU A 1 350 ? -8.125 8.976 27.847 1.00 93.00 350 LEU A C 1
ATOM 2710 O O . LEU A 1 350 ? -7.988 10.007 28.503 1.00 93.00 350 LEU A O 1
ATOM 2714 N N . LEU A 1 351 ? -8.067 7.754 28.367 1.00 94.00 351 LEU A N 1
ATOM 2715 C CA . LEU A 1 351 ? -7.736 7.479 29.762 1.00 94.00 351 LEU A CA 1
ATOM 2716 C C . LEU A 1 351 ? -6.443 6.682 29.841 1.00 94.00 351 LEU A C 1
ATOM 2718 O O . LEU A 1 351 ? -6.247 5.734 29.082 1.00 94.00 351 LEU A O 1
ATOM 2722 N N . LEU A 1 352 ? -5.564 7.080 30.757 1.00 94.69 352 LEU A N 1
ATOM 2723 C CA . LEU A 1 352 ? -4.383 6.313 31.123 1.00 94.69 352 LEU A CA 1
ATOM 2724 C C . LEU A 1 352 ? -4.739 5.430 32.315 1.00 94.69 352 LEU A C 1
ATOM 2726 O O . LEU A 1 352 ? -5.081 5.939 33.377 1.00 94.69 352 LEU A O 1
ATOM 2730 N N . PHE A 1 353 ? -4.605 4.124 32.142 1.00 93.81 353 PHE A N 1
ATOM 2731 C CA . PHE A 1 353 ? -4.619 3.176 33.241 1.00 93.81 353 PHE A CA 1
ATOM 2732 C C . PHE A 1 353 ? -3.188 2.805 33.612 1.00 93.81 353 PHE A C 1
ATOM 2734 O O . PHE A 1 353 ? -2.395 2.438 32.738 1.00 93.81 353 PHE A O 1
ATOM 2741 N N . GLU A 1 354 ? -2.852 2.910 34.896 1.00 92.38 354 GLU A N 1
ATOM 2742 C CA . GLU A 1 354 ? -1.522 2.581 35.399 1.00 92.38 354 GLU A CA 1
ATOM 2743 C C . GLU A 1 354 ? -1.544 1.797 36.711 1.00 92.38 354 GLU A C 1
ATOM 2745 O O . GLU A 1 354 ? -2.445 1.954 37.533 1.00 92.38 354 GLU A O 1
ATOM 2750 N N . GLU A 1 355 ? -0.522 0.965 36.917 1.00 90.44 355 GLU A N 1
ATOM 2751 C CA . GLU A 1 355 ? -0.283 0.311 38.203 1.00 90.44 355 GLU A CA 1
ATOM 2752 C C . GLU A 1 355 ? 0.386 1.294 39.179 1.00 90.44 355 GLU A C 1
ATOM 2754 O O . GLU A 1 355 ? 1.538 1.695 39.000 1.00 90.44 355 GLU A O 1
ATOM 2759 N N . ILE A 1 356 ? -0.335 1.664 40.240 1.00 88.62 356 ILE A N 1
ATOM 2760 C CA . ILE A 1 356 ? 0.157 2.580 41.287 1.00 88.62 356 ILE A CA 1
ATOM 2761 C C . ILE A 1 356 ? 0.856 1.860 42.453 1.00 88.62 356 ILE A C 1
ATOM 2763 O O . ILE A 1 356 ? 1.592 2.479 43.226 1.00 88.62 356 ILE A O 1
ATOM 2767 N N . ALA A 1 357 ? 0.637 0.552 42.604 1.00 85.06 357 ALA A N 1
ATOM 2768 C CA . ALA A 1 357 ? 1.220 -0.273 43.656 1.00 85.06 357 ALA A CA 1
ATOM 2769 C C . ALA A 1 357 ? 1.359 -1.722 43.185 1.00 85.06 357 ALA A C 1
ATOM 2771 O O . ALA A 1 357 ? 0.478 -2.223 42.499 1.00 85.06 357 ALA A O 1
ATOM 2772 N N . GLY A 1 358 ? 2.438 -2.396 43.598 1.00 80.81 358 GLY A N 1
ATOM 2773 C CA . GLY A 1 358 ? 2.717 -3.764 43.163 1.00 80.81 358 GLY A CA 1
ATOM 2774 C C . GLY A 1 358 ? 1.592 -4.735 43.529 1.00 80.81 358 GLY A C 1
ATOM 2775 O O . GLY A 1 358 ? 1.280 -4.883 44.713 1.00 80.81 358 GLY A O 1
ATOM 2776 N N . ALA A 1 359 ? 1.046 -5.459 42.549 1.00 78.81 359 ALA A N 1
ATOM 2777 C CA . ALA A 1 359 ? -0.115 -6.344 42.723 1.00 78.81 359 ALA A CA 1
ATOM 2778 C C . ALA A 1 359 ? -0.017 -7.351 43.896 1.00 78.81 359 ALA A C 1
ATOM 2780 O O . ALA A 1 359 ? -1.020 -7.687 44.521 1.00 78.81 359 ALA A O 1
ATOM 2781 N N . GLN A 1 360 ? 1.186 -7.849 44.218 1.00 78.88 360 GLN A N 1
ATOM 2782 C CA . GLN A 1 360 ? 1.387 -8.808 45.319 1.00 78.88 360 GLN A CA 1
ATOM 2783 C C . GLN A 1 360 ? 1.721 -8.154 46.662 1.00 78.88 360 GLN A C 1
ATOM 2785 O O . GLN A 1 360 ? 1.402 -8.708 47.714 1.00 78.88 360 GLN A O 1
ATOM 2790 N N . SER A 1 361 ? 2.427 -7.022 46.647 1.00 81.12 361 SER A N 1
ATOM 2791 C CA . SER A 1 361 ? 2.941 -6.396 47.868 1.00 81.12 361 SER A CA 1
ATOM 2792 C C . SER A 1 361 ? 2.063 -5.254 48.372 1.00 81.12 361 SER A C 1
ATOM 2794 O O . SER A 1 361 ? 2.191 -4.875 49.538 1.00 81.12 361 SER A O 1
ATOM 2796 N N . GLY A 1 362 ? 1.205 -4.693 47.511 1.00 80.56 362 GL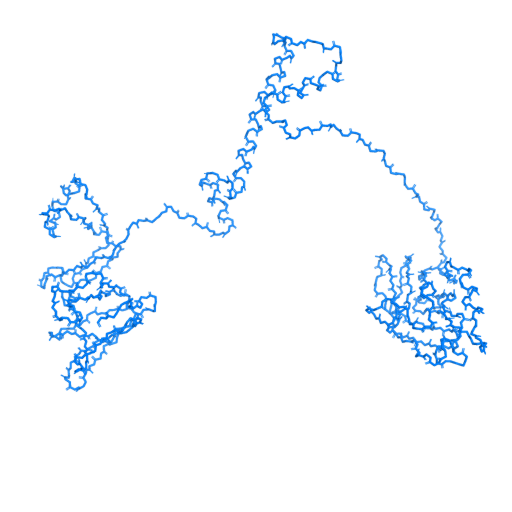Y A N 1
ATOM 2797 C CA . GLY A 1 362 ? 0.406 -3.497 47.777 1.00 80.56 362 GLY A CA 1
ATOM 2798 C C . GLY A 1 362 ? 1.253 -2.246 48.019 1.00 80.56 362 GLY A C 1
ATOM 2799 O O . GLY A 1 362 ? 0.758 -1.261 48.564 1.00 80.56 362 GLY A O 1
ATOM 2800 N N . LYS A 1 363 ? 2.551 -2.278 47.681 1.00 84.00 363 LYS A N 1
ATOM 2801 C CA . LYS A 1 363 ? 3.482 -1.176 47.939 1.00 84.00 363 LYS A CA 1
ATOM 2802 C C . LYS A 1 363 ? 3.759 -0.392 46.658 1.00 84.00 363 LYS A C 1
ATOM 2804 O O . LYS A 1 363 ? 4.131 -1.003 45.657 1.00 84.00 363 LYS A O 1
ATOM 2809 N N . PRO A 1 364 ? 3.731 0.952 46.708 1.00 86.75 364 PRO A N 1
ATOM 2810 C CA . PRO A 1 364 ? 4.116 1.790 45.570 1.00 86.75 364 PRO A CA 1
ATOM 2811 C C . PRO A 1 364 ? 5.556 1.560 45.092 1.00 86.75 364 PRO A C 1
ATOM 2813 O O . PRO A 1 364 ? 5.853 1.696 43.915 1.00 86.75 364 PRO A O 1
ATOM 2816 N N . ALA A 1 365 ? 6.470 1.175 45.990 1.00 87.00 365 ALA A N 1
ATOM 2817 C CA . ALA A 1 365 ? 7.870 0.925 45.634 1.00 87.00 365 ALA A CA 1
ATOM 2818 C C . ALA A 1 365 ? 8.071 -0.278 44.692 1.00 87.00 365 ALA A C 1
ATOM 2820 O O . ALA A 1 365 ? 9.114 -0.363 44.049 1.00 87.00 365 ALA A O 1
ATOM 2821 N N . ASP A 1 366 ? 7.087 -1.179 44.622 1.00 85.69 366 ASP A N 1
ATOM 2822 C CA . ASP A 1 366 ? 7.151 -2.413 43.839 1.00 85.69 366 ASP A CA 1
ATOM 2823 C C . ASP A 1 366 ? 6.283 -2.343 42.565 1.00 85.69 366 ASP A C 1
ATOM 2825 O O . ASP A 1 366 ? 6.024 -3.380 41.959 1.00 85.69 366 ASP A O 1
ATOM 2829 N N . LEU A 1 367 ? 5.808 -1.151 42.170 1.00 89.00 367 LEU A N 1
ATOM 2830 C CA . LEU A 1 367 ? 5.013 -0.971 40.948 1.00 89.00 367 LEU A CA 1
ATOM 2831 C C . LEU A 1 367 ? 5.820 -1.324 39.690 1.00 89.00 367 LEU A C 1
ATOM 2833 O O . LEU A 1 367 ? 7.022 -1.033 39.612 1.00 89.00 367 LEU A O 1
ATOM 2837 N N . ASP A 1 368 ? 5.167 -1.894 38.673 1.00 87.06 368 ASP A N 1
ATOM 2838 C CA . ASP A 1 368 ? 5.771 -2.009 37.347 1.00 87.06 368 ASP A CA 1
ATOM 2839 C C . ASP A 1 368 ? 5.458 -0.764 36.508 1.00 87.06 368 ASP A C 1
ATOM 2841 O O . ASP A 1 368 ? 4.379 -0.597 35.949 1.00 87.06 368 ASP A O 1
ATOM 2845 N N . SER A 1 369 ? 6.458 0.105 36.344 1.00 86.19 369 SER A N 1
ATOM 2846 C CA . SER A 1 369 ? 6.357 1.310 35.502 1.00 86.19 369 SER A CA 1
ATOM 2847 C C . SER A 1 369 ? 5.982 1.052 34.031 1.00 86.19 369 SER A C 1
ATOM 2849 O O . SER A 1 369 ? 5.671 2.000 33.307 1.00 86.19 369 SER A O 1
ATOM 2851 N N . ARG A 1 370 ? 6.043 -0.203 33.562 1.00 88.50 370 ARG A N 1
ATOM 2852 C CA . ARG A 1 370 ? 5.626 -0.607 32.212 1.00 88.50 370 ARG A CA 1
ATOM 2853 C C . ARG A 1 370 ? 4.136 -0.929 32.128 1.00 88.50 370 ARG A C 1
ATOM 2855 O O . ARG A 1 370 ? 3.615 -0.969 31.015 1.00 88.50 370 ARG A O 1
ATOM 2862 N N . HIS A 1 371 ? 3.455 -1.137 33.254 1.00 91.19 371 HIS A N 1
ATOM 2863 C CA . HIS A 1 371 ? 2.011 -1.348 33.312 1.00 91.19 371 HIS A CA 1
ATOM 2864 C C . HIS A 1 371 ? 1.280 -0.012 33.213 1.00 91.19 371 HIS A C 1
ATOM 2866 O O . HIS A 1 371 ? 0.706 0.499 34.169 1.00 91.19 371 HIS A O 1
ATOM 2872 N N . ARG A 1 372 ? 1.360 0.574 32.018 1.00 92.50 372 ARG A N 1
ATOM 2873 C CA . ARG A 1 372 ? 0.707 1.820 31.625 1.00 92.50 372 ARG A CA 1
ATOM 2874 C C . ARG A 1 372 ? 0.078 1.628 30.261 1.00 92.50 372 ARG A C 1
ATOM 2876 O O . ARG A 1 372 ? 0.785 1.326 29.301 1.00 92.50 372 ARG A O 1
ATOM 2883 N N . HIS A 1 373 ? -1.231 1.805 30.168 1.00 94.62 373 HIS A N 1
ATOM 2884 C CA . HIS A 1 373 ? -1.965 1.610 28.923 1.00 94.62 373 HIS A CA 1
ATOM 2885 C C . HIS A 1 373 ? -2.982 2.723 28.726 1.00 94.62 373 HIS A C 1
ATOM 2887 O O . HIS A 1 373 ? -3.714 3.073 29.647 1.00 94.62 373 HIS A O 1
ATOM 2893 N N . VAL A 1 374 ? -2.999 3.302 27.527 1.00 95.00 374 VAL A N 1
ATOM 2894 C CA . VAL A 1 374 ? -3.937 4.370 27.173 1.00 95.00 374 VAL A CA 1
ATOM 2895 C C . VAL A 1 374 ? -5.058 3.764 26.352 1.00 95.00 374 VAL A C 1
ATOM 2897 O O . VAL A 1 374 ? -4.785 3.120 25.342 1.00 95.00 374 VAL A O 1
ATOM 2900 N N . VAL A 1 375 ? -6.298 4.017 26.757 1.00 95.38 375 VAL A N 1
ATOM 2901 C CA . VAL A 1 375 ? -7.496 3.564 26.045 1.00 95.38 375 VAL A CA 1
ATOM 2902 C C . VAL A 1 375 ? -8.294 4.749 25.530 1.00 95.38 375 VAL A C 1
ATOM 2904 O O . VAL A 1 375 ? -8.296 5.817 26.149 1.00 95.38 375 VAL A O 1
ATOM 2907 N N . ARG A 1 376 ? -9.002 4.572 24.412 1.00 95.25 376 ARG A N 1
ATOM 2908 C CA . ARG A 1 376 ? -9.978 5.547 23.919 1.00 95.25 376 ARG A CA 1
ATOM 2909 C C . ARG A 1 376 ? -11.397 5.139 24.286 1.00 95.25 376 ARG A C 1
ATOM 2911 O O . ARG A 1 376 ? -11.866 4.083 23.876 1.00 95.25 376 ARG A O 1
ATOM 2918 N N . LEU A 1 377 ? -12.104 6.029 24.973 1.00 95.69 377 LEU A N 1
ATOM 2919 C CA . LEU A 1 377 ? -13.488 5.806 25.375 1.00 95.69 377 LEU A CA 1
ATOM 2920 C C . LEU A 1 377 ? -14.417 5.745 24.159 1.00 95.69 377 LEU A C 1
ATOM 2922 O O . LEU A 1 377 ? -14.444 6.666 23.339 1.00 95.69 377 LEU A O 1
ATOM 2926 N N . THR A 1 378 ? -15.205 4.681 24.065 1.00 97.06 378 THR A N 1
ATOM 2927 C CA . THR A 1 378 ? -16.238 4.465 23.040 1.00 97.06 378 THR A CA 1
ATOM 2928 C C . THR A 1 378 ? -17.640 4.680 23.601 1.00 97.06 378 THR A C 1
ATOM 2930 O O . THR A 1 378 ? -18.506 5.184 22.884 1.00 97.06 378 THR A O 1
ATOM 2933 N N . ALA A 1 379 ? -17.848 4.390 24.888 1.00 95.94 379 ALA A N 1
ATOM 2934 C CA . ALA A 1 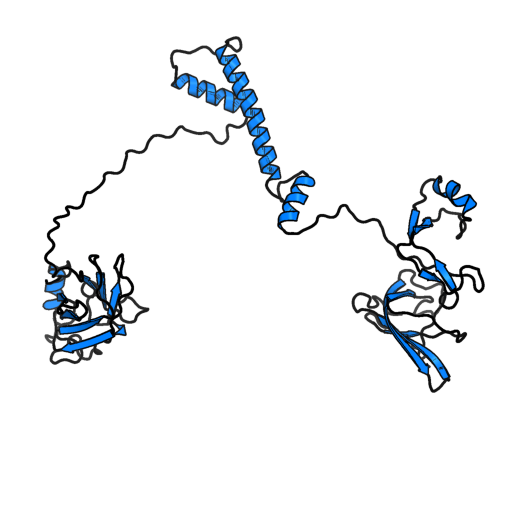379 ? -19.068 4.706 25.618 1.00 95.94 379 ALA A CA 1
ATOM 2935 C C . ALA A 1 379 ? -18.751 5.188 27.039 1.00 95.94 379 ALA A C 1
ATOM 2937 O O . ALA A 1 379 ? -17.789 4.752 27.671 1.00 95.94 379 ALA A O 1
ATOM 2938 N N . VAL A 1 380 ? -19.573 6.117 27.527 1.00 96.06 380 VAL A N 1
ATOM 2939 C CA . VAL A 1 380 ? -19.485 6.674 28.879 1.00 96.06 380 VAL A CA 1
ATOM 2940 C C . VAL A 1 380 ? -20.899 6.755 29.436 1.00 96.06 380 VAL A C 1
ATOM 2942 O O . VAL A 1 380 ? -21.710 7.549 28.954 1.00 96.06 380 VAL A O 1
ATOM 2945 N N . THR A 1 381 ? -21.196 5.934 30.440 1.00 95.75 381 THR A N 1
ATOM 2946 C CA . THR A 1 381 ? -22.533 5.821 31.028 1.00 95.75 381 THR A CA 1
ATOM 2947 C C . THR A 1 381 ? -22.488 6.190 32.510 1.00 95.75 381 THR A C 1
ATOM 2949 O O . THR A 1 381 ? -22.040 5.386 33.332 1.00 95.75 381 THR A O 1
ATOM 2952 N N . PRO A 1 382 ? -22.962 7.389 32.890 1.00 93.62 382 PRO A N 1
ATOM 2953 C CA . PRO A 1 382 ? -23.146 7.745 34.291 1.00 93.62 382 PRO A CA 1
ATOM 2954 C C . PRO A 1 382 ? -24.169 6.817 34.952 1.00 93.62 382 PRO A C 1
ATOM 2956 O O . PRO A 1 382 ? -25.259 6.591 34.419 1.00 93.62 382 PRO A O 1
ATOM 2959 N N . LYS A 1 383 ? -23.823 6.296 36.123 1.00 93.00 383 LYS A N 1
ATOM 2960 C CA . LYS A 1 383 ? -24.662 5.448 36.970 1.00 93.00 383 LYS A CA 1
ATOM 2961 C C . LYS A 1 383 ? -24.533 5.912 38.421 1.00 93.00 383 LYS A C 1
ATOM 2963 O O . LYS A 1 383 ? -23.658 6.694 38.770 1.00 93.00 383 LYS A O 1
ATOM 2968 N N . GLN A 1 384 ? -25.416 5.416 39.271 1.00 92.19 384 GLN A N 1
ATOM 2969 C CA . GLN A 1 384 ? -25.318 5.611 40.710 1.00 92.19 384 GLN A CA 1
ATOM 2970 C C . GLN A 1 384 ? -25.426 4.247 41.376 1.00 92.19 384 GLN A C 1
ATOM 2972 O O . GLN A 1 384 ? -26.307 3.460 41.017 1.00 92.19 384 GLN A O 1
ATOM 2977 N N . ASP A 1 385 ? -24.536 3.964 42.320 1.00 91.25 385 ASP A N 1
ATOM 2978 C CA . ASP A 1 385 ? -24.677 2.801 43.182 1.00 91.25 385 ASP A CA 1
ATOM 2979 C C . ASP A 1 385 ? -25.845 3.037 44.160 1.00 91.25 385 ASP A C 1
ATOM 2981 O O . ASP A 1 385 ? -25.781 3.957 44.981 1.00 91.25 385 ASP A O 1
ATOM 2985 N N . PRO A 1 386 ? -26.924 2.234 44.109 1.00 87.94 386 PRO A N 1
ATOM 2986 C CA . PRO A 1 386 ? -28.065 2.406 45.000 1.00 87.94 386 PRO A CA 1
ATOM 2987 C C . PRO A 1 386 ? -27.758 2.081 46.470 1.00 87.94 386 PRO A C 1
ATOM 2989 O O . PRO A 1 386 ? -28.520 2.518 47.335 1.00 87.94 386 PRO A O 1
ATOM 2992 N N . LEU A 1 387 ? -26.705 1.305 46.766 1.00 89.75 387 LEU A N 1
ATOM 2993 C CA . LEU A 1 387 ? -26.371 0.905 48.134 1.00 89.75 387 LEU A CA 1
ATOM 2994 C C . LEU A 1 387 ? -25.706 2.051 48.902 1.00 89.75 387 LEU A C 1
ATOM 2996 O O . LEU A 1 387 ? -26.183 2.424 49.976 1.00 89.75 387 LEU A O 1
ATOM 3000 N N . HIS A 1 388 ? -24.642 2.623 48.338 1.00 87.56 388 HIS A N 1
ATOM 3001 C CA . HIS A 1 388 ? -23.869 3.700 48.964 1.00 87.56 388 HIS A CA 1
ATOM 3002 C C . HIS A 1 388 ? -24.257 5.097 48.484 1.00 87.56 388 HIS A C 1
ATOM 3004 O O . HIS A 1 388 ? -23.776 6.079 49.043 1.00 87.56 388 HIS A O 1
ATOM 3010 N N . GLN A 1 389 ? -25.144 5.199 47.486 1.00 88.62 389 GLN A N 1
ATOM 3011 C CA . GLN A 1 389 ? -25.539 6.459 46.839 1.00 88.62 389 GLN A CA 1
ATOM 3012 C C . GLN A 1 389 ? -24.333 7.212 46.260 1.00 88.62 389 GLN A C 1
ATOM 3014 O O . GLN A 1 389 ? -24.252 8.436 46.340 1.00 88.62 389 GLN A O 1
ATOM 3019 N N . ILE A 1 390 ? -23.388 6.452 45.701 1.00 90.38 390 ILE A N 1
ATOM 3020 C CA . ILE A 1 390 ? -22.151 6.951 45.098 1.00 90.38 390 ILE A CA 1
ATOM 3021 C C . ILE A 1 390 ? -22.356 7.083 43.592 1.00 90.38 390 ILE A C 1
ATOM 3023 O O . ILE A 1 390 ? -22.792 6.134 42.935 1.00 90.38 390 ILE A O 1
ATOM 3027 N N . ASP A 1 391 ? -22.014 8.242 43.038 1.00 91.44 391 ASP A N 1
ATOM 3028 C CA . ASP A 1 391 ? -22.028 8.446 41.594 1.00 91.44 391 ASP A CA 1
ATOM 3029 C C . ASP A 1 391 ? -20.800 7.765 40.971 1.00 91.44 391 ASP A C 1
ATOM 3031 O O . ASP A 1 391 ? -19.654 7.993 41.373 1.00 91.44 391 ASP A O 1
ATOM 3035 N N . VAL A 1 392 ? -21.054 6.910 39.981 1.00 94.06 392 VAL A N 1
ATOM 3036 C CA . VAL A 1 392 ? -20.045 6.122 39.267 1.00 94.06 392 VAL A CA 1
ATOM 3037 C C . VAL A 1 392 ? -20.213 6.299 37.762 1.00 94.06 392 VAL A C 1
ATOM 3039 O O . VAL A 1 392 ? -21.278 6.658 37.262 1.00 94.06 392 VAL A O 1
ATOM 3042 N N . VAL A 1 393 ? -19.161 6.037 37.001 1.00 95.12 393 VAL A N 1
ATOM 3043 C CA . VAL A 1 393 ? -19.203 6.075 35.539 1.00 95.12 393 VAL A CA 1
ATOM 3044 C C . VAL A 1 393 ? -18.739 4.737 35.004 1.00 95.12 393 VAL A C 1
ATOM 3046 O O . VAL A 1 393 ? -17.640 4.283 35.302 1.00 95.12 393 VAL A O 1
ATOM 3049 N N . GLU A 1 394 ? -19.579 4.101 34.200 1.00 95.19 394 GLU A N 1
ATOM 3050 C CA . GLU A 1 394 ? -19.180 2.944 33.412 1.00 95.19 394 GLU A CA 1
ATOM 3051 C C . GLU A 1 394 ? -18.537 3.442 32.118 1.00 95.19 394 GLU A C 1
ATOM 3053 O O . GLU A 1 394 ? -19.168 4.141 31.320 1.00 95.19 394 GLU A O 1
ATOM 3058 N N . ALA A 1 395 ? -17.256 3.134 31.962 1.00 96.25 395 ALA A N 1
ATOM 3059 C CA . ALA A 1 395 ? -16.444 3.510 30.821 1.00 96.25 395 ALA A CA 1
ATOM 3060 C C . ALA A 1 395 ? -16.150 2.265 29.985 1.00 96.25 395 ALA A C 1
ATOM 3062 O O . ALA A 1 395 ? -15.670 1.266 30.520 1.00 96.25 395 ALA A O 1
ATOM 3063 N N . GLU A 1 396 ? -16.407 2.344 28.683 1.00 96.94 396 GLU A N 1
ATOM 3064 C CA . GLU A 1 396 ? -16.103 1.293 27.710 1.00 96.94 396 GLU A CA 1
ATOM 3065 C C . GLU A 1 396 ? -15.120 1.826 26.662 1.00 96.94 396 GLU A C 1
ATOM 3067 O O . GLU A 1 396 ? -15.131 3.019 26.337 1.00 96.94 396 GLU A O 1
ATOM 3072 N N . TRP A 1 397 ? -14.272 0.950 26.128 1.00 96.94 397 TRP A N 1
ATOM 3073 C CA . TRP A 1 397 ? -13.314 1.246 25.063 1.00 96.94 397 TRP A CA 1
ATOM 3074 C C . TRP A 1 397 ? -13.274 0.135 24.009 1.00 96.94 397 TRP A C 1
ATOM 3076 O O . TRP A 1 397 ? -13.859 -0.935 24.173 1.00 96.94 397 TRP A O 1
ATOM 3086 N N . ASP A 1 398 ? -12.626 0.422 22.880 1.00 94.50 398 ASP A N 1
ATOM 3087 C CA . ASP A 1 398 ? -12.565 -0.487 21.731 1.00 94.50 398 ASP A CA 1
ATOM 3088 C C . ASP A 1 398 ? -11.735 -1.750 22.033 1.00 94.50 398 ASP A C 1
ATOM 3090 O O . ASP A 1 398 ? -10.763 -1.702 22.790 1.00 94.50 398 ASP A O 1
ATOM 3094 N N . GLU A 1 399 ? -12.071 -2.874 21.393 1.00 93.62 399 GLU A N 1
ATOM 3095 C CA . GLU A 1 399 ? -11.300 -4.122 21.497 1.00 93.62 399 GLU A CA 1
ATOM 3096 C C . GLU A 1 399 ? -9.835 -3.945 21.066 1.00 93.62 399 GLU A C 1
ATOM 3098 O O . GLU A 1 399 ? -8.948 -4.602 21.612 1.00 93.62 399 GLU A O 1
ATOM 3103 N N . ALA A 1 400 ? -9.549 -3.037 20.125 1.00 93.00 400 ALA A N 1
ATOM 3104 C CA . ALA A 1 400 ? -8.183 -2.716 19.714 1.00 93.00 400 ALA A CA 1
ATOM 3105 C C . ALA A 1 400 ? -7.340 -2.093 20.843 1.00 93.00 400 ALA A C 1
ATOM 3107 O O . ALA A 1 400 ? -6.114 -2.220 20.826 1.00 93.00 400 ALA A O 1
ATOM 3108 N N . ASP A 1 401 ? -7.996 -1.463 21.821 1.00 92.50 401 ASP A N 1
ATOM 3109 C CA . ASP A 1 401 ? -7.382 -0.847 22.997 1.00 92.50 401 ASP A CA 1
ATOM 3110 C C . ASP A 1 401 ? -7.53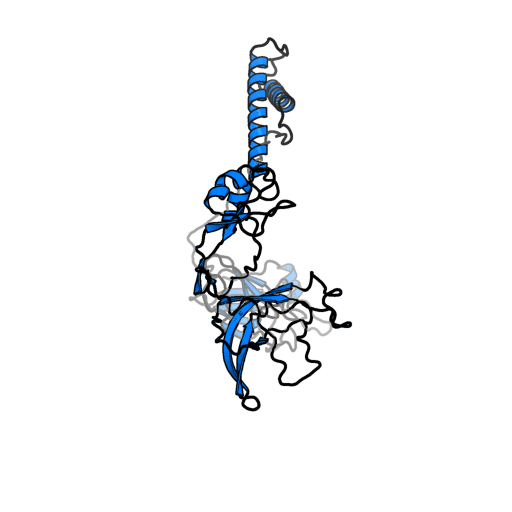1 -1.731 24.255 1.00 92.50 401 ASP A C 1
ATOM 3112 O O . ASP A 1 401 ? -7.247 -1.270 25.361 1.00 92.50 401 ASP A O 1
ATOM 3116 N N . ALA A 1 402 ? -7.954 -2.996 24.126 1.00 93.44 402 ALA A N 1
ATOM 3117 C CA . ALA A 1 402 ? -8.119 -3.909 25.258 1.00 93.44 402 ALA A CA 1
ATOM 3118 C C . ALA A 1 402 ? -6.839 -4.026 26.107 1.00 93.44 402 ALA A C 1
ATOM 3120 O O . ALA A 1 402 ? -5.718 -4.013 25.589 1.00 93.44 402 ALA A O 1
ATOM 3121 N N . LEU A 1 403 ? -7.004 -4.151 27.429 1.00 92.88 403 LEU A N 1
ATOM 3122 C CA . LEU A 1 403 ? -5.869 -4.085 28.352 1.00 92.88 403 LEU A CA 1
ATOM 3123 C C . LEU A 1 403 ? -4.865 -5.228 28.118 1.00 92.88 403 LEU A C 1
ATOM 3125 O O . LEU A 1 403 ? -5.250 -6.395 28.151 1.00 92.88 403 LEU A O 1
ATOM 3129 N N . PRO A 1 404 ? -3.565 -4.949 27.927 1.00 92.38 404 PRO A N 1
ATOM 3130 C CA . PRO A 1 404 ? -2.582 -6.000 27.660 1.00 92.38 404 PRO A CA 1
ATOM 3131 C C . PRO A 1 404 ? -2.122 -6.745 28.925 1.00 92.38 404 PRO A C 1
ATOM 3133 O O . PRO A 1 404 ? -1.498 -7.802 28.823 1.00 92.38 404 PRO A O 1
ATOM 3136 N N . PHE A 1 405 ? -2.418 -6.211 30.109 1.00 90.56 405 PHE A N 1
ATOM 3137 C CA . PHE A 1 405 ? -2.058 -6.757 31.417 1.00 90.56 405 PHE A CA 1
ATOM 3138 C C . PHE A 1 405 ? -3.218 -6.556 32.405 1.00 90.56 405 PHE A C 1
ATOM 3140 O O . PHE A 1 405 ? -4.061 -5.687 32.171 1.00 90.56 405 PHE A O 1
ATOM 3147 N N . PRO A 1 406 ? -3.297 -7.363 33.478 1.00 88.06 406 PRO A N 1
ATOM 3148 C CA . PRO A 1 406 ? -4.275 -7.142 34.531 1.00 88.06 406 PRO A CA 1
ATOM 3149 C C . PRO A 1 406 ? -3.892 -5.940 35.406 1.00 88.06 406 PRO A C 1
ATOM 3151 O O . PRO A 1 406 ? -2.701 -5.710 35.629 1.00 88.06 406 PRO A O 1
ATOM 3154 N N . LEU A 1 407 ? -4.895 -5.223 35.916 1.00 85.56 407 LEU A N 1
ATOM 3155 C CA . LEU A 1 407 ? -4.750 -4.094 36.843 1.00 85.56 407 LEU A CA 1
ATOM 3156 C C . LEU A 1 407 ? -5.486 -4.320 38.159 1.00 85.56 407 LEU A C 1
ATOM 3158 O O . LEU A 1 407 ? -6.544 -4.995 38.133 1.00 85.56 407 LEU A O 1
#

Secondary structure (DSSP, 8-state):
-PEEPS-HHHHHHHHH-B-TTS-B--B-EEEEEE-STTS-EEEEEESSPPTTSTT-SSTTPPPP-GGGEEEEE-SSS----EEEEEEETTEEEEEESS---SS-EEEEE-SBTTB-SPPTTB-TTTSEEEE-TTTTS------PPPPPPPPPPP------TT--SHHHHHHHHHHHHHHH-TT-----TTSHHHHHHHHHHHHHHHHHHHHHHHHHHTSTTT---HHHHHHHHHTTT------------------TTSTTTT-EE-TT-EEEPPPTT--S---GGGHHHHTTSTT--EEE-SS-EE--GGGS--EE--TT-SS----TT--EEEEE-TT-PPP---TT-EEEEE--S-TTT--GGG--TT-EEEEEEEEEEEEEETTTTEEEEEEEE-GGG--SS--

Sequence (407 aa):
MQYYCKNLERRLKVSTLQDGGGNFILNGIDYLEVASTDQKTLEVHFLHPLPGEAGEVPAGGAPLEVGNIQIEGGVRIQNIEAVSVASSGNLLTVIVDNAGDFSTYTLRFTLSPTNSEPPAGFDPQLAAVDFSFKAGCPSDFDCKEETFCPEEPVDDPRIDYLAKDYASFRRLMLDRLSLINPGWTERNAADLQVALVELLAYTGDHLSYYQDAVATEAYLFTGRKRISARRHARLLDYHVHNGCNARTWVHLEVEPGSAADTGLLPAGTPLLTRNPGDAVTVPTAKLPDKLREKDVLVFETMHESKLFSVQNEIDFYTWDDAACCLPAGATQATLYRQDQAPMHLEVGQLLLFEEIAGAQSGKPADLDSRHRHVVRLTAVTPKQDPLHQIDVVEAEWDEADALPFPL

Radius of gyration: 48.47 Å; chains: 1; bounding box: 82×104×112 Å

pLDDT: mean 85.37, std 9.73, range [47.69, 97.5]

Foldseek 3Di:
DKFAQPCVPVLVCQLCDADPVRARQAKFWGTKDQPDPQLQKIKTFMSFFDPPDDSHFPDPDDGDWQQQKDKADADPDGDWGFPGWDGDTRIIITGIPHQGDQIKIKIAGAPGPVGRQHPRRYDRSRRITIDHSCPPPPDPDDDDDDDDDDDDDDDDPDDDPPQQALVSQLVVVVVVCCVVCVVDDDDDCPDPVSVVSSVVSVVSNVVSVVVVLVVLLCDCVRRDDPVSVQVVCVVVVHHDDPDDDDDDDDQDADDPPDPLAQHKDAWFAKDKDDDPPDDNDDPPVCVVVVVPDPPIDIDTHHHMDGDHNQVSDKDFDPVPDPQDKQFFQDFKTKIADPVLDDDPDDQFDKDKDAFCADNVPRHNVNGDPVQIAIFGFHDWAWDADPPVRGIIIMTGGDSVRGRRGMD